Protein AF-0000000075943127 (afdb_homodimer)

InterPro domains:
  IPR001611 Leucine-rich repeat [PF00560] (170-188)
  IPR001611 Leucine-rich repeat [PF00560] (193-212)
  IPR001611 Leucine-rich repeat [PF00560] (289-308)
  IPR013210 Leucine-rich repeat-containing N-terminal, plant-type [PF08263] (78-110)
  IPR032675 Leucine-rich repeat domain superfamily [G3DSA:3.80.10.10] (76-237)
  IPR032675 Leucine-rich repeat domain superfamily [G3DSA:3.80.10.10] (238-321)
  IPR051582 Leucine-rich repeat extensin-like regulator [PTHR32093] (14-320)

Structure (mmCIF, N/CA/C/O backbone):
data_AF-0000000075943127-model_v1
#
loop_
_entity.id
_entity.type
_entity.pdbx_description
1 polymer 'Cell wall hydroxyproline-rich glycoprotein'
#
loop_
_atom_site.group_PDB
_atom_site.id
_atom_site.type_symbol
_atom_site.label_atom_id
_atom_site.label_alt_id
_atom_site.label_comp_id
_atom_site.label_asym_id
_atom_site.label_entity_id
_atom_site.label_seq_id
_atom_site.pdbx_PDB_ins_code
_atom_site.Cartn_x
_atom_site.Cartn_y
_atom_site.Cartn_z
_atom_site.occupancy
_atom_site.B_iso_or_equiv
_atom_site.auth_seq_id
_atom_site.auth_comp_id
_atom_site.auth_asym_id
_atom_site.auth_atom_id
_atom_site.pdbx_PDB_model_num
ATOM 1 N N . MET A 1 1 ? -74 -72.938 -1.103 1 22.41 1 MET A N 1
ATOM 2 C CA . MET A 1 1 ? -74.188 -72.875 0.346 1 22.41 1 MET A CA 1
ATOM 3 C C . MET A 1 1 ? -72.812 -72.688 1.043 1 22.41 1 MET A C 1
ATOM 5 O O . MET A 1 1 ? -72.75 -72.75 2.271 1 22.41 1 MET A O 1
ATOM 9 N N . LYS A 1 2 ? -71.75 -72.625 0.373 1 18.75 2 LYS A N 1
ATOM 10 C CA . LYS A 1 2 ? -70.375 -73 0.701 1 18.75 2 LYS A CA 1
ATOM 11 C C . LYS A 1 2 ? -69.688 -72 1.576 1 18.75 2 LYS A C 1
ATOM 13 O O . LYS A 1 2 ? -69.188 -71 1.071 1 18.75 2 LYS A O 1
ATOM 18 N N . LYS A 1 3 ? -70.188 -71.812 2.875 1 23.59 3 LYS A N 1
ATOM 19 C CA . LYS A 1 3 ? -70.062 -70.75 3.887 1 23.59 3 LYS A CA 1
ATOM 20 C C . LYS A 1 3 ? -68.688 -70.625 4.441 1 23.59 3 LYS A C 1
ATOM 22 O O . LYS A 1 3 ? -68.312 -69.625 5.023 1 23.59 3 LYS A O 1
ATOM 27 N N . SER A 1 4 ? -67.938 -71.812 4.48 1 23 4 SER A N 1
ATOM 28 C CA . SER A 1 4 ? -67.375 -72.062 5.777 1 23 4 SER A CA 1
ATOM 29 C C . SER A 1 4 ? -66.188 -71.125 6.051 1 23 4 SER A C 1
ATOM 31 O O . SER A 1 4 ? -65.75 -70.438 5.141 1 23 4 SER A O 1
ATOM 33 N N . GLY A 1 5 ? -65.25 -71.5 6.969 1 22.94 5 GLY A N 1
ATOM 34 C CA . GLY A 1 5 ? -64.625 -71.312 8.266 1 22.94 5 GLY A CA 1
ATOM 35 C C . GLY A 1 5 ? -63.219 -70.75 8.18 1 22.94 5 GLY A C 1
ATOM 36 O O . GLY A 1 5 ? -62.25 -71.375 8.539 1 22.94 5 GLY A O 1
ATOM 37 N N . ARG A 1 6 ? -62.844 -70.062 7.078 1 26.55 6 ARG A N 1
ATOM 38 C CA . ARG A 1 6 ? -61.406 -69.812 6.895 1 26.55 6 ARG A CA 1
ATOM 39 C C . ARG A 1 6 ? -60.812 -69.125 8.102 1 26.55 6 ARG A C 1
ATOM 41 O O . ARG A 1 6 ? -61.344 -68.062 8.562 1 26.55 6 ARG A O 1
ATOM 48 N N . SER A 1 7 ? -59.938 -69.812 8.836 1 23.83 7 SER A N 1
ATOM 49 C CA . SER A 1 7 ? -59.125 -69.75 10.031 1 23.83 7 SER A CA 1
ATOM 50 C C . SER A 1 7 ? -58.406 -68.375 10.094 1 23.83 7 SER A C 1
ATOM 52 O O . SER A 1 7 ? -58.281 -67.688 9.086 1 23.83 7 SER A O 1
ATOM 54 N N . GLN A 1 8 ? -57.562 -68.125 11.219 1 22.56 8 GLN A N 1
ATOM 55 C CA . GLN A 1 8 ? -57.219 -67.188 12.328 1 22.56 8 GLN A CA 1
ATOM 56 C C . GLN A 1 8 ? -56.062 -66.312 11.961 1 22.56 8 GLN A C 1
ATOM 58 O O . GLN A 1 8 ? -55.969 -65.188 12.406 1 22.56 8 GLN A O 1
ATOM 63 N N . HIS A 1 9 ? -54.938 -66.75 11.25 1 24.78 9 HIS A N 1
ATOM 64 C CA . HIS A 1 9 ? -53.719 -66.438 11.938 1 24.78 9 HIS A CA 1
ATOM 65 C C . HIS A 1 9 ? -53.5 -64.875 11.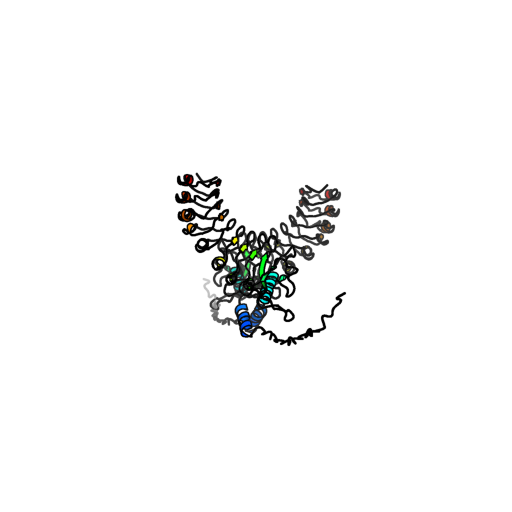953 1 24.78 9 HIS A C 1
ATOM 67 O O . HIS A 1 9 ? -53.781 -64.25 10.961 1 24.78 9 HIS A O 1
ATOM 73 N N . LEU A 1 10 ? -53.344 -64.25 13.188 1 23.19 10 LEU A N 1
ATOM 74 C CA . LEU A 1 10 ? -53.25 -63 13.953 1 23.19 10 LEU A CA 1
ATOM 75 C C . LEU A 1 10 ? -51.906 -62.281 13.656 1 23.19 10 LEU A C 1
ATOM 77 O O . LEU A 1 10 ? -50.906 -62.531 14.328 1 23.19 10 LEU A O 1
ATOM 81 N N . HIS A 1 11 ? -51.312 -62.281 12.453 1 26.55 11 HIS A N 1
ATOM 82 C CA . HIS A 1 11 ? -49.969 -61.781 12.508 1 26.55 11 HIS A CA 1
ATOM 83 C C . HIS A 1 11 ? -49.906 -60.375 13.125 1 26.55 11 HIS A C 1
ATOM 85 O O . HIS A 1 11 ? -50.625 -59.469 12.664 1 26.55 11 HIS A O 1
ATOM 91 N N . LEU A 1 12 ? -49.562 -60.281 14.469 1 22.66 12 LEU A N 1
ATOM 92 C CA . LEU A 1 12 ? -49.406 -59.188 15.414 1 22.66 12 LEU A CA 1
ATOM 93 C C . LEU A 1 12 ? -48.438 -58.156 14.875 1 22.66 12 LEU A C 1
ATOM 95 O O . LEU A 1 12 ? -47.312 -58.469 14.453 1 22.66 12 LEU A O 1
ATOM 99 N N . LEU A 1 13 ? -48.875 -57 14.398 1 23.3 13 LEU A N 1
ATOM 100 C CA . LEU A 1 13 ? -48.312 -55.719 13.969 1 23.3 13 LEU A CA 1
ATOM 101 C C . LEU A 1 13 ? -47.5 -55.094 15.086 1 23.3 13 LEU A C 1
ATOM 103 O O . LEU A 1 13 ? -48.031 -54.531 16.031 1 23.3 13 LEU A O 1
ATOM 107 N N . ILE A 1 14 ? -46.5 -55.875 15.773 1 22.83 14 ILE A N 1
ATOM 108 C CA . ILE A 1 14 ? -45.875 -55.25 16.938 1 22.83 14 ILE A CA 1
ATOM 109 C C . ILE A 1 14 ? -45.25 -53.906 16.547 1 22.83 14 ILE A C 1
ATOM 111 O O . ILE A 1 14 ? -44.469 -53.844 15.602 1 22.83 14 ILE A O 1
ATOM 115 N N . LEU A 1 15 ? -45.844 -52.812 16.891 1 22.92 15 LEU A N 1
ATOM 116 C CA . LEU A 1 15 ? -45.562 -51.375 16.875 1 22.92 15 LEU A CA 1
ATOM 117 C C . LEU A 1 15 ? -44.281 -51.062 17.656 1 22.92 15 LEU A C 1
ATOM 119 O O . LEU A 1 15 ? -44.281 -51.125 18.891 1 22.92 15 LEU A O 1
ATOM 123 N N . PHE A 1 16 ? -43.094 -51.656 17.359 1 22.22 16 PHE A N 1
ATOM 124 C CA . PHE A 1 16 ? -41.938 -51.406 18.219 1 22.22 16 PHE A CA 1
ATOM 125 C C . PHE A 1 16 ? -41.656 -49.906 18.328 1 22.22 16 PHE A C 1
ATOM 127 O O . PHE A 1 16 ? -41.438 -49.25 17.328 1 22.22 16 PHE A O 1
ATOM 134 N N . LEU A 1 17 ? -42.219 -49.188 19.312 1 22.55 17 LEU A N 1
ATOM 135 C CA . LEU A 1 17 ? -42.031 -47.812 19.766 1 22.55 17 LEU A CA 1
ATOM 136 C C . LEU A 1 17 ? -40.562 -47.594 20.203 1 22.55 17 LEU A C 1
ATOM 138 O O . LEU A 1 17 ? -40.156 -48.062 21.266 1 22.55 17 LEU A O 1
ATOM 142 N N . LEU A 1 18 ? -39.531 -47.875 19.391 1 22.67 18 LEU A N 1
ATOM 143 C CA . LEU A 1 18 ? -38.188 -47.719 19.922 1 22.67 18 LEU A CA 1
ATOM 144 C C . LEU A 1 18 ? -38 -46.281 20.453 1 22.67 18 LEU A C 1
ATOM 146 O O . LEU A 1 18 ? -38.281 -45.312 19.75 1 22.67 18 LEU A O 1
ATOM 150 N N . SER A 1 19 ? -38.062 -46.062 21.781 1 23.55 19 SER A N 1
ATOM 151 C CA . SER A 1 19 ? -37.781 -44.906 22.625 1 23.55 19 SER A CA 1
ATOM 152 C C . SER A 1 19 ? -36.375 -44.375 22.359 1 23.55 19 SER A C 1
ATOM 154 O O . SER A 1 19 ? -35.375 -45.094 22.484 1 23.55 19 SER A O 1
ATOM 156 N N . PHE A 1 20 ? -36.156 -43.406 21.422 1 24.61 20 PHE A N 1
ATOM 157 C CA . PHE A 1 20 ? -34.938 -42.656 21.078 1 24.61 20 PHE A CA 1
ATOM 158 C C . PHE A 1 20 ? -34.406 -41.906 22.297 1 24.61 20 PHE A C 1
ATOM 160 O O . PHE A 1 20 ? -35.031 -40.938 22.75 1 24.61 20 PHE A O 1
ATOM 167 N N . ALA A 1 21 ? -33.875 -42.562 23.375 1 24.11 21 ALA A N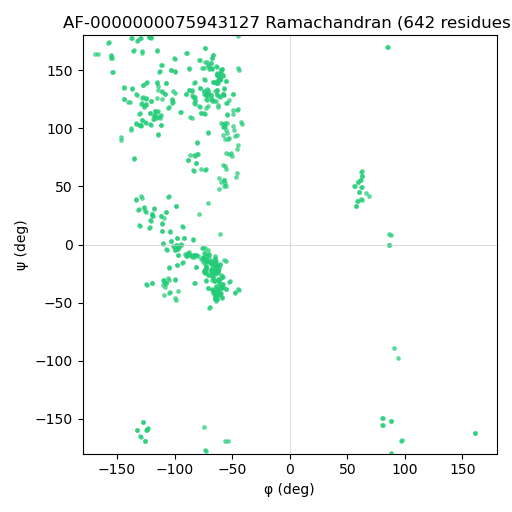 1
ATOM 168 C CA . ALA A 1 21 ? -33.25 -41.906 24.5 1 24.11 21 ALA A CA 1
ATOM 169 C C . ALA A 1 21 ? -32.219 -40.875 24.031 1 24.11 21 ALA A C 1
ATOM 171 O O . ALA A 1 21 ? -31.375 -41.188 23.172 1 24.11 21 ALA A O 1
ATOM 172 N N . GLY A 1 22 ? -32.375 -39.562 24.281 1 23.95 22 GLY A N 1
ATOM 173 C CA . GLY A 1 22 ? -31.703 -38.312 24.125 1 23.95 22 GLY A CA 1
ATOM 174 C C . GLY A 1 22 ? -30.328 -38.281 24.766 1 23.95 22 GLY A C 1
ATOM 175 O O . GLY A 1 22 ? -30.203 -38.188 25.984 1 23.95 22 GLY A O 1
ATOM 176 N N . LEU A 1 23 ? -29.344 -39.188 24.531 1 26.38 23 LEU A N 1
ATOM 177 C CA . LEU A 1 23 ? -28.078 -39.031 25.234 1 26.38 23 LEU A CA 1
ATOM 178 C C . LEU A 1 23 ? -27.469 -37.656 24.922 1 26.38 23 LEU A C 1
ATOM 180 O O . LEU A 1 23 ? -27.219 -37.344 23.766 1 26.38 23 LEU A O 1
ATOM 184 N N . ALA A 1 24 ? -27.594 -36.688 25.828 1 25.19 24 ALA A N 1
ATOM 185 C CA . ALA A 1 24 ? -26.922 -35.375 25.953 1 25.19 24 ALA A CA 1
ATOM 186 C C . ALA A 1 24 ? -25.406 -35.562 26 1 25.19 24 ALA A C 1
ATOM 188 O O . ALA A 1 24 ? -24.859 -36.094 26.969 1 25.19 24 ALA A O 1
ATOM 189 N N . PHE A 1 25 ? -24.734 -36 24.922 1 27.94 25 PHE A N 1
ATOM 190 C CA . PHE A 1 25 ? -23.281 -35.875 24.984 1 27.94 25 PHE A CA 1
ATOM 191 C C . PHE A 1 25 ? -22.844 -34.469 25.328 1 27.94 25 PHE A C 1
ATOM 193 O O . PHE A 1 25 ? -23.234 -33.5 24.656 1 27.94 25 PHE A O 1
ATOM 200 N N . GLY A 1 26 ? -22.656 -34.188 26.609 1 26.22 26 GLY A N 1
ATOM 201 C CA . GLY A 1 26 ? -21.984 -33 27.125 1 26.22 26 GLY A CA 1
ATOM 202 C C . GLY A 1 26 ? -20.703 -32.688 26.375 1 26.22 26 GLY A C 1
ATOM 203 O O . GLY A 1 26 ? -19.781 -33.5 26.312 1 26.22 26 GLY A O 1
ATOM 204 N N . PHE A 1 27 ? -20.781 -31.984 25.297 1 27.97 27 PHE A N 1
ATOM 205 C CA . PHE A 1 27 ? -19.641 -31.391 24.594 1 27.97 27 PHE A CA 1
ATOM 206 C C . PHE A 1 27 ? -18.766 -30.609 25.562 1 27.97 27 PHE A C 1
ATOM 208 O O . PHE A 1 27 ? -19.188 -29.562 26.062 1 27.97 27 PHE A O 1
ATOM 215 N N . SER A 1 28 ? -17.922 -31.312 26.422 1 28.47 28 SER A N 1
ATOM 216 C CA . SER A 1 28 ? -16.875 -30.594 27.172 1 28.47 28 SER A CA 1
ATOM 217 C C . SER A 1 28 ? -16.078 -29.672 26.25 1 28.47 28 SER A C 1
ATOM 219 O O . SER A 1 28 ? -15.57 -30.109 25.219 1 28.47 28 SER A O 1
ATOM 221 N N . SER A 1 29 ? -16.359 -28.438 26.203 1 30.12 29 SER A N 1
ATOM 222 C CA . SER A 1 29 ? -15.609 -27.312 25.656 1 30.12 29 SER A CA 1
ATOM 223 C C . SER A 1 29 ? -14.141 -27.375 26.078 1 30.12 29 SER A C 1
ATOM 225 O O . SER A 1 29 ? -13.805 -27.141 27.234 1 30.12 29 SER A O 1
ATOM 227 N N . HIS A 1 30 ? -13.352 -28.422 25.719 1 32.06 30 HIS A N 1
ATOM 228 C CA . HIS A 1 30 ? -11.938 -28.344 26.062 1 32.06 30 HIS A CA 1
ATOM 229 C C . HIS A 1 30 ? -11.352 -26.984 25.672 1 32.06 30 HIS A C 1
ATOM 231 O O . HIS A 1 30 ? -11.367 -26.625 24.484 1 32.06 30 HIS A O 1
ATOM 237 N N . GLY A 1 31 ? -11.32 -26.031 26.531 1 34.16 31 GLY A N 1
ATOM 238 C CA . GLY A 1 31 ? -10.609 -24.766 26.484 1 34.16 31 GLY A CA 1
ATOM 239 C C . GLY A 1 31 ? -9.172 -24.906 26 1 34.16 31 GLY A C 1
ATOM 240 O O . GLY A 1 31 ? -8.625 -26 25.984 1 34.16 31 GLY A O 1
ATOM 241 N N . LEU A 1 32 ? -8.633 -23.969 25.391 1 37.53 32 LEU A N 1
ATOM 242 C CA . LEU A 1 32 ? -7.234 -23.953 24.969 1 37.53 32 LEU A CA 1
ATOM 243 C C . LEU A 1 32 ? -6.32 -24.422 26.094 1 37.53 32 LEU A C 1
ATOM 245 O O . LEU A 1 32 ? -6.477 -24 27.25 1 37.53 32 LEU A O 1
ATOM 249 N N . THR A 1 33 ? -5.594 -25.562 25.953 1 44.22 33 THR A N 1
ATOM 250 C CA . THR A 1 33 ? -4.641 -25.969 26.984 1 44.22 33 THR A CA 1
ATOM 251 C C . THR A 1 33 ? -3.574 -24.891 27.188 1 44.22 33 THR A C 1
ATOM 253 O O . THR A 1 33 ? -3.357 -24.062 26.312 1 44.22 33 THR A O 1
ATOM 256 N N . ASP A 1 34 ? -2.973 -24.703 28.328 1 41.78 34 ASP A N 1
ATOM 257 C CA . ASP A 1 34 ? -1.892 -23.797 28.719 1 41.78 34 ASP A CA 1
ATOM 258 C C . ASP A 1 34 ? -0.742 -23.859 27.719 1 41.78 34 ASP A C 1
ATOM 260 O O . ASP A 1 34 ? -0.113 -22.844 27.422 1 41.78 34 ASP A O 1
ATOM 264 N N . ALA A 1 35 ? -0.365 -25 27.234 1 45.97 35 ALA A N 1
ATOM 265 C CA . ALA A 1 35 ? 0.727 -25.188 26.281 1 45.97 35 ALA A CA 1
ATOM 266 C C . ALA A 1 35 ? 0.409 -24.531 24.938 1 45.97 35 ALA A C 1
A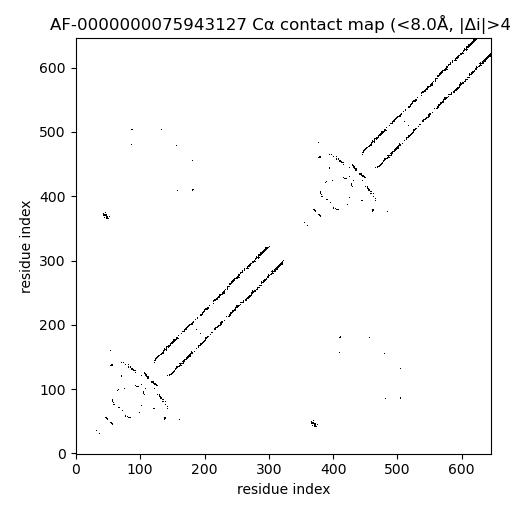TOM 268 O O . ALA A 1 35 ? 1.276 -23.906 24.328 1 45.97 35 ALA A O 1
ATOM 269 N N . GLU A 1 36 ? -0.794 -24.766 24.469 1 41.78 36 GLU A N 1
ATOM 270 C CA . GLU A 1 36 ? -1.208 -24.125 23.234 1 41.78 36 GLU A CA 1
ATOM 271 C C . GLU A 1 36 ? -1.219 -22.609 23.375 1 41.78 36 GLU A C 1
ATOM 273 O O . GLU A 1 36 ? -0.761 -21.891 22.469 1 41.78 36 GLU A O 1
ATOM 278 N N . ALA A 1 37 ? -1.647 -22.156 24.562 1 42.44 37 ALA A N 1
ATOM 279 C CA . ALA A 1 37 ? -1.587 -20.734 24.891 1 42.44 37 ALA A CA 1
ATOM 280 C C . ALA A 1 37 ? -0.141 -20.25 24.984 1 42.44 37 ALA A C 1
ATOM 282 O O . ALA A 1 37 ? 0.178 -19.141 24.547 1 42.44 37 ALA A O 1
ATOM 283 N N . GLY A 1 38 ? 0.75 -21.047 25.578 1 37.5 38 GLY A N 1
ATOM 284 C CA . GLY A 1 38 ? 2.164 -20.719 25.672 1 37.5 38 GLY A CA 1
ATOM 285 C C . GLY A 1 38 ? 2.838 -20.625 24.312 1 37.5 38 GLY A C 1
ATOM 286 O O . GLY A 1 38 ? 3.654 -19.734 24.062 1 37.5 38 GLY A O 1
ATOM 287 N N . PHE A 1 39 ? 2.555 -21.609 23.547 1 37.41 39 PHE A N 1
ATOM 288 C CA . PHE A 1 39 ? 3.129 -21.594 22.203 1 37.41 39 PHE A CA 1
ATOM 289 C C . PHE A 1 39 ? 2.666 -20.375 21.422 1 37.41 39 PHE A C 1
ATOM 291 O O . PHE A 1 39 ? 3.463 -19.719 20.75 1 37.41 39 PHE A O 1
ATOM 298 N N . ILE A 1 40 ? 1.456 -20.016 21.609 1 37.44 40 ILE A N 1
ATOM 299 C CA . ILE A 1 40 ? 0.942 -18.781 21.016 1 37.44 40 ILE A CA 1
ATOM 300 C C . ILE A 1 40 ? 1.675 -17.578 21.609 1 37.44 40 ILE A C 1
ATOM 302 O O . ILE A 1 40 ? 2.064 -16.672 20.891 1 37.44 40 ILE A O 1
ATOM 306 N N . ARG A 1 41 ? 1.997 -17.703 22.938 1 36.91 41 ARG A N 1
ATOM 307 C CA . ARG A 1 41 ? 2.672 -16.641 23.656 1 36.91 41 ARG A CA 1
ATOM 308 C C . ARG A 1 41 ? 4.117 -16.484 23.203 1 36.91 41 ARG A C 1
ATOM 310 O O . ARG A 1 41 ? 4.613 -15.367 23.031 1 36.91 41 ARG A O 1
ATOM 317 N N . GLN A 1 42 ? 4.895 -17.453 23.219 1 36.59 42 GLN A N 1
ATOM 318 C CA . GLN A 1 42 ? 6.305 -17.391 22.859 1 36.59 42 GLN A CA 1
ATOM 319 C C . GLN A 1 42 ? 6.48 -16.906 21.422 1 36.59 42 GLN A C 1
ATOM 321 O O . GLN A 1 42 ? 7.395 -16.125 21.125 1 36.59 42 GLN A O 1
ATOM 326 N N . ARG A 1 43 ? 5.695 -17.359 20.547 1 35.72 43 ARG A N 1
ATOM 327 C CA . ARG A 1 43 ? 5.73 -17.016 19.125 1 35.72 43 ARG A CA 1
ATOM 328 C C . ARG A 1 43 ? 5.25 -15.586 18.906 1 35.72 43 ARG A C 1
ATOM 330 O O . ARG A 1 43 ? 5.492 -15 17.844 1 35.72 43 ARG A O 1
ATOM 337 N N . GLN A 1 44 ? 4.645 -15.023 19.906 1 36.47 44 GLN A N 1
ATOM 338 C CA . GLN A 1 44 ? 4.09 -13.672 20 1 36.47 44 GLN A CA 1
ATOM 339 C C . GLN A 1 44 ? 5.199 -12.633 20.125 1 36.47 44 GLN A C 1
ATOM 341 O O . GLN A 1 44 ? 4.934 -11.43 20.094 1 36.47 44 GLN A O 1
ATOM 346 N N . LEU A 1 45 ? 6.422 -12.977 20.188 1 34.44 45 LEU A N 1
ATOM 347 C CA . LEU A 1 45 ? 7.355 -12.023 20.781 1 34.44 45 LEU A CA 1
ATOM 348 C C . LEU A 1 45 ? 7.949 -11.117 19.703 1 34.44 45 LEU A C 1
ATOM 350 O O . LEU A 1 45 ? 8.648 -10.156 20.016 1 34.44 45 LEU A O 1
ATOM 354 N N . LEU A 1 46 ? 7.793 -11.258 18.469 1 37.34 46 LEU A N 1
ATOM 355 C CA . LEU A 1 46 ? 8.703 -10.398 17.719 1 37.34 46 LEU A CA 1
ATOM 356 C C . LEU A 1 46 ? 8 -9.125 17.266 1 37.34 46 LEU A C 1
ATOM 358 O O . LEU A 1 46 ? 8.648 -8.125 16.969 1 37.34 46 LEU A O 1
ATOM 362 N N . TYR A 1 47 ? 6.836 -9.023 16.688 1 42.25 47 TYR A N 1
ATOM 363 C CA . TYR A 1 47 ? 6.145 -7.754 16.469 1 42.25 47 TYR A CA 1
ATOM 364 C C . TYR A 1 47 ? 5.051 -7.547 17.5 1 42.25 47 TYR A C 1
ATOM 366 O O . TYR A 1 47 ? 4.543 -8.508 18.094 1 42.25 47 TYR A O 1
ATOM 374 N N . TYR A 1 48 ? 5.012 -6.133 18.203 1 41.59 48 TYR A N 1
ATOM 375 C CA . TYR A 1 48 ? 3.945 -5.855 19.156 1 41.59 48 TYR A CA 1
ATOM 376 C C . TYR A 1 48 ? 2.979 -4.812 18.609 1 41.59 48 TYR A C 1
ATOM 378 O O . TYR A 1 48 ? 3.295 -4.105 17.656 1 41.59 48 TYR A O 1
ATOM 386 N N . ARG A 1 49 ? 1.667 -4.98 18.656 1 43.66 49 ARG A N 1
ATOM 387 C CA . ARG A 1 49 ? 0.762 -3.84 18.578 1 43.66 49 ARG A CA 1
ATOM 388 C C . ARG A 1 49 ? 0.759 -3.051 19.891 1 43.66 49 ARG A C 1
ATOM 390 O O . ARG A 1 49 ? 0.717 -3.635 20.969 1 43.66 49 ARG A O 1
ATOM 397 N N . ASP A 1 50 ? 0.962 -1.749 19.578 1 39.72 50 ASP A N 1
ATOM 398 C CA . ASP A 1 50 ? 0.867 -0.891 20.766 1 39.72 50 ASP A CA 1
ATOM 399 C C . ASP A 1 50 ? -0.584 -0.735 21.219 1 39.72 50 ASP A C 1
ATOM 401 O O . ASP A 1 50 ? -1.469 -1.445 20.734 1 39.72 50 ASP A O 1
ATOM 405 N N . GLU A 1 51 ? -0.749 0.081 22.234 1 42 51 GLU A N 1
ATOM 406 C CA . GLU A 1 51 ? -2.035 0.335 22.875 1 42 51 GLU A CA 1
ATOM 407 C C . GLU A 1 51 ? -3.064 0.841 21.875 1 42 51 GLU A C 1
ATOM 409 O O . GLU A 1 51 ? -4.27 0.773 22.125 1 42 51 GLU A O 1
ATOM 414 N N . PHE A 1 52 ? -2.572 1.234 20.656 1 38.47 52 PHE A N 1
ATOM 415 C CA . PHE A 1 52 ? -3.48 1.84 19.688 1 38.47 52 PHE A CA 1
ATOM 416 C C . PHE A 1 52 ? -3.729 0.898 18.516 1 38.47 52 PHE A C 1
ATOM 418 O O . PHE A 1 52 ? -4.434 1.251 17.562 1 38.47 52 PHE A O 1
ATOM 425 N N . GLY A 1 53 ? -3.164 -0.143 18.609 1 44.97 53 GLY A N 1
ATOM 426 C CA . GLY A 1 53 ? -3.359 -1.115 17.547 1 44.97 53 GLY A CA 1
ATOM 427 C C . GLY A 1 53 ? -2.387 -0.942 16.406 1 44.97 53 GLY A C 1
ATOM 428 O O . GLY A 1 53 ? -2.564 -1.539 15.336 1 44.97 53 GLY A O 1
ATOM 429 N N . ASP A 1 54 ? -1.413 -0.096 16.562 1 48.75 54 ASP A N 1
ATOM 430 C CA . ASP A 1 54 ? -0.477 0.233 15.484 1 48.75 54 ASP A CA 1
ATOM 431 C C . ASP A 1 54 ? 0.7 -0.74 15.469 1 48.75 54 ASP A C 1
ATOM 433 O O . ASP A 1 54 ? 1.046 -1.323 16.5 1 48.75 54 ASP A O 1
ATOM 437 N N . ARG A 1 55 ? 1.381 -1.018 14.188 1 53.56 55 ARG A N 1
ATOM 438 C CA . ARG A 1 55 ? 2.365 -2.055 13.898 1 53.56 55 ARG A CA 1
ATOM 439 C C . ARG A 1 55 ? 3.746 -1.66 14.414 1 53.56 55 ARG A C 1
ATOM 441 O O . ARG A 1 55 ? 4.18 -0.52 14.234 1 53.56 55 ARG A O 1
ATOM 448 N N . GLY A 1 56 ? 4.457 -2.416 15.391 1 55.66 56 GLY A N 1
ATOM 449 C CA . GLY A 1 56 ? 5.832 -2.229 15.828 1 55.66 56 GLY A CA 1
ATOM 450 C C . GLY A 1 56 ? 6.746 -3.371 15.43 1 55.66 56 GLY A C 1
ATOM 451 O O . GLY A 1 56 ? 6.289 -4.387 14.906 1 55.66 56 GLY A O 1
ATOM 452 N N . GLU A 1 57 ? 8.094 -3.109 15.172 1 64.94 57 GLU A N 1
ATOM 453 C CA . GLU A 1 57 ? 9.141 -4.094 14.906 1 64.94 57 GLU A CA 1
ATOM 454 C C . GLU A 1 57 ? 10.047 -4.273 16.125 1 64.94 57 GLU A C 1
ATOM 456 O O . GLU A 1 57 ? 10.539 -3.297 16.688 1 64.94 57 GLU A O 1
ATOM 461 N N . SER A 1 58 ? 10.039 -5.559 16.641 1 65 58 SER A N 1
ATOM 462 C CA . SER A 1 58 ? 10.906 -5.773 17.797 1 65 58 SER A CA 1
ATOM 463 C C . SER A 1 58 ? 12.375 -5.785 17.391 1 65 58 SER A C 1
ATOM 465 O O . SER A 1 58 ? 12.758 -6.488 16.453 1 65 58 SER A O 1
ATOM 467 N N . VAL A 1 59 ? 13.117 -4.859 17.906 1 68.44 59 VAL A N 1
ATOM 468 C CA . VAL A 1 59 ? 14.555 -4.777 17.656 1 68.44 59 VAL A CA 1
ATOM 469 C C . VAL A 1 59 ? 15.32 -5.023 18.938 1 68.44 59 VAL A C 1
ATOM 471 O O . VAL A 1 59 ? 15.086 -4.359 19.953 1 68.44 59 VAL A O 1
ATOM 474 N N . THR A 1 60 ? 16.109 -6.188 18.969 1 74.25 60 THR A N 1
ATOM 475 C CA . THR A 1 60 ? 17.031 -6.418 20.078 1 74.25 60 THR A CA 1
ATOM 476 C C . THR A 1 60 ? 18.406 -5.836 19.766 1 74.25 60 THR A C 1
ATOM 478 O O . THR A 1 60 ? 18.953 -6.059 18.672 1 74.25 60 THR A O 1
ATOM 481 N N . VAL A 1 61 ? 18.922 -5.059 20.688 1 80.44 61 VAL A N 1
ATOM 482 C CA . VAL A 1 61 ? 20.203 -4.414 20.484 1 80.44 61 VAL A CA 1
ATOM 483 C C . VAL A 1 61 ? 21.328 -5.391 20.812 1 80.44 61 VAL A C 1
ATOM 485 O O . VAL A 1 61 ? 21.359 -5.965 21.906 1 80.44 61 VAL A O 1
ATOM 488 N N . ASP A 1 62 ? 22.156 -5.637 19.844 1 83.56 62 ASP A N 1
ATOM 489 C CA . ASP A 1 62 ? 23.375 -6.398 20.094 1 83.56 62 ASP A CA 1
ATOM 490 C C . ASP A 1 62 ? 24.203 -5.766 21.219 1 83.56 62 ASP A C 1
ATOM 492 O O . ASP A 1 62 ? 24.594 -4.598 21.125 1 83.56 62 ASP A O 1
ATOM 496 N N . PRO A 1 63 ? 24.484 -6.492 22.266 1 83.88 63 PRO A N 1
ATOM 497 C CA . PRO A 1 63 ? 25.219 -5.938 23.406 1 83.88 63 PRO A CA 1
ATOM 498 C C . PRO A 1 63 ? 26.609 -5.457 23.047 1 83.88 63 PRO A C 1
ATOM 500 O O . PRO A 1 63 ? 27.219 -4.68 23.781 1 83.88 63 PRO A O 1
ATOM 503 N N . SER A 1 64 ? 27.203 -5.918 21.922 1 90.25 64 SER A N 1
ATOM 504 C CA . SER A 1 64 ? 28.531 -5.531 21.5 1 90.25 64 SER A CA 1
ATOM 505 C C . SER A 1 64 ? 28.547 -4.125 20.906 1 90.25 64 SER A C 1
ATOM 507 O O . SER A 1 64 ? 29.609 -3.523 20.734 1 90.25 64 SER A O 1
ATOM 509 N N . LEU A 1 65 ? 27.359 -3.645 20.672 1 92.19 65 LEU A N 1
ATOM 510 C CA . LEU A 1 65 ? 27.281 -2.312 20.094 1 92.19 65 LEU A CA 1
ATOM 511 C C . LEU A 1 65 ? 27.406 -1.236 21.172 1 92.19 65 LEU A C 1
ATOM 513 O O . LEU A 1 65 ? 26.906 -1.399 22.281 1 92.19 65 LEU A O 1
ATOM 517 N N . ASN A 1 66 ? 28.172 -0.142 20.828 1 93.88 66 ASN A N 1
ATOM 518 C CA . ASN A 1 66 ? 28.344 1.014 21.688 1 93.88 66 ASN A CA 1
ATOM 519 C C . ASN A 1 66 ? 27.75 2.277 21.078 1 93.88 66 ASN A C 1
ATOM 521 O O . ASN A 1 66 ? 27.875 2.504 19.875 1 93.88 66 ASN A O 1
ATOM 525 N N . PHE A 1 67 ? 27.109 3.012 22 1 96.19 67 PHE A N 1
ATOM 526 C CA . PHE A 1 67 ? 26.5 4.262 21.578 1 96.19 67 PHE A CA 1
ATOM 527 C C . PHE A 1 67 ? 27.016 5.434 22.391 1 96.19 67 PHE A C 1
ATOM 529 O O . PHE A 1 67 ? 27.141 5.34 23.625 1 96.19 67 PHE A O 1
ATOM 536 N N . PRO A 1 68 ? 27.25 6.523 21.75 1 95.5 68 PRO A N 1
ATOM 537 C CA . PRO A 1 68 ? 27.75 7.699 22.469 1 95.5 68 PRO A CA 1
ATOM 538 C C . PRO A 1 68 ? 26.781 8.195 23.531 1 95.5 68 PRO A C 1
ATOM 540 O O . PRO A 1 68 ? 27.203 8.805 24.531 1 95.5 68 PRO A O 1
ATOM 543 N N . ASN A 1 69 ? 25.516 8.039 23.344 1 96.56 69 ASN A N 1
ATOM 544 C CA . ASN A 1 69 ? 24.484 8.422 24.312 1 96.56 69 ASN A CA 1
ATOM 545 C C . ASN A 1 69 ? 23.203 7.637 24.078 1 96.56 69 ASN A C 1
ATOM 547 O O . ASN A 1 69 ? 23.094 6.867 23.125 1 96.56 69 ASN A O 1
ATOM 551 N N . SER A 1 70 ? 22.172 7.77 24.938 1 96.31 70 SER A N 1
ATOM 552 C CA . SER A 1 70 ? 20.953 6.965 24.891 1 96.31 70 SER A CA 1
ATOM 553 C C . SER A 1 70 ? 20.062 7.387 23.734 1 96.31 70 SER A C 1
ATOM 555 O O . SER A 1 70 ? 19.266 6.59 23.234 1 96.31 70 SER A O 1
ATOM 557 N N . HIS A 1 71 ? 20.234 8.672 23.297 1 97.75 71 HIS A N 1
ATOM 558 C CA . HIS A 1 71 ? 19.438 9.141 22.172 1 97.75 71 HIS A CA 1
ATOM 559 C C . HIS A 1 71 ? 19.812 8.406 20.891 1 97.75 71 HIS A C 1
ATOM 561 O O . HIS A 1 71 ? 18.922 7.992 20.141 1 97.75 71 HIS A O 1
ATOM 567 N N . LEU A 1 72 ? 21.047 8.242 20.766 1 98.25 72 LEU A N 1
ATOM 568 C CA . LEU A 1 72 ? 21.531 7.551 19.562 1 98.25 72 LEU A CA 1
ATOM 569 C C . LEU A 1 72 ? 21.219 6.062 19.641 1 98.25 72 LEU A C 1
ATOM 571 O O . LEU A 1 72 ? 20.953 5.43 18.609 1 98.25 72 LEU A O 1
ATOM 575 N N . ARG A 1 73 ? 21.188 5.512 20.812 1 97.38 73 ARG A N 1
ATOM 576 C CA . ARG A 1 73 ? 20.766 4.129 20.984 1 97.38 73 ARG A CA 1
ATOM 577 C C . ARG A 1 73 ? 19.297 3.961 20.578 1 97.38 73 ARG A C 1
ATOM 579 O O . ARG A 1 73 ? 18.953 3.029 19.844 1 97.38 73 ARG A O 1
ATOM 586 N N . ASP A 1 74 ? 18.438 4.855 21.047 1 97.25 74 ASP A N 1
ATOM 587 C CA . ASP A 1 74 ? 17.016 4.816 20.688 1 97.25 74 ASP A CA 1
ATOM 588 C C . ASP A 1 74 ? 16.828 4.988 19.188 1 97.25 74 ASP A C 1
ATOM 590 O O . ASP A 1 74 ? 15.984 4.32 18.578 1 97.25 74 ASP A O 1
ATOM 594 N N . ALA A 1 75 ? 17.656 5.848 18.641 1 98.38 75 ALA A N 1
ATOM 595 C CA . ALA A 1 75 ? 17.594 6.051 17.188 1 98.38 75 ALA A CA 1
ATOM 596 C C . ALA A 1 75 ? 17.953 4.773 16.438 1 98.38 75 ALA A C 1
ATOM 598 O O . ALA A 1 75 ? 17.328 4.434 15.438 1 98.38 75 ALA A O 1
ATOM 599 N N . TYR A 1 76 ? 18.953 4.098 16.953 1 97.5 76 TYR A N 1
ATOM 600 C CA . TYR A 1 76 ? 19.328 2.818 16.359 1 97.5 76 TYR A CA 1
ATOM 601 C C . TYR A 1 76 ? 18.172 1.841 16.375 1 97.5 76 TYR A C 1
ATOM 603 O O . TYR A 1 76 ? 17.859 1.224 15.359 1 97.5 76 TYR A O 1
ATOM 611 N N . ILE A 1 77 ? 17.484 1.731 17.453 1 96.12 77 ILE A N 1
ATOM 612 C CA . ILE A 1 77 ? 16.375 0.812 17.609 1 96.12 77 ILE A CA 1
ATOM 613 C C . ILE A 1 77 ? 15.266 1.184 16.625 1 96.12 77 ILE A C 1
ATOM 615 O O . ILE A 1 77 ? 14.727 0.32 15.922 1 96.12 77 ILE A O 1
ATOM 619 N N . ALA A 1 78 ? 14.953 2.457 16.484 1 96.94 78 ALA A N 1
ATOM 620 C CA . ALA A 1 78 ? 13.898 2.947 15.602 1 96.94 78 ALA A CA 1
ATOM 621 C C . ALA A 1 78 ? 14.227 2.66 14.141 1 96.94 78 ALA A C 1
ATOM 623 O O . ALA A 1 78 ? 13.383 2.145 13.398 1 96.94 78 ALA A O 1
ATOM 624 N N . LEU A 1 79 ? 15.453 2.969 13.797 1 98.06 79 LEU A N 1
ATOM 625 C CA . LEU A 1 79 ? 15.852 2.834 12.406 1 98.06 79 LEU A CA 1
ATOM 626 C C . LEU A 1 79 ? 15.969 1.366 12.008 1 98.06 79 LEU A C 1
ATOM 628 O O . LEU A 1 79 ? 15.594 0.986 10.898 1 98.06 79 LEU A O 1
ATOM 632 N N . GLN A 1 80 ? 16.453 0.575 12.914 1 95.69 80 GLN A N 1
ATOM 633 C CA . GLN A 1 80 ? 16.516 -0.855 12.625 1 95.69 80 GLN A CA 1
ATOM 634 C C . GLN A 1 80 ? 15.125 -1.461 12.539 1 95.69 80 GLN A C 1
ATOM 636 O O . GLN A 1 80 ? 14.867 -2.33 11.695 1 95.69 80 GLN A O 1
ATOM 641 N N . ALA A 1 81 ? 14.219 -1.014 13.406 1 93.06 81 ALA A N 1
ATOM 642 C CA . ALA A 1 81 ? 12.836 -1.461 13.312 1 93.06 81 ALA A CA 1
ATOM 643 C C . ALA A 1 81 ? 12.227 -1.081 11.969 1 93.06 81 ALA A C 1
ATOM 645 O O . ALA A 1 81 ? 11.5 -1.875 11.359 1 93.06 81 ALA A O 1
ATOM 646 N N . TRP A 1 82 ? 12.523 0.152 11.539 1 95.88 82 TRP A N 1
ATOM 647 C CA . TRP A 1 82 ? 12.008 0.604 10.25 1 95.88 82 TRP A CA 1
ATOM 648 C C . TRP A 1 82 ? 12.586 -0.229 9.109 1 95.88 82 TRP A C 1
ATOM 650 O O . TRP A 1 82 ? 11.867 -0.622 8.188 1 95.88 82 TRP A O 1
ATOM 660 N N . LYS A 1 83 ? 13.852 -0.451 9.18 1 94.62 83 LYS A N 1
ATOM 661 C CA . LYS A 1 83 ? 14.492 -1.277 8.164 1 94.62 83 LYS A CA 1
ATOM 662 C C . LYS A 1 83 ? 13.82 -2.641 8.047 1 94.62 83 LYS A C 1
ATOM 664 O O . LYS A 1 83 ? 13.602 -3.145 6.945 1 94.62 83 LYS A O 1
ATOM 669 N N . LEU A 1 84 ? 13.438 -3.166 9.18 1 89.62 84 LEU A N 1
ATOM 670 C CA . LEU A 1 84 ? 12.75 -4.457 9.203 1 89.62 84 LEU A CA 1
ATOM 671 C C . LEU A 1 84 ? 11.375 -4.355 8.562 1 89.62 84 LEU A C 1
ATOM 673 O O . LEU A 1 84 ? 10.875 -5.328 7.996 1 89.62 84 LEU A O 1
ATOM 677 N N . ALA A 1 85 ? 10.789 -3.197 8.586 1 91.06 85 ALA A N 1
ATOM 678 C CA . ALA A 1 85 ? 9.445 -2.979 8.07 1 91.06 85 ALA A CA 1
ATOM 679 C C . ALA A 1 85 ? 9.469 -2.664 6.578 1 91.06 85 ALA A C 1
ATOM 681 O O . ALA A 1 85 ? 8.422 -2.537 5.945 1 91.06 85 ALA A O 1
ATOM 682 N N . ILE A 1 86 ? 10.633 -2.506 6.023 1 94 86 ILE A N 1
ATOM 683 C CA . ILE A 1 86 ? 10.797 -2.229 4.598 1 94 86 ILE A CA 1
ATOM 684 C C . ILE A 1 86 ? 10.766 -3.537 3.812 1 94 86 ILE A C 1
ATOM 686 O O . ILE A 1 86 ? 11.531 -4.461 4.105 1 94 86 ILE A O 1
ATOM 690 N N . ILE A 1 87 ? 9.922 -3.605 2.818 1 91.5 87 ILE A N 1
ATOM 691 C CA . ILE A 1 87 ? 9.695 -4.809 2.027 1 91.5 87 ILE A CA 1
ATOM 692 C C . ILE A 1 87 ? 10.477 -4.723 0.718 1 91.5 87 ILE A C 1
ATOM 694 O O . ILE A 1 87 ? 10.844 -5.746 0.141 1 91.5 87 ILE A O 1
ATOM 698 N N . SER A 1 88 ? 10.664 -3.518 0.213 1 95 88 SER A N 1
ATOM 699 C CA . SER A 1 88 ? 11.344 -3.246 -1.048 1 95 88 SER A CA 1
ATOM 700 C C . SER A 1 88 ? 12.164 -1.961 -0.968 1 95 88 SER A C 1
ATOM 702 O O . SER A 1 88 ? 11.688 -0.943 -0.463 1 95 88 SER A O 1
ATOM 704 N N . ASP A 1 89 ? 13.406 -2.051 -1.263 1 97.25 89 ASP A N 1
ATOM 705 C CA . ASP A 1 89 ? 14.344 -0.938 -1.33 1 97.25 89 ASP A CA 1
ATOM 706 C C . ASP A 1 89 ? 15.219 -1.032 -2.578 1 97.25 89 ASP A C 1
ATOM 708 O O . ASP A 1 89 ? 16.422 -1.301 -2.484 1 97.25 89 ASP A O 1
ATOM 712 N N . PRO A 1 90 ? 14.586 -0.72 -3.713 1 95.25 90 PRO A N 1
ATOM 713 C CA . PRO A 1 90 ? 15.25 -1.022 -4.984 1 95.25 90 PRO A CA 1
ATOM 714 C C . PRO A 1 90 ? 16.531 -0.213 -5.191 1 95.25 90 PRO A C 1
ATOM 716 O O . PRO A 1 90 ? 17.422 -0.641 -5.926 1 95.25 90 PRO A O 1
ATOM 719 N N . LEU A 1 91 ? 16.656 0.939 -4.57 1 97 91 LEU A N 1
ATOM 720 C CA . LEU A 1 91 ? 17.828 1.779 -4.719 1 97 91 LEU A CA 1
ATOM 721 C C . LEU A 1 91 ? 18.844 1.503 -3.609 1 97 91 LEU A C 1
ATOM 723 O O . LEU A 1 91 ? 19.875 2.168 -3.525 1 97 91 LEU A O 1
ATOM 727 N N . ASN A 1 92 ? 18.516 0.58 -2.709 1 97.06 92 ASN A N 1
ATOM 728 C CA . ASN A 1 92 ? 19.375 0.136 -1.62 1 97.06 92 ASN A CA 1
ATOM 729 C C . ASN A 1 92 ? 19.766 1.294 -0.707 1 97.06 92 ASN A C 1
ATOM 731 O O . ASN A 1 92 ? 20.906 1.386 -0.269 1 97.06 92 ASN A O 1
ATOM 735 N N . LEU A 1 93 ? 18.828 2.174 -0.501 1 98.38 93 LEU A N 1
ATOM 736 C CA . LEU A 1 93 ? 19.094 3.35 0.32 1 98.38 93 LEU A CA 1
ATOM 737 C C . LEU A 1 93 ? 19.375 2.953 1.765 1 98.38 93 LEU A C 1
ATOM 739 O O . LEU A 1 93 ? 20.172 3.607 2.449 1 98.38 93 LEU A O 1
ATOM 743 N N . THR A 1 94 ? 18.781 1.867 2.275 1 98.06 94 THR A N 1
ATOM 744 C CA . THR A 1 94 ? 18.938 1.501 3.678 1 98.06 94 THR A CA 1
ATOM 745 C C . THR A 1 94 ? 19.906 0.335 3.832 1 98.06 94 THR A C 1
ATOM 747 O O . THR A 1 94 ? 20.016 -0.247 4.914 1 98.06 94 THR A O 1
ATOM 750 N N . ALA A 1 95 ? 20.594 0.004 2.812 1 96.81 95 ALA A N 1
ATOM 751 C CA . ALA A 1 95 ? 21.547 -1.106 2.834 1 96.81 95 ALA A CA 1
ATOM 752 C C . ALA A 1 95 ? 22.656 -0.858 3.852 1 96.81 95 ALA A C 1
ATOM 754 O O . ALA A 1 95 ? 23.141 -1.794 4.492 1 96.81 95 ALA A O 1
ATOM 755 N N . ASP A 1 96 ? 23.031 0.388 4.02 1 97.81 96 ASP A N 1
ATOM 756 C CA . ASP A 1 96 ? 24.172 0.719 4.871 1 97.81 96 ASP A CA 1
ATOM 757 C C . ASP A 1 96 ? 23.719 1.002 6.305 1 97.81 96 ASP A C 1
ATOM 759 O O . ASP A 1 96 ? 24.516 1.447 7.133 1 97.81 96 ASP A O 1
ATOM 763 N N . TRP A 1 97 ? 22.438 0.806 6.586 1 97.75 97 TRP A N 1
ATOM 764 C CA . TRP A 1 97 ? 21.969 0.933 7.957 1 97.75 97 TRP A CA 1
ATOM 765 C C . TRP A 1 97 ? 22.422 -0.246 8.805 1 97.75 97 TRP A C 1
ATOM 767 O O . TRP A 1 97 ? 21.609 -1.046 9.266 1 97.75 97 TRP A O 1
ATOM 777 N N . VAL A 1 98 ? 23.703 -0.34 8.969 1 95.19 98 VAL A N 1
ATOM 778 C CA . VAL A 1 98 ? 24.344 -1.416 9.711 1 95.19 98 VAL A CA 1
ATOM 779 C C . VAL A 1 98 ? 25.281 -0.829 10.758 1 95.19 98 VAL A C 1
ATOM 781 O O . VAL A 1 98 ? 26 0.144 10.492 1 95.19 98 VAL A O 1
ATOM 784 N N . GLY A 1 99 ? 25.219 -1.438 11.938 1 94.56 99 GLY A N 1
ATOM 785 C CA . GLY A 1 99 ? 26.094 -0.996 13.008 1 94.56 99 GLY A CA 1
ATOM 786 C C . GLY A 1 99 ? 25.5 0.124 13.844 1 94.56 99 GLY A C 1
ATOM 787 O O . GLY A 1 99 ? 24.391 0.585 13.57 1 94.56 99 GLY A O 1
ATOM 788 N N . SER A 1 100 ? 26.266 0.578 14.844 1 96 100 SER A N 1
ATOM 789 C CA . SER A 1 100 ? 25.734 1.499 15.844 1 96 100 SER A CA 1
ATOM 790 C C . SER A 1 100 ? 25.922 2.949 15.414 1 96 100 SER A C 1
ATOM 792 O O . SER A 1 100 ? 25.359 3.861 16.016 1 96 100 SER A O 1
ATOM 794 N N . ASP A 1 101 ? 26.688 3.223 14.344 1 97.88 101 ASP A N 1
ATOM 795 C CA . ASP A 1 101 ? 26.922 4.59 13.891 1 97.88 101 ASP A CA 1
ATOM 796 C C . ASP A 1 101 ? 25.766 5.074 13.008 1 97.88 101 ASP A C 1
ATOM 798 O O . ASP A 1 101 ? 25.938 5.25 11.805 1 97.88 101 ASP A O 1
ATOM 802 N N . VAL A 1 102 ? 24.672 5.418 13.594 1 98.44 102 VAL A N 1
ATOM 803 C CA . VAL A 1 102 ? 23.453 5.77 12.875 1 98.44 102 VAL A CA 1
ATOM 804 C C . VAL A 1 102 ? 23.656 7.07 12.109 1 98.44 102 VAL A C 1
ATOM 806 O O . VAL A 1 102 ? 22.969 7.34 11.125 1 98.44 102 VAL A O 1
ATOM 809 N N . CYS A 1 103 ? 24.625 7.883 12.531 1 98.69 103 CYS A N 1
ATOM 810 C CA . CYS A 1 103 ? 24.859 9.164 11.883 1 98.69 103 CYS A CA 1
ATOM 811 C C . CYS A 1 103 ? 25.5 8.977 10.516 1 98.69 103 CYS A C 1
ATOM 813 O O . CYS A 1 103 ? 25.547 9.906 9.703 1 98.69 103 CYS A O 1
ATOM 815 N N . SER A 1 104 ? 25.922 7.777 10.211 1 98.38 104 SER A N 1
ATOM 816 C CA . SER A 1 104 ? 26.531 7.48 8.914 1 98.38 104 SER A CA 1
ATOM 817 C C . SER A 1 104 ? 25.531 6.832 7.969 1 98.38 104 SER A C 1
ATOM 819 O O . SER A 1 104 ? 25.828 6.609 6.793 1 98.38 104 SER A O 1
ATOM 821 N N . TYR A 1 105 ? 24.344 6.57 8.5 1 98.75 105 TYR A N 1
ATOM 822 C CA . TYR A 1 105 ? 23.312 5.961 7.664 1 98.75 105 TYR A CA 1
ATOM 823 C C . TYR A 1 105 ? 22.906 6.898 6.535 1 98.75 105 TYR A C 1
ATOM 825 O O . TYR A 1 105 ? 22.734 8.102 6.75 1 98.75 105 TYR A O 1
ATOM 833 N N . THR A 1 106 ? 22.703 6.324 5.312 1 98.69 106 THR A N 1
ATOM 834 C CA . THR A 1 106 ? 22.156 7.098 4.207 1 98.69 106 THR A CA 1
ATOM 835 C C . THR A 1 106 ? 20.797 7.68 4.586 1 98.69 106 THR A C 1
ATOM 837 O O . THR A 1 106 ? 19.938 6.98 5.137 1 98.69 106 THR A O 1
ATOM 840 N N . GLY A 1 107 ? 20.609 8.992 4.387 1 98.81 107 GLY A N 1
ATOM 841 C CA . GLY A 1 107 ? 19.328 9.656 4.605 1 98.81 107 GLY A CA 1
ATOM 842 C C . GLY A 1 107 ? 19.125 10.094 6.043 1 98.81 107 GLY A C 1
ATOM 843 O O . GLY A 1 107 ? 18.078 10.656 6.379 1 98.81 107 GLY A O 1
ATOM 844 N N . VAL A 1 108 ? 20.125 9.828 6.957 1 98.88 108 VAL A N 1
ATOM 845 C CA . VAL A 1 108 ? 20.031 10.195 8.367 1 98.88 108 VAL A CA 1
ATOM 846 C C . VAL A 1 108 ? 20.984 11.359 8.656 1 98.88 108 VAL A C 1
ATOM 848 O O . VAL A 1 108 ? 22.156 11.32 8.273 1 98.88 108 VAL A O 1
ATOM 851 N N . PHE A 1 109 ? 20.484 12.422 9.305 1 98.88 109 PHE A N 1
ATOM 852 C CA . PHE A 1 109 ? 21.266 13.617 9.609 1 98.88 109 PHE A CA 1
ATOM 853 C C . PHE A 1 109 ? 21.312 13.867 11.109 1 98.88 109 PHE A C 1
ATOM 855 O O . PHE A 1 109 ? 20.266 13.969 11.766 1 98.88 109 PHE A O 1
ATOM 862 N N . CYS A 1 110 ? 22.5 13.953 11.672 1 98.75 110 CYS A N 1
ATOM 863 C CA . CYS A 1 110 ? 22.703 14.18 13.102 1 98.75 110 CYS A CA 1
ATOM 864 C C . CYS A 1 110 ? 23.109 15.625 13.367 1 98.75 110 CYS A C 1
ATOM 866 O O . CYS A 1 110 ? 23.656 16.297 12.492 1 98.75 110 CYS A O 1
ATOM 868 N N . ALA A 1 111 ? 22.75 16.094 14.508 1 98.56 111 ALA A N 1
ATOM 869 C CA . ALA A 1 111 ? 23.062 17.453 14.953 1 98.56 111 ALA A CA 1
ATOM 870 C C . ALA A 1 111 ? 23.078 17.531 16.484 1 98.56 111 ALA A C 1
ATOM 872 O O . ALA A 1 111 ? 22.609 16.625 17.156 1 98.56 111 ALA A O 1
ATOM 873 N N . PRO A 1 112 ? 23.672 18.578 17 1 97.69 112 PRO A N 1
ATOM 874 C CA . PRO A 1 112 ? 23.578 18.781 18.438 1 97.69 112 PRO A CA 1
ATOM 875 C C . PRO A 1 112 ? 22.141 19.016 18.906 1 97.69 112 PRO A C 1
ATOM 877 O O . PRO A 1 112 ? 21.359 19.672 18.219 1 97.69 112 PRO A O 1
ATOM 880 N N . LEU A 1 113 ? 21.828 18.391 20.031 1 96.75 113 LEU A N 1
ATOM 881 C CA . LEU A 1 113 ? 20.531 18.625 20.641 1 96.75 113 LEU A CA 1
ATOM 882 C C . LEU A 1 113 ? 20.375 20.094 21.078 1 96.75 113 LEU A C 1
ATOM 884 O O . LEU A 1 113 ? 21.25 20.625 21.766 1 96.75 113 LEU A O 1
ATOM 888 N N . PRO A 1 114 ? 19.328 20.75 20.719 1 93.94 114 PRO A N 1
ATOM 889 C CA . PRO A 1 114 ? 19.188 22.156 21.062 1 93.94 114 PRO A CA 1
ATOM 890 C C . PRO A 1 114 ? 19.234 22.406 22.578 1 93.94 114 PRO A C 1
ATOM 892 O O . PRO A 1 114 ? 19.844 23.375 23.031 1 93.94 114 PRO A O 1
ATOM 895 N N . SER A 1 115 ? 18.688 21.531 23.406 1 94.62 115 SER A N 1
ATOM 896 C CA . SER A 1 115 ? 18.625 21.703 24.844 1 94.62 115 SER A CA 1
ATOM 897 C C . SER A 1 115 ? 19.938 21.312 25.516 1 94.62 115 SER A C 1
ATOM 899 O O . SER A 1 115 ? 20.172 21.656 26.672 1 94.62 115 SER A O 1
ATOM 901 N N . ASP A 1 116 ? 20.828 20.484 24.812 1 95.31 116 ASP A N 1
ATOM 902 C CA . ASP A 1 116 ? 22.156 20.062 25.281 1 95.31 116 ASP A CA 1
ATOM 903 C C . ASP A 1 116 ? 23.125 19.922 24.109 1 95.31 116 ASP A C 1
ATOM 905 O O . ASP A 1 116 ? 23.281 18.828 23.562 1 95.31 116 ASP A O 1
ATOM 909 N N . PRO A 1 117 ? 23.828 20.938 23.828 1 93.44 117 PRO A N 1
ATOM 910 C CA . PRO A 1 117 ? 24.656 20.969 22.625 1 93.44 117 PRO A CA 1
ATOM 911 C C . PRO A 1 117 ? 25.797 19.938 22.656 1 93.44 117 PRO A C 1
ATOM 913 O O . PRO A 1 117 ? 26.438 19.688 21.641 1 93.44 117 PRO A O 1
ATOM 916 N N . HIS A 1 118 ? 26.062 19.328 23.766 1 94.69 118 HIS A N 1
ATOM 917 C CA . HIS A 1 118 ? 27.125 18.328 23.875 1 94.69 118 HIS A CA 1
ATOM 918 C C . HIS A 1 118 ? 26.641 16.953 23.422 1 94.69 118 HIS A C 1
ATOM 920 O O . HIS A 1 118 ? 27.438 16.047 23.219 1 94.69 118 HIS A O 1
ATOM 926 N N . LEU A 1 119 ? 25.297 16.875 23.234 1 96.5 119 LEU A N 1
ATOM 927 C CA . LEU A 1 119 ? 24.734 15.609 22.812 1 96.5 119 LEU A CA 1
ATOM 928 C C . LEU A 1 119 ? 24.422 15.625 21.312 1 96.5 119 LEU A C 1
ATOM 930 O O . LEU A 1 119 ? 23.734 16.531 20.844 1 96.5 119 LEU A O 1
ATOM 934 N N . THR A 1 120 ? 24.984 14.727 20.609 1 98.25 120 THR A N 1
ATOM 935 C CA . THR A 1 120 ? 24.625 14.508 19.219 1 98.25 120 THR A CA 1
ATOM 936 C C . THR A 1 120 ? 23.422 13.578 19.094 1 98.25 120 THR A C 1
ATOM 938 O O . THR A 1 120 ? 23.375 12.547 19.766 1 98.25 120 THR A O 1
ATOM 941 N N . VAL A 1 121 ? 22.438 13.953 18.266 1 98.69 121 VAL A N 1
ATOM 942 C CA . VAL A 1 121 ? 21.219 13.164 18.109 1 98.69 121 VAL A CA 1
ATOM 943 C C . VAL A 1 121 ? 20.859 13.07 16.625 1 98.69 121 VAL A C 1
ATOM 945 O O . VAL A 1 121 ? 21.438 13.766 15.789 1 98.69 121 VAL A O 1
ATOM 948 N N . VAL A 1 122 ? 19.938 12.172 16.281 1 98.81 122 VAL A N 1
ATOM 949 C CA . VAL A 1 122 ? 19.344 12.148 14.938 1 98.81 122 VAL A CA 1
ATOM 950 C C . VAL A 1 122 ? 18.312 13.25 14.805 1 98.81 122 VAL A C 1
ATOM 952 O O . VAL A 1 122 ? 17.25 13.188 15.43 1 98.81 122 VAL A O 1
ATOM 955 N N . ALA A 1 123 ? 18.609 14.211 13.969 1 98.81 123 ALA A N 1
ATOM 956 C CA . ALA A 1 123 ? 17.781 15.406 13.883 1 98.81 123 ALA A CA 1
ATOM 957 C C . ALA A 1 123 ? 16.922 15.383 12.617 1 98.81 123 ALA A C 1
ATOM 959 O O . ALA A 1 123 ? 15.93 16.109 12.516 1 98.81 123 ALA A O 1
ATOM 960 N N . GLY A 1 124 ? 17.328 14.594 11.656 1 98.81 124 GLY A N 1
ATOM 961 C CA . GLY A 1 124 ? 16.562 14.578 10.414 1 98.81 124 GLY A CA 1
ATOM 962 C C . GLY A 1 124 ? 16.688 13.266 9.656 1 98.81 124 GLY A C 1
ATOM 963 O O . GLY A 1 124 ? 17.719 12.594 9.742 1 98.81 124 GLY A O 1
ATOM 964 N N . ILE A 1 125 ? 15.688 12.898 8.977 1 98.94 125 ILE A N 1
ATOM 965 C CA . ILE A 1 125 ? 15.656 11.789 8.031 1 98.94 125 ILE A CA 1
ATOM 966 C C . ILE A 1 125 ? 15.109 12.266 6.688 1 98.94 125 ILE A C 1
ATOM 968 O O . ILE A 1 125 ? 14.078 12.938 6.637 1 98.94 125 ILE A O 1
ATOM 972 N N . ASP A 1 126 ? 15.797 12.047 5.605 1 98.88 126 ASP A N 1
ATOM 973 C CA . ASP A 1 126 ? 15.359 12.359 4.25 1 98.88 126 ASP A CA 1
ATOM 974 C C . ASP A 1 126 ? 15.562 11.172 3.316 1 98.88 126 ASP A C 1
ATOM 976 O O . ASP A 1 126 ? 16.688 10.852 2.943 1 98.88 126 ASP A O 1
ATOM 980 N N . LEU A 1 127 ? 14.5 10.5 3.018 1 98.75 127 LEU A N 1
ATOM 981 C CA . LEU A 1 127 ? 14.5 9.383 2.072 1 98.75 127 LEU A CA 1
ATOM 982 C C . LEU A 1 127 ? 13.609 9.68 0.876 1 98.75 127 LEU A C 1
ATOM 984 O O . LEU A 1 127 ? 13.008 8.773 0.303 1 98.75 127 LEU A O 1
ATOM 988 N N . ASN A 1 128 ? 13.484 10.961 0.493 1 98.75 128 ASN A N 1
ATOM 989 C CA . ASN A 1 128 ? 12.68 11.344 -0.66 1 98.75 128 ASN A CA 1
ATOM 990 C C . ASN A 1 128 ? 13.109 10.602 -1.919 1 98.75 128 ASN A C 1
ATOM 992 O O . ASN A 1 128 ? 14.297 10.344 -2.119 1 98.75 128 ASN A O 1
ATOM 996 N N . HIS A 1 129 ? 12.109 10.219 -2.707 1 98.5 129 HIS A N 1
ATOM 997 C CA . HIS A 1 129 ? 12.336 9.633 -4.023 1 98.5 129 HIS A CA 1
ATOM 998 C C . HIS A 1 129 ? 13.109 8.32 -3.914 1 98.5 129 HIS A C 1
ATOM 1000 O O . HIS A 1 129 ? 14.008 8.062 -4.715 1 98.5 129 HIS A O 1
ATOM 1006 N N . GLY A 1 130 ? 12.758 7.508 -2.836 1 98.56 130 GLY A N 1
ATOM 1007 C CA . GLY A 1 130 ? 13.484 6.27 -2.607 1 98.56 130 GLY A CA 1
ATOM 1008 C C . GLY A 1 130 ? 12.828 5.062 -3.256 1 98.56 130 GLY A C 1
ATOM 1009 O O . GLY A 1 130 ? 13.453 4.004 -3.379 1 98.56 130 GLY A O 1
ATOM 1010 N N . ASP A 1 131 ? 11.586 5.227 -3.639 1 98.12 131 ASP A N 1
ATOM 1011 C CA . ASP A 1 131 ? 10.805 4.129 -4.203 1 98.12 131 ASP A CA 1
ATOM 1012 C C . ASP A 1 131 ? 10.734 2.951 -3.234 1 98.12 131 ASP A C 1
ATOM 1014 O O . ASP A 1 131 ? 10.727 1.793 -3.656 1 98.12 131 ASP A O 1
ATOM 1018 N N . ILE A 1 132 ? 10.727 3.229 -1.95 1 98.5 132 ILE A N 1
ATOM 1019 C CA . ILE A 1 132 ? 10.734 2.221 -0.896 1 98.5 132 ILE A CA 1
ATOM 1020 C C . ILE A 1 132 ? 9.305 1.795 -0.575 1 98.5 132 ILE A C 1
ATOM 1022 O O . ILE A 1 132 ? 8.406 2.635 -0.491 1 98.5 132 ILE A O 1
ATOM 1026 N N . ALA A 1 133 ? 9.117 0.48 -0.501 1 97.38 133 ALA A N 1
ATOM 1027 C CA . ALA A 1 133 ? 7.836 -0.054 -0.055 1 97.38 133 ALA A CA 1
ATOM 1028 C C . ALA A 1 133 ? 7.945 -0.648 1.346 1 97.38 133 ALA A C 1
ATOM 1030 O O . ALA A 1 133 ? 8.938 -1.308 1.672 1 97.38 133 ALA A O 1
ATOM 1031 N N . GLY A 1 134 ? 6.977 -0.405 2.143 1 94.75 134 GLY A N 1
ATOM 1032 C CA . GLY A 1 134 ? 6.926 -0.879 3.516 1 94.75 134 GLY A CA 1
ATOM 1033 C C . GLY A 1 134 ? 5.941 -0.109 4.375 1 94.75 134 GLY A C 1
ATOM 1034 O O . GLY A 1 134 ? 4.965 0.447 3.865 1 94.75 134 GLY A O 1
ATOM 1035 N N . TYR A 1 135 ? 6.098 -0.223 5.688 1 92.44 135 TYR A N 1
ATOM 1036 C CA . TYR A 1 135 ? 5.246 0.498 6.625 1 92.44 135 TYR A CA 1
ATOM 1037 C C . TYR A 1 135 ? 6.078 1.278 7.637 1 92.44 135 TYR A C 1
ATOM 1039 O O . TYR A 1 135 ? 7.297 1.107 7.707 1 92.44 135 TYR A O 1
ATOM 1047 N N . LEU A 1 136 ? 5.438 2.168 8.297 1 95.25 136 LEU A N 1
ATOM 1048 C CA . LEU A 1 136 ? 6.082 2.898 9.383 1 95.25 136 LEU A CA 1
ATOM 1049 C C . LEU A 1 136 ? 5.793 2.242 10.727 1 95.25 136 LEU A C 1
ATOM 1051 O O . LEU A 1 136 ? 4.645 2.225 11.18 1 95.25 136 LEU A O 1
ATOM 1055 N N . PRO A 1 137 ? 6.824 1.721 11.328 1 91.75 137 PRO A N 1
ATOM 1056 C CA . PRO A 1 137 ? 6.598 1.055 12.617 1 91.75 137 PRO A CA 1
ATOM 1057 C C . PRO A 1 137 ? 6.453 2.039 13.773 1 91.75 137 PRO A C 1
ATOM 1059 O O . PRO A 1 137 ? 6.934 3.172 13.688 1 91.75 137 PRO A O 1
ATOM 1062 N N . GLU A 1 138 ? 5.824 1.617 14.875 1 90.06 138 GLU A N 1
ATOM 1063 C CA . GLU A 1 138 ? 5.602 2.459 16.047 1 90.06 138 GLU A CA 1
ATOM 1064 C C . GLU A 1 138 ? 6.922 2.879 16.688 1 90.06 138 GLU A C 1
ATOM 1066 O O . GLU A 1 138 ? 7.008 3.945 17.297 1 90.06 138 GLU A O 1
ATOM 1071 N N . GLU A 1 139 ? 8.008 2.102 16.453 1 92.31 139 GLU A N 1
ATOM 1072 C CA . GLU A 1 139 ? 9.32 2.359 17.031 1 92.31 139 GLU A CA 1
ATOM 1073 C C . GLU A 1 139 ? 9.906 3.676 16.531 1 92.31 139 GLU A C 1
ATOM 1075 O O . GLU A 1 139 ? 10.828 4.227 17.125 1 92.31 139 GLU A O 1
ATOM 1080 N N . LEU A 1 140 ? 9.375 4.152 15.438 1 96.25 140 LEU A N 1
ATOM 1081 C CA . LEU A 1 140 ? 9.844 5.438 14.93 1 96.25 140 LEU A CA 1
ATOM 1082 C C . LEU A 1 140 ? 9.539 6.559 15.922 1 96.25 140 LEU A C 1
ATOM 1084 O O . LEU A 1 140 ? 10.148 7.629 15.859 1 96.25 140 LEU A O 1
ATOM 1088 N N . GLY A 1 141 ? 8.617 6.27 16.859 1 96.06 141 GLY A N 1
ATOM 1089 C CA . GLY A 1 141 ? 8.328 7.211 17.922 1 96.06 141 GLY A CA 1
ATOM 1090 C C . GLY A 1 141 ? 9.5 7.434 18.859 1 96.06 141 GLY A C 1
ATOM 1091 O O . GLY A 1 141 ? 9.508 8.391 19.641 1 96.06 141 GLY A O 1
ATOM 1092 N N . LEU A 1 142 ? 10.508 6.559 18.781 1 96.44 142 LEU A N 1
ATOM 1093 C CA . LEU A 1 142 ? 11.695 6.672 19.625 1 96.44 142 LEU A CA 1
ATOM 1094 C C . LEU A 1 142 ? 12.609 7.789 19.125 1 96.44 142 LEU A C 1
ATOM 1096 O O . LEU A 1 142 ? 13.531 8.203 19.844 1 96.44 142 LEU A O 1
ATOM 1100 N N . LEU A 1 143 ? 12.328 8.305 17.906 1 98.19 143 LEU A N 1
ATOM 1101 C CA . LEU A 1 143 ? 13.125 9.398 17.359 1 98.19 143 LEU A CA 1
ATOM 1102 C C . LEU A 1 143 ? 12.633 10.742 17.875 1 98.19 143 LEU A C 1
ATOM 1104 O O . LEU A 1 143 ? 12.297 11.633 17.094 1 98.19 143 LEU A O 1
ATOM 1108 N N . THR A 1 144 ? 12.75 10.938 19.188 1 98.06 144 THR A N 1
ATOM 1109 C CA . THR A 1 144 ? 12.117 12.062 19.875 1 98.06 144 THR A CA 1
ATOM 1110 C C . THR A 1 144 ? 12.836 13.375 19.531 1 98.06 144 THR A C 1
ATOM 1112 O O . THR A 1 144 ? 12.305 14.461 19.781 1 98.06 144 THR A O 1
ATOM 1115 N N . ASP A 1 145 ? 14.047 13.312 18.953 1 98.12 145 ASP A N 1
ATOM 1116 C CA . ASP A 1 145 ? 14.836 14.5 18.672 1 98.12 145 ASP A CA 1
ATOM 1117 C C . ASP A 1 145 ? 14.672 14.93 17.203 1 98.12 145 ASP A C 1
ATOM 1119 O O . ASP A 1 145 ? 15.328 15.875 16.766 1 98.12 145 ASP A O 1
ATOM 1123 N N . LEU A 1 146 ? 13.781 14.25 16.516 1 98.62 146 LEU A N 1
ATOM 1124 C CA . LEU A 1 146 ? 13.633 14.461 15.086 1 98.62 146 LEU A CA 1
ATOM 1125 C C . LEU A 1 146 ? 12.969 15.797 14.797 1 98.62 146 LEU A C 1
ATOM 1127 O O . LEU A 1 146 ? 11.922 16.109 15.367 1 98.62 146 LEU A O 1
ATOM 1131 N N . ALA A 1 147 ? 13.578 16.562 13.93 1 98.62 147 ALA A N 1
ATOM 1132 C CA . ALA A 1 147 ? 13.016 17.844 13.5 1 98.62 147 ALA A CA 1
ATOM 1133 C C . ALA A 1 147 ? 12.445 17.75 12.086 1 98.62 147 ALA A C 1
ATOM 1135 O O . ALA A 1 147 ? 11.5 18.453 11.742 1 98.62 147 ALA A O 1
ATOM 1136 N N . LEU A 1 148 ? 13.031 16.859 11.305 1 98.5 148 LEU A N 1
ATOM 1137 C CA . LEU A 1 148 ? 12.641 16.703 9.906 1 98.5 148 LEU A CA 1
ATOM 1138 C C . LEU A 1 148 ? 12.469 15.227 9.562 1 98.5 148 LEU A C 1
ATOM 1140 O O . LEU A 1 148 ? 13.344 14.406 9.844 1 98.5 148 LEU A O 1
ATOM 1144 N N . PHE A 1 149 ? 11.352 14.859 8.969 1 98.81 149 PHE A N 1
ATOM 1145 C CA . PHE A 1 149 ? 11.078 13.523 8.453 1 98.81 149 PHE A CA 1
ATOM 1146 C C . PHE A 1 149 ? 10.484 13.602 7.055 1 98.81 149 PHE A C 1
ATOM 1148 O O . PHE A 1 149 ? 9.305 13.93 6.887 1 98.81 149 PHE A O 1
ATOM 1155 N N . HIS A 1 150 ? 11.273 13.297 5.953 1 98.94 150 HIS A N 1
ATOM 1156 C CA . HIS A 1 150 ? 10.875 13.445 4.559 1 98.94 150 HIS A CA 1
ATOM 1157 C C . HIS A 1 150 ? 10.953 12.109 3.82 1 98.94 150 HIS A C 1
ATOM 1159 O O . HIS A 1 150 ? 12.039 11.547 3.658 1 98.94 150 HIS A O 1
ATOM 1165 N N . ILE A 1 151 ? 9.758 11.617 3.418 1 98.81 151 ILE A N 1
ATOM 1166 C CA . ILE A 1 151 ? 9.727 10.375 2.656 1 98.81 151 ILE A CA 1
ATOM 1167 C C . ILE A 1 151 ? 8.805 10.531 1.446 1 98.81 151 ILE A C 1
ATOM 1169 O O . ILE A 1 151 ? 8.078 9.602 1.092 1 98.81 151 ILE A O 1
ATOM 1173 N N . ASN A 1 152 ? 8.859 11.711 0.84 1 98.5 152 ASN A N 1
ATOM 1174 C CA . ASN A 1 152 ? 8.07 11.945 -0.36 1 98.5 152 ASN A CA 1
ATOM 1175 C C . ASN A 1 152 ? 8.469 11.008 -1.491 1 98.5 152 ASN A C 1
ATOM 1177 O O . ASN A 1 152 ? 9.648 10.727 -1.683 1 98.5 152 ASN A O 1
ATOM 1181 N N . SER A 1 153 ? 7.426 10.586 -2.295 1 98.44 153 SER A N 1
ATOM 1182 C CA . SER A 1 153 ? 7.625 9.805 -3.51 1 98.44 153 SER A CA 1
ATOM 1183 C C . SER A 1 153 ? 8.258 8.453 -3.199 1 98.44 153 SER A C 1
ATOM 1185 O O . SER A 1 153 ? 9.359 8.156 -3.666 1 98.44 153 SER A O 1
ATOM 1187 N N . ASN A 1 154 ? 7.594 7.645 -2.379 1 98.69 154 ASN A N 1
ATOM 1188 C CA . ASN A 1 154 ? 7.84 6.242 -2.068 1 98.69 154 ASN A CA 1
ATOM 1189 C C . ASN A 1 154 ? 6.57 5.406 -2.207 1 98.69 154 ASN A C 1
ATOM 1191 O O . ASN A 1 154 ? 5.652 5.777 -2.939 1 98.69 154 ASN A O 1
ATOM 1195 N N . ARG A 1 155 ? 6.539 4.219 -1.689 1 97.75 155 ARG A N 1
ATOM 1196 C CA . ARG A 1 155 ? 5.391 3.326 -1.7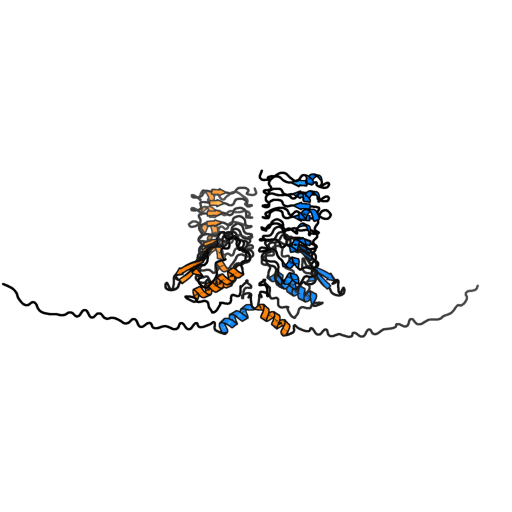6 1 97.75 155 ARG A CA 1
ATOM 1197 C C . ARG A 1 155 ? 4.992 2.836 -0.371 1 97.75 155 ARG A C 1
ATOM 1199 O O . ARG A 1 155 ? 4.629 1.671 -0.198 1 97.75 155 ARG A O 1
ATOM 1206 N N . PHE A 1 156 ? 5.223 3.721 0.644 1 97.56 156 PHE A N 1
ATOM 1207 C CA . PHE A 1 156 ? 4.828 3.354 1.999 1 97.56 156 PHE A CA 1
ATOM 1208 C C . PHE A 1 156 ? 3.312 3.25 2.113 1 97.56 156 PHE A C 1
ATOM 1210 O O . PHE A 1 156 ? 2.584 4.047 1.517 1 97.56 156 PHE A O 1
ATOM 1217 N N . CYS A 1 157 ? 2.9 2.264 2.84 1 94.88 157 CYS A N 1
ATOM 1218 C CA . CYS A 1 157 ? 1.478 2.014 3.047 1 94.88 157 CYS A CA 1
ATOM 1219 C C . CYS A 1 157 ? 1.132 2.027 4.531 1 94.88 157 CYS A C 1
ATOM 1221 O O . CYS A 1 157 ? 2.008 2.227 5.375 1 94.88 157 CYS A O 1
ATOM 1223 N N . GLY A 1 158 ? -0.18 1.84 4.785 1 92.62 158 GLY A N 1
ATOM 1224 C CA . GLY A 1 158 ? -0.637 1.808 6.168 1 92.62 158 GLY A CA 1
ATOM 1225 C C . GLY A 1 158 ? -0.988 3.18 6.711 1 92.62 158 GLY A C 1
ATOM 1226 O O . GLY A 1 158 ? -1.49 4.035 5.98 1 92.62 158 GLY A O 1
ATOM 1227 N N . THR A 1 159 ? -0.825 3.256 8.031 1 92 159 THR A N 1
ATOM 1228 C CA . THR A 1 159 ? -1.165 4.488 8.734 1 92 159 THR A CA 1
ATOM 1229 C C . THR A 1 159 ? 0.081 5.125 9.344 1 92 159 THR A C 1
ATOM 1231 O O . THR A 1 159 ? 1.153 4.52 9.352 1 92 159 THR A O 1
ATOM 1234 N N . ILE A 1 160 ? -0.101 6.332 9.742 1 94.44 160 ILE A N 1
ATOM 1235 C CA . ILE A 1 160 ? 0.963 7.004 10.477 1 94.44 160 ILE A CA 1
ATOM 1236 C C . ILE A 1 160 ? 0.973 6.52 11.93 1 94.44 160 ILE A C 1
ATOM 1238 O O . ILE A 1 160 ? -0.076 6.449 12.57 1 94.44 160 ILE A O 1
ATOM 1242 N N . PRO A 1 161 ? 2.168 6.215 12.438 1 91.31 161 PRO A N 1
ATOM 1243 C CA . PRO A 1 161 ? 2.244 5.664 13.789 1 91.31 161 PRO A CA 1
ATOM 1244 C C . PRO A 1 161 ? 1.684 6.613 14.844 1 91.31 161 PRO A C 1
ATOM 1246 O O . PRO A 1 161 ? 1.895 7.824 14.766 1 91.31 161 PRO A O 1
ATOM 1249 N N . HIS A 1 162 ? 1.007 6.059 15.844 1 90 162 HIS A N 1
ATOM 1250 C CA . HIS A 1 162 ? 0.476 6.859 16.938 1 90 162 HIS A CA 1
ATOM 1251 C C . HIS A 1 162 ? 1.601 7.461 17.781 1 90 162 HIS A C 1
ATOM 1253 O O . HIS A 1 162 ? 1.476 8.578 18.281 1 90 162 HIS A O 1
ATOM 1259 N N . LYS A 1 163 ? 2.699 6.797 17.812 1 91.12 163 LYS A N 1
ATOM 1260 C CA . LYS A 1 163 ? 3.812 7.219 18.672 1 91.12 163 LYS A CA 1
ATOM 1261 C C . LYS A 1 163 ? 4.543 8.414 18.062 1 91.12 163 LYS A C 1
ATOM 1263 O O . LYS A 1 163 ? 5.418 9 18.703 1 91.12 163 LYS A O 1
ATOM 1268 N N . PHE A 1 164 ? 4.129 8.812 16.922 1 95.44 164 PHE A N 1
ATOM 1269 C CA . PHE A 1 164 ? 4.641 10.07 16.391 1 95.44 164 PHE A CA 1
ATOM 1270 C C . PHE A 1 164 ? 4.297 11.234 17.312 1 95.44 164 PHE A C 1
ATOM 1272 O O . PHE A 1 164 ? 4.902 12.305 17.234 1 95.44 164 PHE A O 1
ATOM 1279 N N . ASP A 1 165 ? 3.324 10.992 18.203 1 94.44 165 ASP A N 1
ATOM 1280 C CA . ASP A 1 165 ? 2.959 12.039 19.141 1 94.44 165 ASP A CA 1
ATOM 1281 C C . ASP A 1 165 ? 4.117 12.352 20.094 1 94.44 165 ASP A C 1
ATOM 1283 O O . ASP A 1 165 ? 4.109 13.375 20.766 1 94.44 165 ASP A O 1
ATOM 1287 N N . CYS A 1 166 ? 5.156 11.5 20.125 1 95.5 166 CYS A N 1
ATOM 1288 C CA . CYS A 1 166 ? 6.336 11.695 20.953 1 95.5 166 CYS A CA 1
ATOM 1289 C C . CYS A 1 166 ? 7.34 12.617 20.266 1 95.5 166 CYS A C 1
ATOM 1291 O O . CYS A 1 166 ? 8.305 13.062 20.906 1 95.5 166 CYS A O 1
ATOM 1293 N N . LEU A 1 167 ? 7.094 12.914 19.031 1 98 167 LEU A N 1
ATOM 1294 C CA . LEU A 1 167 ? 8.055 13.695 18.281 1 98 167 LEU A CA 1
ATOM 1295 C C . LEU A 1 167 ? 7.801 15.195 18.453 1 98 167 LEU A C 1
ATOM 1297 O O . LEU A 1 167 ? 7.492 15.891 17.484 1 98 167 LEU A O 1
ATOM 1301 N N . HIS A 1 168 ? 8.117 15.711 19.609 1 97.44 168 HIS A N 1
ATOM 1302 C CA . HIS A 1 168 ? 7.734 17.062 20 1 97.44 168 HIS A CA 1
ATOM 1303 C C . HIS A 1 168 ? 8.555 18.109 19.25 1 97.44 168 HIS A C 1
ATOM 1305 O O . HIS A 1 168 ? 8.133 19.266 19.125 1 97.44 168 HIS A O 1
ATOM 1311 N N . LEU A 1 169 ? 9.703 17.703 18.688 1 98.06 169 LEU A N 1
ATOM 1312 C CA . LEU A 1 169 ? 10.57 18.656 18 1 98.06 169 LEU A CA 1
ATOM 1313 C C . LEU A 1 169 ? 10.328 18.625 16.5 1 98.06 169 LEU A C 1
ATOM 1315 O O . LEU A 1 169 ? 10.906 19.422 15.75 1 98.06 169 LEU A O 1
ATOM 1319 N N . LEU A 1 170 ? 9.445 17.703 16.016 1 98.62 170 LEU A N 1
ATOM 1320 C CA . LEU A 1 170 ? 9.219 17.547 14.586 1 98.62 170 LEU A CA 1
ATOM 1321 C C . LEU A 1 170 ? 8.656 18.828 13.984 1 98.62 170 LEU A C 1
ATOM 1323 O O . LEU A 1 170 ? 7.578 19.281 14.375 1 98.62 170 LEU A O 1
ATOM 1327 N N . PHE A 1 171 ? 9.438 19.328 13.086 1 98.62 171 PHE A N 1
ATOM 1328 C CA . PHE A 1 171 ? 9.117 20.625 12.484 1 98.62 171 PHE A CA 1
ATOM 1329 C C . PHE A 1 171 ? 8.562 20.438 11.078 1 98.62 171 PHE A C 1
ATOM 1331 O O . PHE A 1 171 ? 7.637 21.156 10.68 1 98.62 171 PHE A O 1
ATOM 1338 N N . GLU A 1 172 ? 9.133 19.531 10.305 1 98.69 172 GLU A N 1
ATOM 1339 C CA . GLU A 1 172 ? 8.688 19.234 8.945 1 98.69 172 GLU A CA 1
ATOM 1340 C C . GLU A 1 172 ? 8.383 17.75 8.781 1 98.69 172 GLU A C 1
ATOM 1342 O O . GLU A 1 172 ? 9.234 16.906 9.062 1 98.69 172 GLU A O 1
ATOM 1347 N N . LEU A 1 173 ? 7.191 17.453 8.32 1 98.69 173 LEU A N 1
ATOM 1348 C CA . LEU A 1 173 ? 6.746 16.094 8.008 1 98.69 173 LEU A CA 1
ATOM 1349 C C . LEU A 1 173 ? 6.23 16.016 6.574 1 98.69 173 LEU A C 1
ATOM 1351 O O . LEU A 1 173 ? 5.156 16.531 6.266 1 98.69 173 LEU A O 1
ATOM 1355 N N . ASP A 1 174 ? 6.996 15.43 5.66 1 98.75 174 ASP A N 1
ATOM 1356 C CA . ASP A 1 174 ? 6.605 15.25 4.266 1 98.75 174 ASP A CA 1
ATOM 1357 C C . ASP A 1 174 ? 6.375 13.781 3.939 1 98.75 174 ASP A C 1
ATOM 1359 O O . ASP A 1 174 ? 7.332 13.023 3.77 1 98.75 174 ASP A O 1
ATOM 1363 N N . LEU A 1 175 ? 5.121 13.398 3.871 1 98.75 175 LEU A N 1
ATOM 1364 C CA . LEU A 1 175 ? 4.707 12.031 3.568 1 98.75 175 LEU A CA 1
ATOM 1365 C C . LEU A 1 175 ? 4.047 11.953 2.195 1 98.75 175 LEU A C 1
ATOM 1367 O O . LEU A 1 175 ? 3.338 10.992 1.896 1 98.75 175 LEU A O 1
ATOM 1371 N N . SER A 1 176 ? 4.266 12.961 1.341 1 98.75 176 SER A N 1
ATOM 1372 C CA . SER A 1 176 ? 3.52 13.086 0.092 1 98.75 176 SER A CA 1
ATOM 1373 C C . SER A 1 176 ? 3.928 12 -0.9 1 98.75 176 SER A C 1
ATOM 1375 O O . SER A 1 176 ? 5.047 11.484 -0.843 1 98.75 176 SER A O 1
ATOM 1377 N N . ASN A 1 177 ? 3.002 11.641 -1.742 1 98.62 177 ASN A N 1
ATOM 1378 C CA . ASN A 1 177 ? 3.223 10.727 -2.857 1 98.62 177 ASN A CA 1
ATOM 1379 C C . ASN A 1 177 ? 3.666 9.352 -2.371 1 98.62 177 ASN A C 1
ATOM 1381 O O . ASN A 1 177 ? 4.727 8.859 -2.76 1 98.62 177 ASN A O 1
ATOM 1385 N N . ASN A 1 178 ? 2.812 8.781 -1.472 1 98.62 178 ASN A N 1
ATOM 1386 C CA . ASN A 1 178 ? 2.889 7.406 -0.984 1 98.62 178 ASN A CA 1
ATOM 1387 C C . ASN A 1 178 ? 1.557 6.68 -1.148 1 98.62 178 ASN A C 1
ATOM 1389 O O . ASN A 1 178 ? 0.835 6.91 -2.121 1 98.62 178 ASN A O 1
ATOM 1393 N N . ARG A 1 179 ? 1.314 5.699 -0.282 1 97.25 179 ARG A N 1
ATOM 1394 C CA . ARG A 1 179 ? 0.081 4.926 -0.379 1 97.25 179 ARG A CA 1
ATOM 1395 C C . ARG A 1 179 ? -0.601 4.809 0.979 1 97.25 179 ARG A C 1
ATOM 1397 O O . ARG A 1 179 ? -1.218 3.785 1.285 1 97.25 179 ARG A O 1
ATOM 1404 N N . PHE A 1 180 ? -0.4 5.797 1.779 1 97 180 PHE A N 1
ATOM 1405 C CA . PHE A 1 180 ? -1.057 5.785 3.082 1 97 180 PHE A CA 1
ATOM 1406 C C . PHE A 1 180 ? -2.572 5.809 2.924 1 97 180 PHE A C 1
ATOM 1408 O O . PHE A 1 180 ? -3.096 6.441 2.006 1 97 180 PHE A O 1
ATOM 1415 N N . ALA A 1 181 ? -3.191 5.086 3.75 1 95.19 181 ALA A N 1
ATOM 1416 C CA . ALA A 1 181 ? -4.648 4.973 3.686 1 95.19 181 ALA A CA 1
ATOM 1417 C C . ALA A 1 181 ? -5.273 5.145 5.066 1 95.19 181 ALA A C 1
ATOM 1419 O O . ALA A 1 181 ? -4.562 5.297 6.062 1 95.19 181 ALA A O 1
ATOM 1420 N N . GLY A 1 182 ? -6.641 5.156 5.074 1 93.44 182 GLY A N 1
ATOM 1421 C CA . GLY A 1 182 ? -7.359 5.352 6.324 1 93.44 182 GLY A CA 1
ATOM 1422 C C . GLY A 1 182 ? -7.805 6.789 6.535 1 93.44 182 GLY A C 1
ATOM 1423 O O . GLY A 1 182 ? -7.781 7.594 5.605 1 93.44 182 GLY A O 1
ATOM 1424 N N . LYS A 1 183 ? -8.234 7.02 7.762 1 94.56 183 LYS A N 1
ATOM 1425 C CA . LYS A 1 183 ? -8.727 8.352 8.102 1 94.56 183 LYS A CA 1
ATOM 1426 C C . LYS A 1 183 ? -7.57 9.344 8.234 1 94.56 183 LYS A C 1
ATOM 1428 O O . LYS A 1 183 ? -6.402 8.945 8.195 1 94.56 183 LYS A O 1
ATOM 1433 N N . PHE A 1 184 ? -7.887 10.625 8.32 1 96.69 184 PHE A N 1
ATOM 1434 C CA . PHE A 1 184 ? -6.895 11.664 8.57 1 96.69 184 PHE A CA 1
ATOM 1435 C C . PHE A 1 184 ? -6.016 11.297 9.758 1 96.69 184 PHE A C 1
ATOM 1437 O O . PHE A 1 184 ? -6.516 10.836 10.789 1 96.69 184 PHE A O 1
ATOM 1444 N N . PRO A 1 185 ? -4.699 11.359 9.609 1 96.12 185 PRO A N 1
ATOM 1445 C CA . PRO A 1 185 ? -3.809 11.016 10.727 1 96.12 185 PRO A CA 1
ATOM 1446 C C . PRO A 1 185 ? -3.834 12.055 11.844 1 96.12 185 PRO A C 1
ATOM 1448 O O . PRO A 1 185 ? -3.029 12.992 11.836 1 96.12 185 PRO A O 1
ATOM 1451 N N . ASP A 1 186 ? -4.582 11.875 12.859 1 95.31 186 ASP A N 1
ATOM 1452 C CA . ASP A 1 186 ? -4.844 12.844 13.914 1 95.31 186 ASP A CA 1
ATOM 1453 C C . ASP A 1 186 ? -3.592 13.102 14.75 1 95.31 186 ASP A C 1
ATOM 1455 O O . ASP A 1 186 ? -3.482 14.133 15.414 1 95.31 186 ASP A O 1
ATOM 1459 N N . VAL A 1 187 ? -2.68 12.164 14.695 1 94.38 187 VAL A N 1
ATOM 1460 C CA . VAL A 1 187 ? -1.475 12.266 15.508 1 94.38 187 VAL A CA 1
ATOM 1461 C C . VAL A 1 187 ? -0.721 13.547 15.156 1 94.38 187 VAL A C 1
ATOM 1463 O O . VAL A 1 187 ? -0.081 14.156 16.016 1 94.38 187 VAL A O 1
ATOM 1466 N N . VAL A 1 188 ? -0.854 14.055 13.953 1 96.88 188 VAL A N 1
ATOM 1467 C CA . VAL A 1 188 ? -0.089 15.211 13.5 1 96.88 188 VAL A CA 1
ATOM 1468 C C . VAL A 1 188 ? -0.617 16.469 14.172 1 96.88 188 VAL A C 1
ATOM 1470 O O . VAL A 1 188 ? 0.078 17.5 14.234 1 96.88 188 VAL A O 1
ATOM 1473 N N . LEU A 1 189 ? -1.854 16.438 14.656 1 97 189 LEU A N 1
ATOM 1474 C CA . LEU A 1 189 ? -2.484 17.578 15.297 1 97 189 LEU A CA 1
ATOM 1475 C C . LEU A 1 189 ? -1.889 17.828 16.672 1 97 189 LEU A C 1
ATOM 1477 O O . LEU A 1 189 ? -2.025 18.922 17.234 1 97 189 LEU A O 1
ATOM 1481 N N . HIS A 1 190 ? -1.129 16.828 17.203 1 94.75 190 HIS A N 1
ATOM 1482 C CA . HIS A 1 190 ? -0.593 16.906 18.562 1 94.75 190 HIS A CA 1
ATOM 1483 C C . HIS A 1 190 ? 0.891 17.25 18.547 1 94.75 190 HIS A C 1
ATOM 1485 O O . HIS A 1 190 ? 1.527 17.328 19.609 1 94.75 190 HIS A O 1
ATOM 1491 N N . LEU A 1 191 ? 1.395 17.469 17.453 1 97.75 191 LEU A N 1
ATOM 1492 C CA . LEU A 1 191 ? 2.807 17.812 17.344 1 97.75 191 LEU A CA 1
ATOM 1493 C C . LEU A 1 191 ? 3.006 19.328 17.516 1 97.75 191 LEU A C 1
ATOM 1495 O O . LEU A 1 191 ? 2.676 20.109 16.609 1 97.75 191 LEU A O 1
ATOM 1499 N N . PRO A 1 192 ? 3.584 19.75 18.625 1 97.19 192 PRO A N 1
ATOM 1500 C CA . PRO A 1 192 ? 3.578 21.172 18.969 1 97.19 192 PRO A CA 1
ATOM 1501 C C . PRO A 1 192 ? 4.477 22.016 18.062 1 97.19 192 PRO A C 1
ATOM 1503 O O . PRO A 1 192 ? 4.207 23.188 17.844 1 97.19 192 PRO A O 1
ATOM 1506 N N . SER A 1 193 ? 5.512 21.422 17.484 1 97.75 193 SER A N 1
ATOM 1507 C CA . SER A 1 193 ? 6.492 22.219 16.734 1 97.75 193 SER A CA 1
ATOM 1508 C C . SER A 1 193 ? 6.254 22.109 15.234 1 97.75 193 SER A C 1
ATOM 1510 O O . SER A 1 193 ? 6.945 22.766 14.445 1 97.75 193 SER A O 1
ATOM 1512 N N . LEU A 1 194 ? 5.25 21.328 14.82 1 98.38 194 LEU A N 1
ATOM 1513 C CA . LEU A 1 194 ? 5.043 21.047 13.406 1 98.38 194 LEU A CA 1
ATOM 1514 C C . LEU A 1 194 ? 4.605 22.297 12.664 1 98.38 194 LEU A C 1
ATOM 1516 O O . LEU A 1 194 ? 3.623 22.938 13.047 1 98.38 194 LEU A O 1
ATOM 1520 N N . LYS A 1 195 ? 5.352 22.656 11.586 1 98.19 195 LYS A N 1
ATOM 1521 C CA . LYS A 1 195 ? 5.051 23.844 10.789 1 98.19 195 LYS A CA 1
ATOM 1522 C C . LYS A 1 195 ? 4.758 23.453 9.336 1 98.19 195 LYS A C 1
ATOM 1524 O O . LYS A 1 195 ? 3.986 24.141 8.656 1 98.19 195 LYS A O 1
ATOM 1529 N N . TYR A 1 196 ? 5.406 22.453 8.906 1 97.88 196 TYR A N 1
ATOM 1530 C CA . TYR A 1 196 ? 5.234 21.969 7.543 1 97.88 196 TYR A CA 1
ATOM 1531 C C . TYR A 1 196 ? 4.672 20.562 7.535 1 97.88 196 TYR A C 1
ATOM 1533 O O . TYR A 1 196 ? 5.316 19.625 8.023 1 97.88 196 TYR A O 1
ATOM 1541 N N . LEU A 1 197 ? 3.484 20.406 7.027 1 98.12 197 LEU A N 1
ATOM 1542 C CA . LEU A 1 197 ? 2.809 19.125 6.871 1 98.12 197 LEU A CA 1
ATOM 1543 C C . LEU A 1 197 ? 2.385 18.906 5.422 1 98.12 197 LEU A C 1
ATOM 1545 O O . LEU A 1 197 ? 1.653 19.719 4.855 1 98.12 197 LEU A O 1
ATOM 1549 N N . ASP A 1 198 ? 2.854 17.844 4.762 1 98.5 198 ASP A N 1
ATOM 1550 C CA . ASP A 1 198 ? 2.469 17.5 3.396 1 98.5 198 ASP A CA 1
ATOM 1551 C C . ASP A 1 198 ? 2.01 16.047 3.305 1 98.5 198 ASP A C 1
ATOM 1553 O O . ASP A 1 198 ? 2.824 15.133 3.406 1 98.5 198 ASP A O 1
ATOM 1557 N N . ILE A 1 199 ? 0.702 15.789 3.141 1 98.5 199 ILE A N 1
ATOM 1558 C CA . ILE A 1 199 ? 0.18 14.43 3.039 1 98.5 199 ILE A CA 1
ATOM 1559 C C . ILE A 1 199 ? -0.543 14.25 1.705 1 98.5 199 ILE A C 1
ATOM 1561 O O . ILE A 1 199 ? -1.393 13.367 1.564 1 98.5 199 ILE A O 1
ATOM 1565 N N . ARG A 1 200 ? -0.198 15.172 0.735 1 98.62 200 ARG A N 1
ATOM 1566 C CA . ARG A 1 200 ? -0.867 15.094 -0.56 1 98.62 200 ARG A CA 1
ATOM 1567 C C . ARG A 1 200 ? -0.47 13.828 -1.309 1 98.62 200 ARG A C 1
ATOM 1569 O O . ARG A 1 200 ? 0.56 13.219 -1.011 1 98.62 200 ARG A O 1
ATOM 1576 N N . PHE A 1 201 ? -1.287 13.406 -2.314 1 98.38 201 PHE A N 1
ATOM 1577 C CA . PHE A 1 201 ? -1.035 12.266 -3.188 1 98.38 201 PHE A CA 1
ATOM 1578 C C . PHE A 1 201 ? -0.903 10.984 -2.377 1 98.38 201 PHE A C 1
ATOM 1580 O O . PHE A 1 201 ? 0.098 10.273 -2.49 1 98.38 201 PHE A O 1
ATOM 1587 N N . ASN A 1 202 ? -1.913 10.68 -1.521 1 98.44 202 ASN A N 1
ATOM 1588 C CA . ASN A 1 202 ? -2.133 9.438 -0.79 1 98.44 202 ASN A CA 1
ATOM 1589 C C . ASN A 1 202 ? -3.574 8.961 -0.919 1 98.44 202 ASN A C 1
ATOM 1591 O O . ASN A 1 202 ? -4.234 9.227 -1.926 1 98.44 202 ASN A O 1
ATOM 1595 N N . GLU A 1 203 ? -3.99 8.109 0.02 1 97.38 203 GLU A N 1
ATOM 1596 C CA . GLU A 1 203 ? -5.336 7.555 -0.051 1 97.38 203 GLU A CA 1
ATOM 1597 C C . GLU A 1 203 ? -6.105 7.809 1.242 1 97.38 203 GLU A C 1
ATOM 1599 O O . GLU A 1 203 ? -6.969 7.016 1.623 1 97.38 203 GLU A O 1
ATOM 1604 N N . PHE A 1 204 ? -5.766 8.891 1.911 1 97.44 204 PHE A N 1
ATOM 1605 C CA . PHE A 1 204 ? -6.504 9.219 3.125 1 97.44 204 PHE A CA 1
ATOM 1606 C C . PHE A 1 204 ? -7.965 9.508 2.807 1 97.44 204 PHE A C 1
ATOM 1608 O O . PHE A 1 204 ? -8.281 10.062 1.752 1 97.44 204 PHE A O 1
ATOM 1615 N N . GLU A 1 205 ? -8.828 9.172 3.717 1 97.12 205 GLU A N 1
ATOM 1616 C CA . GLU A 1 205 ? -10.258 9.266 3.455 1 97.12 205 GLU A CA 1
ATOM 1617 C C . GLU A 1 205 ? -11 9.836 4.656 1 97.12 205 GLU A C 1
ATOM 1619 O O . GLU A 1 205 ? -10.391 10.148 5.68 1 97.12 205 GLU A O 1
ATOM 1624 N N . GLY A 1 206 ? -12.305 9.992 4.488 1 95.56 206 GLY A N 1
ATOM 1625 C CA . GLY A 1 206 ? -13.125 10.523 5.562 1 95.56 206 GLY A CA 1
ATOM 1626 C C . GLY A 1 206 ? -13.062 12.039 5.664 1 95.56 206 GLY A C 1
ATOM 1627 O O . GLY A 1 206 ? -12.898 12.727 4.656 1 95.56 206 GLY A O 1
ATOM 1628 N N . GLY A 1 207 ? -13.352 12.547 6.883 1 95.31 207 GLY A N 1
ATOM 1629 C CA . GLY A 1 207 ? -13.352 13.977 7.105 1 95.31 207 GLY A CA 1
ATOM 1630 C C . GLY A 1 207 ? -12 14.516 7.531 1 95.31 207 GLY A C 1
ATOM 1631 O O . GLY A 1 207 ? -11.086 13.742 7.844 1 95.31 207 GLY A O 1
ATOM 1632 N N . VAL A 1 208 ? -11.875 15.789 7.438 1 95.5 208 VAL A N 1
ATOM 1633 C CA . VAL A 1 208 ? -10.719 16.5 7.965 1 95.5 208 VAL A CA 1
ATOM 1634 C C . VAL A 1 208 ? -11.078 17.172 9.289 1 95.5 208 VAL A C 1
ATOM 1636 O O . VAL A 1 208 ? -12.055 17.906 9.375 1 95.5 208 VAL A O 1
ATOM 1639 N N . PRO A 1 209 ? -10.344 16.891 10.312 1 96.19 209 PRO A N 1
ATOM 1640 C CA . PRO A 1 209 ? -10.672 17.453 11.625 1 96.19 209 PRO A CA 1
ATOM 1641 C C . PRO A 1 209 ? -10.57 18.984 11.641 1 96.19 209 PRO A C 1
ATOM 1643 O O . PRO A 1 209 ? -9.656 19.547 11.047 1 96.19 209 PRO A O 1
ATOM 1646 N N . LYS A 1 210 ? -11.461 19.594 12.445 1 96.25 210 LYS A N 1
ATOM 1647 C CA . LYS A 1 210 ? -11.484 21.047 12.586 1 96.25 210 LYS A CA 1
ATOM 1648 C C . LYS A 1 210 ? -10.164 21.562 13.172 1 96.25 210 LYS A C 1
ATOM 1650 O O . LYS A 1 210 ? -9.719 22.656 12.844 1 96.25 210 LYS A O 1
ATOM 1655 N N . ALA A 1 211 ? -9.586 20.703 13.961 1 97.12 211 ALA A N 1
ATOM 1656 C CA . ALA A 1 211 ? -8.367 21.078 14.664 1 97.12 211 ALA A CA 1
ATOM 1657 C C . ALA A 1 211 ? -7.23 21.375 13.688 1 97.12 211 ALA A C 1
ATOM 1659 O O . ALA A 1 211 ? -6.273 22.078 14.031 1 97.12 211 ALA A O 1
ATOM 1660 N N . LEU A 1 212 ? -7.336 20.812 12.461 1 97.25 212 LEU A N 1
ATOM 1661 C CA . LEU A 1 212 ? -6.32 21.078 11.453 1 97.25 212 LEU A CA 1
ATOM 1662 C C . LEU A 1 212 ? -6.219 22.578 11.164 1 97.25 212 LEU A C 1
ATOM 1664 O O . LEU A 1 212 ? -5.121 23.109 10.977 1 97.25 212 LEU A O 1
ATOM 1668 N N . PHE A 1 213 ? -7.297 23.297 11.219 1 97.06 213 PHE A N 1
ATOM 1669 C CA . PHE A 1 213 ? -7.359 24.703 10.797 1 97.06 213 PHE A CA 1
ATOM 1670 C C . PHE A 1 213 ? -6.957 25.625 11.938 1 97.06 213 PHE A C 1
ATOM 1672 O O . PHE A 1 213 ? -6.777 26.828 11.727 1 97.06 213 PHE A O 1
ATOM 1679 N N . ASP A 1 214 ? -6.809 25.062 13.109 1 96.75 214 ASP A N 1
ATOM 1680 C CA . ASP A 1 214 ? -6.316 25.828 14.25 1 96.75 214 ASP A CA 1
ATOM 1681 C C . ASP A 1 214 ? -4.816 25.625 14.445 1 96.75 214 ASP A C 1
ATOM 1683 O O . ASP A 1 214 ? -4.191 26.297 15.258 1 96.75 214 ASP A O 1
ATOM 1687 N N . LYS A 1 215 ? -4.277 24.672 13.703 1 96.94 215 LYS A N 1
ATOM 1688 C CA . LYS A 1 215 ? -2.857 24.359 13.844 1 96.94 215 LYS A CA 1
ATOM 1689 C C . LYS A 1 215 ? -2 25.453 13.195 1 96.94 215 LYS A C 1
ATOM 1691 O O . LYS A 1 215 ? -2.346 25.969 12.133 1 96.94 215 LYS A O 1
ATOM 1696 N N . ASP A 1 216 ? -0.845 25.766 13.859 1 96.88 216 ASP A N 1
ATOM 1697 C CA . ASP A 1 216 ? 0.067 26.797 13.383 1 96.88 216 ASP A CA 1
ATOM 1698 C C . ASP A 1 216 ? 0.977 26.266 12.281 1 96.88 216 ASP A C 1
ATOM 1700 O O . ASP A 1 216 ? 2.184 26.125 12.477 1 96.88 216 ASP A O 1
ATOM 1704 N N . LEU A 1 217 ? 0.398 26 11.062 1 97.75 217 LEU A N 1
ATOM 1705 C CA . LEU A 1 217 ? 1.121 25.516 9.898 1 97.75 217 LEU A CA 1
ATOM 1706 C C . LEU A 1 217 ? 1.412 26.656 8.922 1 97.75 217 LEU A C 1
ATOM 1708 O O . LEU A 1 217 ? 0.771 27.703 8.977 1 97.75 217 LEU A O 1
ATOM 1712 N N . ASP A 1 218 ? 2.385 26.391 8.078 1 96.94 218 ASP A N 1
ATOM 1713 C CA . ASP A 1 218 ? 2.709 27.359 7.035 1 96.94 218 ASP A CA 1
ATOM 1714 C C . ASP A 1 218 ? 1.779 27.203 5.836 1 96.94 218 ASP A C 1
ATOM 1716 O O . ASP A 1 218 ? 1.466 28.188 5.156 1 96.94 218 ASP A O 1
ATOM 1720 N N . ALA A 1 219 ? 1.377 26.031 5.566 1 97.06 219 ALA A N 1
ATOM 1721 C CA . ALA A 1 219 ? 0.496 25.672 4.457 1 97.06 219 ALA A CA 1
ATOM 1722 C C . ALA A 1 219 ? -0.267 24.375 4.758 1 97.06 219 ALA A C 1
ATOM 1724 O O . ALA A 1 219 ? 0.117 23.609 5.645 1 97.06 219 ALA A O 1
ATOM 1725 N N . ILE A 1 220 ? -1.326 24.172 4.062 1 95.25 220 ILE A N 1
ATOM 1726 C CA . ILE A 1 220 ? -2.076 22.922 4.133 1 95.25 220 ILE A CA 1
ATOM 1727 C C . ILE A 1 220 ? -2.064 22.234 2.766 1 95.25 220 ILE A C 1
ATOM 1729 O O . ILE A 1 220 ? -2.627 22.75 1.8 1 95.25 220 ILE A O 1
ATOM 1733 N N . PHE A 1 221 ? -1.387 21.125 2.662 1 97.56 221 PHE A N 1
ATOM 1734 C CA . PHE A 1 221 ? -1.296 20.312 1.458 1 97.56 221 PHE A CA 1
ATOM 1735 C C . PHE A 1 221 ? -1.956 18.953 1.676 1 97.56 221 PHE A C 1
ATOM 1737 O O . PHE A 1 221 ? -1.326 18.031 2.188 1 97.56 221 PHE A O 1
ATOM 1744 N N . ILE A 1 222 ? -3.238 18.828 1.28 1 97.62 222 ILE A N 1
ATOM 1745 C CA . ILE A 1 222 ? -3.912 17.547 1.497 1 97.62 222 ILE A CA 1
ATOM 1746 C C . ILE A 1 222 ? -4.594 17.109 0.207 1 97.62 222 ILE A C 1
ATOM 1748 O O . ILE A 1 222 ? -5.492 16.266 0.234 1 97.62 222 ILE A O 1
ATOM 1752 N N . ASN A 1 223 ? -4.203 17.719 -0.938 1 98.25 223 ASN A N 1
ATOM 1753 C CA . ASN A 1 223 ? -4.816 17.422 -2.229 1 98.25 223 ASN A CA 1
ATOM 1754 C C . ASN A 1 223 ? -4.504 15.992 -2.678 1 98.25 223 ASN A C 1
ATOM 1756 O O . ASN A 1 223 ? -3.566 15.367 -2.174 1 98.25 223 ASN A O 1
ATOM 1760 N N . HIS A 1 224 ? -5.297 15.5 -3.652 1 98.38 224 HIS A N 1
ATOM 1761 C CA . HIS A 1 224 ? -5.121 14.188 -4.262 1 98.38 224 HIS A CA 1
ATOM 1762 C C . HIS A 1 224 ? -5.148 13.086 -3.211 1 98.38 224 HIS A C 1
ATOM 1764 O O . HIS A 1 224 ? -4.219 12.281 -3.129 1 98.38 224 HIS A O 1
ATOM 1770 N N . ASN A 1 225 ? -6.184 13.117 -2.375 1 98.38 225 ASN A N 1
ATOM 1771 C CA . ASN A 1 225 ? -6.598 12.055 -1.46 1 98.38 225 ASN A CA 1
ATOM 1772 C C . ASN A 1 225 ? -8.055 11.656 -1.69 1 98.38 225 ASN A C 1
ATOM 1774 O O . ASN A 1 225 ? -8.562 11.773 -2.805 1 98.38 225 ASN A O 1
ATOM 1778 N N . ARG A 1 226 ? -8.633 11.039 -0.672 1 97.5 226 ARG A N 1
ATOM 1779 C CA . ARG A 1 226 ? -10.023 10.602 -0.794 1 97.5 226 ARG A CA 1
ATOM 1780 C C . ARG A 1 226 ? -10.898 11.266 0.264 1 97.5 226 ARG A C 1
ATOM 1782 O O . ARG A 1 226 ? -11.898 10.688 0.692 1 97.5 226 ARG A O 1
ATOM 1789 N N . PHE A 1 227 ? -10.531 12.406 0.729 1 97.31 227 PHE A N 1
ATOM 1790 C CA . PHE A 1 227 ? -11.305 13.102 1.749 1 97.31 227 PHE A CA 1
ATOM 1791 C C . PHE A 1 227 ? -12.688 13.461 1.221 1 97.31 227 PHE A C 1
ATOM 1793 O O . PHE A 1 227 ? -12.828 13.906 0.078 1 97.31 227 PHE A O 1
ATOM 1800 N N . ALA A 1 228 ? -13.648 13.188 1.999 1 95 228 ALA A N 1
ATOM 1801 C CA . ALA A 1 228 ? -15.039 13.461 1.655 1 95 228 ALA A CA 1
ATOM 1802 C C . ALA A 1 228 ? -15.797 14.023 2.852 1 95 228 ALA A C 1
ATOM 1804 O O . ALA A 1 228 ? -16.188 13.281 3.752 1 95 228 ALA A O 1
ATOM 1805 N N . PHE A 1 229 ? -15.961 15.258 2.867 1 91.31 229 PHE A N 1
ATOM 1806 C CA . PHE A 1 229 ? -16.641 15.914 3.98 1 91.31 229 PHE A CA 1
ATOM 1807 C C . PHE A 1 229 ? -16.953 17.359 3.635 1 91.31 229 PHE A C 1
ATOM 1809 O O . PHE A 1 229 ? -16.453 17.906 2.645 1 91.31 229 PHE A O 1
ATOM 1816 N N . ASP A 1 230 ? -17.875 17.969 4.453 1 92.44 230 ASP A N 1
ATOM 1817 C CA . ASP A 1 230 ? -18.094 19.406 4.359 1 92.44 230 ASP A CA 1
ATOM 1818 C C . ASP A 1 230 ? -16.938 20.172 4.988 1 92.44 230 ASP A C 1
ATOM 1820 O O . ASP A 1 230 ? -16.484 19.844 6.078 1 92.44 230 ASP A O 1
ATOM 1824 N N . ILE A 1 231 ? -16.484 21.141 4.254 1 92.62 231 ILE A N 1
ATOM 1825 C CA . ILE A 1 231 ? -15.398 21.938 4.805 1 92.62 231 ILE A CA 1
ATOM 1826 C C . ILE A 1 231 ? -15.828 22.547 6.137 1 92.62 231 ILE A C 1
ATOM 1828 O O . ILE A 1 231 ? -16.875 23.188 6.219 1 92.62 231 ILE A O 1
ATOM 1832 N N . PRO A 1 232 ? -15.008 22.359 7.098 1 92.19 232 PRO A N 1
ATOM 1833 C CA . PRO A 1 232 ? -15.383 22.859 8.422 1 92.19 232 PRO A CA 1
ATOM 1834 C C . PRO A 1 232 ? -15.5 24.391 8.445 1 92.19 232 PRO A C 1
ATOM 1836 O O . PRO A 1 232 ? -14.727 25.078 7.781 1 92.19 232 PRO A O 1
ATOM 1839 N N . ASP A 1 233 ? -16.344 24.922 9.383 1 93.88 233 ASP A N 1
ATOM 1840 C CA . ASP A 1 233 ? -16.672 26.344 9.43 1 93.88 233 ASP A CA 1
ATOM 1841 C C . ASP A 1 233 ? -15.5 27.156 9.938 1 93.88 233 ASP A C 1
ATOM 1843 O O . ASP A 1 233 ? -15.422 28.359 9.695 1 93.88 233 ASP A O 1
ATOM 1847 N N . ASN A 1 234 ? -14.617 26.484 10.586 1 96.38 234 ASN A N 1
ATOM 1848 C CA . ASN A 1 234 ? -13.523 27.25 11.18 1 96.38 234 ASN A CA 1
ATOM 1849 C C . ASN A 1 234 ? -12.32 27.312 10.242 1 96.38 234 ASN A C 1
ATOM 1851 O O . ASN A 1 234 ? -11.195 27.578 10.68 1 96.38 234 ASN A O 1
ATOM 1855 N N . LEU A 1 235 ? -12.477 26.984 8.945 1 95.31 235 LEU A N 1
ATOM 1856 C CA . LEU A 1 235 ? -11.414 27.094 7.945 1 95.31 235 LEU A CA 1
ATOM 1857 C C . LEU A 1 235 ? -10.672 28.422 8.078 1 95.31 235 LEU A C 1
ATOM 1859 O O . LEU A 1 235 ? -9.445 28.453 8 1 95.31 235 LEU A O 1
ATOM 1863 N N . GLY A 1 236 ? -11.344 29.5 8.375 1 96.38 236 GLY A N 1
ATOM 1864 C CA . GLY A 1 236 ? -10.797 30.844 8.414 1 96.38 236 GLY A CA 1
ATOM 1865 C C . GLY A 1 236 ? -9.914 31.109 9.625 1 96.38 236 GLY A C 1
ATOM 1866 O O . GLY A 1 236 ? -9.273 32.156 9.719 1 96.38 236 GLY A O 1
ATOM 1867 N N . ASN A 1 237 ? -9.875 30.109 10.609 1 96.31 237 ASN A N 1
ATOM 1868 C CA . ASN A 1 237 ? -8.977 30.203 11.758 1 96.31 237 ASN A CA 1
ATOM 1869 C C . ASN A 1 237 ? -7.527 29.922 11.359 1 96.31 237 ASN A C 1
ATOM 1871 O O . ASN A 1 237 ? -6.602 30.219 12.117 1 96.31 237 ASN A O 1
ATOM 1875 N N . SER A 1 238 ? -7.355 29.344 10.188 1 96.5 238 SER A N 1
ATOM 1876 C CA . SER A 1 238 ? -6.035 28.844 9.812 1 96.5 238 SER A CA 1
ATOM 1877 C C . SER A 1 238 ? -5.074 30 9.516 1 96.5 238 SER A C 1
ATOM 1879 O O . SER A 1 238 ? -5.43 30.953 8.812 1 96.5 238 SER A O 1
ATOM 1881 N N . PRO A 1 239 ? -3.895 29.922 10.055 1 96.25 239 PRO A N 1
ATOM 1882 C CA . PRO A 1 239 ? -2.91 30.984 9.789 1 96.25 239 PRO A CA 1
ATOM 1883 C C . PRO A 1 239 ? -2.148 30.766 8.484 1 96.25 239 PRO A C 1
ATOM 1885 O O . PRO A 1 239 ? -1.233 31.516 8.164 1 96.25 239 PRO A O 1
ATOM 1888 N N . VAL A 1 240 ? -2.471 29.75 7.699 1 96.94 240 VAL A N 1
ATOM 1889 C CA . VAL A 1 240 ? -1.654 29.312 6.574 1 96.94 240 VAL A CA 1
ATOM 1890 C C . VAL A 1 240 ? -1.744 30.328 5.438 1 96.94 240 VAL A C 1
ATOM 1892 O O . VAL A 1 240 ? -2.717 31.078 5.34 1 96.94 240 VAL A O 1
ATOM 1895 N N . SER A 1 241 ? -0.71 30.297 4.582 1 97.12 241 SER A N 1
ATOM 1896 C CA . SER A 1 241 ? -0.695 31.188 3.42 1 97.12 241 SER A CA 1
ATOM 1897 C C . SER A 1 241 ? -1.182 30.453 2.168 1 97.12 241 SER A C 1
ATOM 1899 O O . SER A 1 241 ? -1.507 31.094 1.163 1 97.12 241 SER A O 1
ATOM 1901 N N . VAL A 1 242 ? -1.173 29.156 2.225 1 97.44 242 VAL A N 1
ATOM 1902 C CA . VAL A 1 242 ? -1.558 28.359 1.069 1 97.44 242 VAL A CA 1
ATOM 1903 C C . VAL A 1 242 ? -2.455 27.203 1.517 1 97.44 242 VAL A C 1
ATOM 1905 O O . VAL A 1 242 ? -2.166 26.531 2.51 1 97.44 242 VAL A O 1
ATOM 1908 N N . ILE A 1 243 ? -3.547 27.016 0.763 1 97.06 243 ILE A N 1
ATOM 1909 C CA . ILE A 1 243 ? -4.445 25.891 0.963 1 97.06 243 ILE A CA 1
ATOM 1910 C C . ILE A 1 243 ? -4.629 25.141 -0.354 1 97.06 243 ILE A C 1
ATOM 1912 O O . ILE A 1 243 ? -5.109 25.703 -1.338 1 97.06 243 ILE A O 1
ATOM 1916 N N . VAL A 1 244 ? -4.242 23.891 -0.383 1 97.56 244 VAL A N 1
ATOM 1917 C CA . VAL A 1 244 ? -4.445 23.062 -1.569 1 97.56 244 VAL A CA 1
ATOM 1918 C C . VAL A 1 244 ? -5.305 21.844 -1.216 1 97.56 244 VAL A C 1
ATOM 1920 O O . VAL A 1 244 ? -4.809 20.875 -0.648 1 97.56 244 VAL A O 1
ATOM 1923 N N . PHE A 1 245 ? -6.586 21.891 -1.593 1 97.12 245 PHE A N 1
ATOM 1924 C CA . PHE A 1 245 ? -7.574 20.844 -1.318 1 97.12 245 PHE A CA 1
ATOM 1925 C C . PHE A 1 245 ? -7.973 20.125 -2.6 1 97.12 245 PHE A C 1
ATOM 1927 O O . PHE A 1 245 ? -8.914 19.328 -2.605 1 97.12 245 PHE A O 1
ATOM 1934 N N . ALA A 1 246 ? -7.223 20.375 -3.65 1 97.31 246 ALA A N 1
ATOM 1935 C CA . ALA A 1 246 ? -7.602 19.906 -4.98 1 97.31 246 ALA A CA 1
ATOM 1936 C C . ALA A 1 246 ? -7.703 18.391 -5.027 1 97.31 246 ALA A C 1
ATOM 1938 O O . ALA A 1 246 ? -6.957 17.688 -4.34 1 97.31 246 ALA A O 1
ATOM 1939 N N . ASN A 1 247 ? -8.641 17.859 -5.871 1 97.69 247 ASN A N 1
ATOM 1940 C CA . ASN A 1 247 ? -8.75 16.453 -6.211 1 97.69 247 ASN A CA 1
ATOM 1941 C C . ASN A 1 247 ? -9.055 15.602 -4.984 1 97.69 247 ASN A C 1
ATOM 1943 O O . ASN A 1 247 ? -8.344 14.641 -4.695 1 97.69 247 ASN A O 1
ATOM 1947 N N . ASN A 1 248 ? -10.055 16.031 -4.242 1 97.88 248 ASN A N 1
ATOM 1948 C CA . ASN A 1 248 ? -10.734 15.289 -3.184 1 97.88 248 ASN A CA 1
ATOM 1949 C C . ASN A 1 248 ? -12.234 15.188 -3.443 1 97.88 248 ASN A C 1
ATOM 1951 O O . ASN A 1 248 ? -12.672 15.164 -4.594 1 97.88 248 ASN A O 1
ATOM 1955 N N . ARG A 1 249 ? -13.039 14.961 -2.436 1 96.19 249 ARG A N 1
ATOM 1956 C CA . ARG A 1 249 ? -14.492 14.906 -2.578 1 96.19 249 ARG A CA 1
ATOM 1957 C C . ARG A 1 249 ? -15.18 15.805 -1.558 1 96.19 249 ARG A C 1
ATOM 1959 O O . ARG A 1 249 ? -16.156 15.398 -0.918 1 96.19 249 ARG A O 1
ATOM 1966 N N . PHE A 1 250 ? -14.625 16.906 -1.402 1 93.38 250 PHE A N 1
ATOM 1967 C CA . PHE A 1 250 ? -15.242 17.875 -0.504 1 93.38 250 PHE A CA 1
ATOM 1968 C C . PHE A 1 250 ? -16.609 18.297 -1.026 1 93.38 250 PHE A C 1
ATOM 1970 O O . PHE A 1 250 ? -16.812 18.422 -2.236 1 93.38 250 PHE A O 1
ATOM 1977 N N . ARG A 1 251 ? -17.484 18.547 -0.126 1 91.62 251 ARG A N 1
ATOM 1978 C CA . ARG A 1 251 ? -18.844 18.906 -0.473 1 91.62 251 ARG A CA 1
ATOM 1979 C C . ARG A 1 251 ? -19.281 20.172 0.264 1 91.62 251 ARG A C 1
ATOM 1981 O O . ARG A 1 251 ? -18.484 20.766 1 1 91.62 251 ARG A O 1
ATOM 1988 N N . GLY A 1 252 ? -20.5 20.562 -0.073 1 87.88 252 GLY A N 1
ATOM 1989 C CA . GLY A 1 252 ? -21.062 21.734 0.584 1 87.88 252 GLY A CA 1
ATOM 1990 C C . GLY A 1 252 ? -20.578 23.047 -0.011 1 87.88 252 GLY A C 1
ATOM 1991 O O . GLY A 1 252 ? -20.344 23.141 -1.22 1 87.88 252 GLY A O 1
ATOM 1992 N N . CYS A 1 253 ? -20.531 24.094 0.979 1 87.56 253 CYS A N 1
ATOM 1993 C CA . CYS A 1 253 ? -20.125 25.438 0.58 1 87.56 253 CYS A CA 1
ATOM 1994 C C . CYS A 1 253 ? -18.781 25.812 1.17 1 87.56 253 CYS A C 1
ATOM 1996 O O . CYS A 1 253 ? -18.359 25.25 2.184 1 87.56 253 CYS A O 1
ATOM 1998 N N . VAL A 1 254 ? -18.156 26.734 0.442 1 91.44 254 VAL A N 1
ATOM 1999 C CA . VAL A 1 254 ? -16.984 27.344 1.07 1 91.44 254 VAL A CA 1
ATOM 2000 C C . VAL A 1 254 ? -17.438 28.203 2.26 1 91.44 254 VAL A C 1
ATOM 2002 O O . VAL A 1 254 ? -18.328 29.031 2.131 1 91.44 254 VAL A O 1
ATOM 2005 N N . PRO A 1 255 ? -16.828 27.984 3.385 1 93.25 255 PRO A N 1
ATOM 2006 C CA . PRO A 1 255 ? -17.266 28.719 4.562 1 93.25 255 PRO A CA 1
ATOM 2007 C C . PRO A 1 255 ? -16.969 30.219 4.465 1 93.25 255 PRO A C 1
ATOM 2009 O O . PRO A 1 255 ? -15.93 30.609 3.938 1 93.25 255 PRO A O 1
ATOM 2012 N N . ALA A 1 256 ? -17.828 31.016 5.137 1 94.19 256 ALA A N 1
ATOM 2013 C CA . ALA A 1 256 ? -17.672 32.469 5.16 1 94.19 256 ALA A CA 1
ATOM 2014 C C . ALA A 1 256 ? -16.422 32.875 5.945 1 94.19 256 ALA A C 1
ATOM 2016 O O . ALA A 1 256 ? -15.836 33.938 5.691 1 94.19 256 ALA A O 1
ATOM 2017 N N . SER A 1 257 ? -16.016 31.969 6.805 1 96.19 257 SER A N 1
ATOM 2018 C CA . SER A 1 257 ? -14.867 32.25 7.656 1 96.19 257 SER A CA 1
ATOM 2019 C C . SER A 1 257 ? -13.594 32.406 6.836 1 96.19 257 SER A C 1
ATOM 2021 O O . SER A 1 257 ? -12.594 32.938 7.328 1 96.19 257 SER A O 1
ATOM 2023 N N . LEU A 1 258 ? -13.625 31.922 5.574 1 95.38 258 LEU A N 1
ATOM 2024 C CA . LEU A 1 258 ? -12.484 32.094 4.691 1 95.38 258 LEU A CA 1
ATOM 2025 C C . LEU A 1 258 ? -12.07 33.562 4.629 1 95.38 258 LEU A C 1
ATOM 2027 O O . LEU A 1 258 ? -10.875 33.875 4.527 1 95.38 258 LEU A O 1
ATOM 2031 N N . GLY A 1 259 ? -12.984 34.469 4.75 1 95.06 259 GLY A N 1
ATOM 2032 C CA . GLY A 1 259 ? -12.727 35.906 4.715 1 95.06 259 GLY A CA 1
ATOM 2033 C C . GLY A 1 259 ? -11.828 36.375 5.836 1 95.06 259 GLY A C 1
ATOM 2034 O O . GLY A 1 259 ? -11.195 37.438 5.734 1 95.06 259 GLY A O 1
ATOM 2035 N N . ASN A 1 260 ? -11.773 35.594 6.91 1 96.31 260 ASN A N 1
ATOM 2036 C CA . ASN A 1 260 ? -10.953 35.938 8.062 1 96.31 260 ASN A CA 1
ATOM 2037 C C . ASN A 1 260 ? -9.469 35.812 7.762 1 96.31 260 ASN A C 1
ATOM 2039 O O . ASN A 1 260 ? -8.625 36.312 8.523 1 96.31 260 ASN A O 1
ATOM 2043 N N . MET A 1 261 ? -9.172 35.25 6.602 1 96.25 261 MET A N 1
ATOM 2044 C CA . MET A 1 261 ? -7.773 35.031 6.262 1 96.25 261 MET A CA 1
ATOM 2045 C C . MET A 1 261 ? -7.238 36.125 5.348 1 96.25 261 MET A C 1
ATOM 2047 O O . MET A 1 261 ? -6.309 35.906 4.574 1 96.25 261 MET A O 1
ATOM 2051 N N . SER A 1 262 ? -7.707 37.344 5.477 1 93.5 262 SER A N 1
ATOM 2052 C CA . SER A 1 262 ? -7.457 38.469 4.594 1 93.5 262 SER A CA 1
ATOM 2053 C C . SER A 1 262 ? -5.996 38.906 4.645 1 93.5 262 SER A C 1
ATOM 2055 O O . SER A 1 262 ? -5.449 39.375 3.648 1 93.5 262 SER A O 1
ATOM 2057 N N . LYS A 1 263 ? -5.312 38.594 5.691 1 92.06 263 LYS A N 1
ATOM 2058 C CA . LYS A 1 263 ? -3.949 39.094 5.844 1 92.06 263 LYS A CA 1
ATOM 2059 C C . LYS A 1 263 ? -2.924 38 5.629 1 92.06 263 LYS A C 1
ATOM 2061 O O . LYS A 1 263 ? -1.719 38.25 5.613 1 92.06 263 LYS A O 1
ATOM 2066 N N . THR A 1 264 ? -3.43 36.75 5.445 1 93.81 264 THR A N 1
ATOM 2067 C CA . THR A 1 264 ? -2.465 35.656 5.457 1 93.81 264 THR A CA 1
ATOM 2068 C C . THR A 1 264 ? -2.557 34.812 4.172 1 93.81 264 THR A C 1
ATOM 2070 O O . THR A 1 264 ? -1.535 34.438 3.605 1 93.81 264 THR A O 1
ATOM 2073 N N . LEU A 1 265 ? -3.752 34.625 3.574 1 96.5 265 LEU A N 1
ATOM 2074 C CA . LEU A 1 265 ? -3.967 33.656 2.512 1 96.5 265 LEU A CA 1
ATOM 2075 C C . LEU A 1 265 ? -3.549 34.219 1.159 1 96.5 265 LEU A C 1
ATOM 2077 O O . LEU A 1 265 ? -4.055 35.281 0.736 1 96.5 265 LEU A O 1
ATOM 2081 N N . ASN A 1 266 ? -2.676 33.531 0.531 1 96.31 266 ASN A N 1
ATOM 2082 C CA . ASN A 1 266 ? -2.16 33.938 -0.767 1 96.31 266 ASN A CA 1
ATOM 2083 C C . ASN A 1 266 ? -2.689 33.062 -1.895 1 96.31 266 ASN A C 1
ATOM 2085 O O . ASN A 1 266 ? -2.824 33.531 -3.031 1 96.31 266 ASN A O 1
ATOM 2089 N N . GLU A 1 267 ? -2.879 31.828 -1.535 1 96.81 267 GLU A N 1
ATOM 2090 C CA . GLU A 1 267 ? -3.309 30.875 -2.547 1 96.81 267 GLU A CA 1
ATOM 2091 C C . GLU A 1 267 ? -4.285 29.859 -1.963 1 96.81 267 GLU A C 1
ATOM 2093 O O . GLU A 1 267 ? -4.059 29.328 -0.871 1 96.81 267 GLU A O 1
ATOM 2098 N N . ILE A 1 268 ? -5.387 29.609 -2.76 1 96.19 268 ILE A N 1
ATOM 2099 C CA . ILE A 1 268 ? -6.312 28.547 -2.387 1 96.19 268 ILE A CA 1
ATOM 2100 C C . ILE A 1 268 ? -6.762 27.797 -3.637 1 96.19 268 ILE A C 1
ATOM 2102 O O . ILE A 1 268 ? -7.219 28.406 -4.605 1 96.19 268 ILE A O 1
ATOM 2106 N N . ILE A 1 269 ? -6.527 26.484 -3.664 1 96.19 269 ILE A N 1
ATOM 2107 C CA . ILE A 1 269 ? -6.875 25.625 -4.793 1 96.19 269 ILE A CA 1
ATOM 2108 C C . ILE A 1 269 ? -7.887 24.562 -4.348 1 96.19 269 ILE A C 1
ATOM 2110 O O . ILE A 1 269 ? -7.543 23.641 -3.619 1 96.19 269 ILE A O 1
ATOM 2114 N N . LEU A 1 270 ? -9.148 24.719 -4.797 1 94.88 270 LEU A N 1
ATOM 2115 C CA . LEU A 1 270 ? -10.242 23.812 -4.469 1 94.88 270 LEU A CA 1
ATOM 2116 C C . LEU A 1 270 ? -10.695 23.047 -5.703 1 94.88 270 LEU A C 1
ATOM 2118 O O . LEU A 1 270 ? -11.812 22.531 -5.742 1 94.88 270 LEU A O 1
ATOM 2122 N N . LEU A 1 271 ? -9.82 22.938 -6.609 1 94.19 271 LEU A N 1
ATOM 2123 C CA . LEU A 1 271 ? -10.07 22.328 -7.91 1 94.19 271 LEU A CA 1
ATOM 2124 C C . LEU A 1 271 ? -10.57 20.891 -7.758 1 94.19 271 LEU A C 1
ATOM 2126 O O . LEU A 1 271 ? -10.031 20.125 -6.961 1 94.19 271 LEU A O 1
ATOM 2130 N N . ASN A 1 272 ? -11.609 20.5 -8.461 1 94.75 272 ASN A N 1
ATOM 2131 C CA . ASN A 1 272 ? -12.078 19.125 -8.641 1 94.75 272 ASN A CA 1
ATOM 2132 C C . ASN A 1 272 ? -12.5 18.5 -7.316 1 94.75 272 ASN A C 1
ATOM 2134 O O . ASN A 1 272 ? -11.914 17.5 -6.883 1 94.75 272 ASN A O 1
ATOM 2138 N N . ASN A 1 273 ? -13.508 19.109 -6.766 1 95.06 273 ASN A N 1
ATOM 2139 C CA . ASN A 1 273 ? -14.227 18.594 -5.605 1 95.06 273 ASN A CA 1
ATOM 2140 C C . ASN A 1 273 ? -15.727 18.5 -5.871 1 95.06 273 ASN A C 1
ATOM 2142 O O . ASN A 1 273 ? -16.156 18.406 -7.023 1 95.06 273 ASN A O 1
ATOM 2146 N N . GLY A 1 274 ? -16.547 18.266 -4.902 1 92.38 274 GLY A N 1
ATOM 2147 C CA . GLY A 1 274 ? -18 18.219 -5.039 1 92.38 274 GLY A CA 1
ATOM 2148 C C . GLY A 1 274 ? -18.703 19.422 -4.426 1 92.38 274 GLY A C 1
ATOM 2149 O O . GLY A 1 274 ? -19.797 19.297 -3.893 1 92.38 274 GLY A O 1
ATOM 2150 N N . LEU A 1 275 ? -18.047 20.484 -4.395 1 90.88 275 LEU A N 1
ATOM 2151 C CA . LEU A 1 275 ? -18.641 21.688 -3.826 1 90.88 275 LEU A CA 1
ATOM 2152 C C . LEU A 1 275 ? -19.891 22.109 -4.605 1 90.88 275 LEU A C 1
ATOM 2154 O O . LEU A 1 275 ? -19.906 22.031 -5.836 1 90.88 275 LEU A O 1
ATOM 2158 N N . ARG A 1 276 ? -20.875 22.266 -3.766 1 82.12 276 ARG A N 1
ATOM 2159 C CA . ARG A 1 276 ? -22.156 22.625 -4.371 1 82.12 276 ARG A CA 1
ATOM 2160 C C . ARG A 1 276 ? -22.578 24.016 -3.943 1 82.12 276 ARG A C 1
ATOM 2162 O O . ARG A 1 276 ? -22.359 24.422 -2.801 1 82.12 276 ARG A O 1
ATOM 2169 N N . SER A 1 277 ? -23.031 24.797 -4.766 1 66.44 277 SER A N 1
ATOM 2170 C CA . SER A 1 277 ? -23.812 26.016 -4.598 1 66.44 277 SER A CA 1
ATOM 2171 C C . SER A 1 277 ? -22.922 27.234 -4.488 1 66.44 277 SER A C 1
ATOM 2173 O O . SER A 1 277 ? -22.266 27.625 -5.461 1 66.44 277 SER A O 1
ATOM 2175 N N . CYS A 1 278 ? -22.469 27.562 -3.016 1 72.25 278 CYS A N 1
ATOM 2176 C CA . CYS A 1 278 ? -22.344 29 -2.748 1 72.25 278 CYS A CA 1
ATOM 2177 C C . CYS A 1 278 ? -20.891 29.359 -2.438 1 72.25 278 CYS A C 1
ATOM 2179 O O . CYS A 1 278 ? -20.172 28.594 -1.799 1 72.25 278 CYS A O 1
ATOM 2181 N N . LEU A 1 279 ? -20.359 30.266 -3.117 1 86.38 279 LEU A N 1
ATOM 2182 C CA . LEU A 1 279 ? -19.219 31.047 -2.654 1 86.38 279 LEU A CA 1
ATOM 2183 C C . LEU A 1 279 ? -19.703 32.219 -1.807 1 86.38 279 LEU A C 1
ATOM 2185 O O . LEU A 1 279 ? -20.547 33 -2.236 1 86.38 279 LEU A O 1
ATOM 2189 N N . PRO A 1 280 ? -19.125 32.312 -0.657 1 89.25 280 PRO A N 1
ATOM 2190 C CA . PRO A 1 280 ? -19.578 33.406 0.206 1 89.25 280 PRO A CA 1
ATOM 2191 C C . PRO A 1 280 ? -19.031 34.75 -0.231 1 89.25 280 PRO A C 1
ATOM 2193 O O . PRO A 1 280 ? -17.906 34.844 -0.743 1 89.25 280 PRO A O 1
ATOM 2196 N N . PRO A 1 281 ? -19.828 35.844 0.087 1 91.19 281 PRO A N 1
ATOM 2197 C CA . PRO A 1 281 ? -19.344 37.188 -0.289 1 91.19 281 PRO A CA 1
ATOM 2198 C C . PRO A 1 281 ? -18.062 37.562 0.451 1 91.19 281 PRO A C 1
ATOM 2200 O O . PRO A 1 281 ? -17.312 38.406 -0.025 1 91.19 281 PRO A O 1
ATOM 2203 N N . GLU A 1 282 ? -17.766 36.906 1.481 1 94.19 282 GLU A N 1
ATOM 2204 C CA . GLU A 1 282 ? -16.609 37.219 2.316 1 94.19 282 GLU A CA 1
ATOM 2205 C C . GLU A 1 282 ? -15.305 36.938 1.582 1 94.19 282 GLU A C 1
ATOM 2207 O O . GLU A 1 282 ? -14.234 37.375 1.999 1 94.19 282 GLU A O 1
ATOM 2212 N N . ILE A 1 283 ? -15.375 36.188 0.448 1 91.5 283 ILE A N 1
ATOM 2213 C CA . ILE A 1 283 ? -14.156 35.906 -0.303 1 91.5 283 ILE A CA 1
ATOM 2214 C C . ILE A 1 283 ? -13.547 37.188 -0.819 1 91.5 283 ILE A C 1
ATOM 2216 O O . ILE A 1 283 ? -12.336 37.281 -1.057 1 91.5 283 ILE A O 1
ATOM 2220 N N . GLY A 1 284 ? -14.336 38.25 -0.925 1 92.44 284 GLY A N 1
ATOM 2221 C CA . GLY A 1 284 ? -13.875 39.531 -1.387 1 92.44 284 GLY A CA 1
ATOM 2222 C C . GLY A 1 284 ? -12.906 40.188 -0.428 1 92.44 284 GLY A C 1
ATOM 2223 O O . GLY A 1 284 ? -12.203 41.156 -0.799 1 92.44 284 GLY A O 1
ATOM 2224 N N . LEU A 1 285 ? -12.883 39.719 0.783 1 94.19 285 LEU A N 1
ATOM 2225 C CA . LEU A 1 285 ? -12.023 40.312 1.811 1 94.19 285 LEU A CA 1
ATOM 2226 C C . LEU A 1 285 ? -10.586 39.812 1.636 1 94.19 285 LEU A C 1
ATOM 2228 O O . LEU A 1 285 ? -9.664 40.375 2.244 1 94.19 285 LEU A O 1
ATOM 2232 N N . LEU A 1 286 ? -10.375 38.812 0.759 1 94.62 286 LEU A N 1
ATOM 2233 C CA . LEU A 1 286 ? -9.055 38.25 0.577 1 94.62 286 LEU A CA 1
ATOM 2234 C C . LEU A 1 286 ? -8.195 39.094 -0.338 1 94.62 286 LEU A C 1
ATOM 2236 O O . LEU A 1 286 ? -7.902 38.719 -1.471 1 94.62 286 LEU A O 1
ATOM 2240 N N . LYS A 1 287 ? -7.688 40.156 0.216 1 91.12 287 LYS A N 1
ATOM 2241 C CA . LYS A 1 287 ? -7.008 41.188 -0.565 1 91.12 287 LYS A CA 1
ATOM 2242 C C . LYS A 1 287 ? -5.625 40.719 -1.008 1 91.12 287 LYS A C 1
ATOM 2244 O O . LYS A 1 287 ? -5.082 41.219 -2.002 1 91.12 287 LYS A O 1
ATOM 2249 N N . GLU A 1 288 ? -5.039 39.719 -0.27 1 93.06 288 GLU A N 1
ATOM 2250 C CA . GLU A 1 288 ? -3.688 39.25 -0.584 1 93.06 288 GLU A CA 1
ATOM 2251 C C . GLU A 1 288 ? -3.715 38 -1.47 1 93.06 288 GLU A C 1
ATOM 2253 O O . GLU A 1 288 ? -2.664 37.5 -1.869 1 93.06 288 GLU A O 1
ATOM 2258 N N . LEU A 1 289 ? -4.879 37.531 -1.775 1 94.31 289 LEU A N 1
ATOM 2259 C CA . LEU A 1 289 ? -5.023 36.281 -2.527 1 94.31 289 LEU A CA 1
ATOM 2260 C C . LEU A 1 289 ? -4.59 36.469 -3.977 1 94.31 289 LEU A C 1
ATOM 2262 O O . LEU A 1 289 ? -5.07 37.375 -4.66 1 94.31 289 LEU A O 1
ATOM 2266 N N . THR A 1 290 ? -3.748 35.562 -4.449 1 94.31 290 THR A N 1
ATOM 2267 C CA . THR A 1 290 ? -3.244 35.688 -5.816 1 94.31 290 THR A CA 1
ATOM 2268 C C . THR A 1 290 ? -3.83 34.594 -6.695 1 94.31 290 THR A C 1
ATOM 2270 O O . THR A 1 290 ? -3.986 34.75 -7.906 1 94.31 290 THR A O 1
ATOM 2273 N N . VAL A 1 291 ? -4.121 33.438 -6.082 1 94.31 291 VAL A N 1
ATOM 2274 C CA . VAL A 1 291 ? -4.684 32.312 -6.82 1 94.31 291 VAL A CA 1
ATOM 2275 C C . VAL A 1 291 ? -5.938 31.812 -6.113 1 94.31 291 VAL A C 1
ATOM 2277 O O . VAL A 1 291 ? -5.895 31.469 -4.93 1 94.31 291 VAL A O 1
ATOM 2280 N N . PHE A 1 292 ? -6.984 31.828 -6.824 1 93.25 292 PHE A N 1
ATOM 2281 C CA . PHE A 1 292 ? -8.258 31.281 -6.379 1 93.25 292 PHE A CA 1
ATOM 2282 C C . PHE A 1 292 ? -8.836 30.328 -7.426 1 93.25 292 PHE A C 1
ATOM 2284 O O . PHE A 1 292 ? -9.32 30.781 -8.469 1 93.25 292 PHE A O 1
ATOM 2291 N N . ASP A 1 293 ? -8.711 29 -7.16 1 92.38 293 ASP A N 1
ATOM 2292 C CA . ASP A 1 293 ? -9.148 28.016 -8.148 1 92.38 293 ASP A CA 1
ATOM 2293 C C . ASP A 1 293 ? -10.281 27.156 -7.594 1 92.38 293 ASP A C 1
ATOM 2295 O O . ASP A 1 293 ? -10.07 26.344 -6.688 1 92.38 293 ASP A O 1
ATOM 2299 N N . VAL A 1 294 ? -11.484 27.297 -8.094 1 91.69 294 VAL A N 1
ATOM 2300 C CA . VAL A 1 294 ? -12.641 26.516 -7.695 1 91.69 294 VAL A CA 1
ATOM 2301 C C . VAL A 1 294 ? -13.195 25.75 -8.898 1 91.69 294 VAL A C 1
ATOM 2303 O O . VAL A 1 294 ? -14.375 25.391 -8.93 1 91.69 294 VAL A O 1
ATOM 2306 N N . SER A 1 295 ? -12.305 25.516 -9.875 1 89.69 295 SER A N 1
ATOM 2307 C CA . SER A 1 295 ? -12.75 24.875 -11.109 1 89.69 295 SER A CA 1
ATOM 2308 C C . SER A 1 295 ? -13.141 23.422 -10.859 1 89.69 295 SER A C 1
ATOM 2310 O O . SER A 1 295 ? -12.695 22.812 -9.883 1 89.69 295 SER A O 1
ATOM 2312 N N . PHE A 1 296 ? -14.008 22.812 -11.703 1 90.62 296 PHE A N 1
ATOM 2313 C CA . PHE A 1 296 ? -14.469 21.422 -11.695 1 90.62 296 PHE A CA 1
ATOM 2314 C C . PHE A 1 296 ? -15.18 21.094 -10.391 1 90.62 296 PHE A C 1
ATOM 2316 O O . PHE A 1 296 ? -14.852 20.094 -9.734 1 90.62 296 PHE A O 1
ATOM 2323 N N . ASN A 1 297 ? -16.031 22.016 -10.008 1 91.62 297 ASN A N 1
ATOM 2324 C CA . ASN A 1 297 ? -17.016 21.844 -8.938 1 91.62 297 ASN A CA 1
ATOM 2325 C C . ASN A 1 297 ? -18.438 22.031 -9.445 1 91.62 297 ASN A C 1
ATOM 2327 O O . ASN A 1 297 ? -18.672 22.078 -10.656 1 91.62 297 ASN A O 1
ATOM 2331 N N . GLU A 1 298 ? -19.438 21.891 -8.641 1 86.19 298 GLU A N 1
ATOM 2332 C CA . GLU A 1 298 ? -20.828 22.078 -9.016 1 86.19 298 GLU A CA 1
ATOM 2333 C C . GLU A 1 298 ? -21.391 23.391 -8.469 1 86.19 298 GLU A C 1
ATOM 2335 O O . GLU A 1 298 ? -22.469 23.406 -7.879 1 86.19 298 GLU A O 1
ATOM 2340 N N . LEU A 1 299 ? -20.578 24.312 -8.562 1 82.25 299 LEU A N 1
ATOM 2341 C CA . LEU A 1 299 ? -20.969 25.609 -8.023 1 82.25 299 LEU A CA 1
ATOM 2342 C C . LEU A 1 299 ? -22.031 26.266 -8.906 1 82.25 299 LEU A C 1
ATOM 2344 O O . LEU A 1 299 ? -21.891 26.297 -10.125 1 82.25 299 LEU A O 1
ATOM 2348 N N . LEU A 1 300 ? -23.109 26.578 -8.219 1 73.56 300 LEU A N 1
ATOM 2349 C CA . LEU A 1 300 ? -24.219 27.188 -8.93 1 73.56 300 LEU A CA 1
ATOM 2350 C C . LEU A 1 300 ? -24.234 28.703 -8.742 1 73.56 300 LEU A C 1
ATOM 2352 O O . LEU A 1 300 ? -23.719 29.203 -7.742 1 73.56 300 LEU A O 1
ATOM 2356 N N . GLY A 1 301 ? -24.75 29.469 -9.789 1 71.06 301 GLY A N 1
ATOM 2357 C CA . GLY A 1 301 ? -24.969 30.906 -9.68 1 71.06 301 GLY A CA 1
ATOM 2358 C C . GLY A 1 301 ? -23.719 31.719 -9.984 1 71.06 301 GLY A C 1
ATOM 2359 O O . GLY A 1 301 ? -22.641 31.156 -10.172 1 71.06 301 GLY A O 1
ATOM 2360 N N . PRO A 1 302 ? -23.875 32.938 -10.094 1 73.56 302 PRO A N 1
ATOM 2361 C CA . PRO A 1 302 ? -22.75 33.844 -10.375 1 73.56 302 PRO A CA 1
ATOM 2362 C C . PRO A 1 302 ? -21.812 34 -9.188 1 73.56 302 PRO A C 1
ATOM 2364 O O . PRO A 1 302 ? -22.188 33.688 -8.055 1 73.56 302 PRO A O 1
ATOM 2367 N N . LEU A 1 303 ? -20.562 34.312 -9.477 1 81.44 303 LEU A N 1
ATOM 2368 C CA . LEU A 1 303 ? -19.641 34.719 -8.422 1 81.44 303 LEU A CA 1
ATOM 2369 C C . LEU A 1 303 ? -20.156 35.938 -7.66 1 81.44 303 LEU A C 1
ATOM 2371 O O . LEU A 1 303 ? -20.797 36.812 -8.242 1 81.44 303 LEU A O 1
ATOM 2375 N N . PRO A 1 304 ? -19.859 35.938 -6.363 1 85.12 304 PRO A N 1
ATOM 2376 C CA . PRO A 1 304 ? -20.219 37.156 -5.633 1 85.12 304 PRO A CA 1
ATOM 2377 C C . PRO A 1 304 ? -19.547 38.406 -6.191 1 85.12 304 PRO A C 1
ATOM 2379 O O . PRO A 1 304 ? -18.391 38.344 -6.629 1 85.12 304 PRO A O 1
ATOM 2382 N N . ASP A 1 305 ? -20.219 39.531 -6.035 1 86.5 305 ASP A N 1
ATOM 2383 C CA . ASP A 1 305 ? -19.703 40.812 -6.543 1 86.5 305 ASP A CA 1
ATOM 2384 C C . ASP A 1 305 ? -18.422 41.219 -5.82 1 86.5 305 ASP A C 1
ATOM 2386 O O . ASP A 1 305 ? -17.578 41.906 -6.391 1 86.5 305 ASP A O 1
ATOM 2390 N N . SER A 1 306 ? -18.281 40.719 -4.715 1 89 306 SER A N 1
ATOM 2391 C CA . SER A 1 306 ? -17.156 41.094 -3.865 1 89 306 SER A CA 1
ATOM 2392 C C . SER A 1 306 ? -15.836 40.562 -4.434 1 89 306 SER A C 1
ATOM 2394 O O . SER A 1 306 ? -14.766 41 -4 1 89 306 SER A O 1
ATOM 2396 N N . ILE A 1 307 ? -15.844 39.688 -5.402 1 86.44 307 ILE A N 1
ATOM 2397 C CA . ILE A 1 307 ? -14.625 39.156 -6.012 1 86.44 307 ILE A CA 1
ATOM 2398 C C . ILE A 1 307 ? -13.812 40.312 -6.609 1 86.44 307 ILE A C 1
ATOM 2400 O O . ILE A 1 307 ? -12.586 40.25 -6.648 1 86.44 307 ILE A O 1
ATOM 2404 N N . GLY A 1 308 ? -14.492 41.312 -6.988 1 83.94 308 GLY A N 1
ATOM 2405 C CA . GLY A 1 308 ? -13.852 42.5 -7.551 1 83.94 308 GLY A CA 1
ATOM 2406 C C . GLY A 1 308 ? -12.961 43.219 -6.566 1 83.94 308 GLY A C 1
ATOM 2407 O O . GLY A 1 308 ? -12.117 44.031 -6.961 1 83.94 308 GLY A O 1
ATOM 2408 N N . TRP A 1 309 ? -13.172 42.969 -5.285 1 85.25 309 TRP A N 1
ATOM 2409 C CA . TRP A 1 309 ? -12.391 43.625 -4.254 1 85.25 309 TRP A CA 1
ATOM 2410 C C . TRP A 1 309 ? -11.047 42.938 -4.055 1 85.25 309 TRP A C 1
ATOM 2412 O O . TRP A 1 309 ? -10.164 43.469 -3.371 1 85.25 309 TRP A O 1
ATOM 2422 N N . MET A 1 310 ? -10.891 41.75 -4.723 1 88.44 310 MET A N 1
ATOM 2423 C CA . MET A 1 310 ? -9.656 41 -4.578 1 88.44 310 MET A CA 1
ATOM 2424 C C . MET A 1 310 ? -8.562 41.562 -5.48 1 88.44 310 MET A C 1
ATOM 2426 O O . MET A 1 310 ? -8.273 41 -6.543 1 88.44 310 MET A O 1
ATOM 2430 N N . ARG A 1 311 ? -7.836 42.5 -5.008 1 83.94 311 ARG A N 1
ATOM 2431 C CA . ARG A 1 311 ? -6.961 43.344 -5.812 1 83.94 311 ARG A CA 1
ATOM 2432 C C . ARG A 1 311 ? -5.723 42.562 -6.27 1 83.94 311 ARG A C 1
ATOM 2434 O O . ARG A 1 311 ? -5.121 42.906 -7.289 1 83.94 311 ARG A O 1
ATOM 2441 N N . SER A 1 312 ? -5.383 41.562 -5.566 1 85.56 312 SER A N 1
ATOM 2442 C CA . SER A 1 312 ? -4.141 40.844 -5.883 1 85.56 312 SER A CA 1
ATOM 2443 C C . SER A 1 312 ? -4.406 39.594 -6.715 1 85.56 312 SER A C 1
ATOM 2445 O O . SER A 1 312 ? -3.473 38.875 -7.07 1 85.56 312 SER A O 1
ATOM 2447 N N . LEU A 1 313 ? -5.594 39.344 -7.012 1 84.25 313 LEU A N 1
ATOM 2448 C CA . LEU A 1 313 ? -5.977 38.094 -7.695 1 84.25 313 LEU A CA 1
ATOM 2449 C C . LEU A 1 313 ? -5.375 38.062 -9.094 1 84.25 313 LEU A C 1
ATOM 2451 O O . LEU A 1 313 ? -5.59 38.969 -9.898 1 84.25 313 LEU A O 1
ATOM 2455 N N . GLU A 1 314 ? -4.648 37.031 -9.32 1 79.62 314 GLU A N 1
ATOM 2456 C CA . GLU A 1 314 ? -4 36.844 -10.617 1 79.62 314 GLU A CA 1
ATOM 2457 C C . GLU A 1 314 ? -4.648 35.719 -11.414 1 79.62 314 GLU A C 1
ATOM 2459 O O . GLU A 1 314 ? -4.699 35.781 -12.648 1 79.62 314 GLU A O 1
ATOM 2464 N N . GLN A 1 315 ? -5.047 34.719 -10.703 1 77.38 315 GLN A N 1
ATOM 2465 C CA . GLN A 1 315 ? -5.652 33.562 -11.359 1 77.38 315 GLN A CA 1
ATOM 2466 C C . GLN A 1 315 ? -6.973 33.188 -10.695 1 77.38 315 GLN A C 1
ATOM 2468 O O . GLN A 1 315 ? -7.012 32.875 -9.5 1 77.38 315 GLN A O 1
ATOM 2473 N N . LEU A 1 316 ? -7.965 33.375 -11.461 1 77.69 316 LEU A N 1
ATOM 2474 C CA . LEU A 1 316 ? -9.297 32.906 -11.086 1 77.69 316 LEU A CA 1
ATOM 2475 C C . LEU A 1 316 ? -9.781 31.812 -12.039 1 77.69 316 LEU A C 1
ATOM 2477 O O . LEU A 1 316 ? -9.914 32.031 -13.242 1 77.69 316 LEU A O 1
ATOM 2481 N N . ASP A 1 317 ? -9.867 30.547 -11.594 1 77.5 317 ASP A N 1
ATOM 2482 C CA . ASP A 1 317 ? -10.352 29.453 -12.43 1 77.5 317 ASP A CA 1
ATOM 2483 C C . ASP A 1 317 ? -11.688 28.922 -11.922 1 77.5 317 ASP A C 1
ATOM 2485 O O . ASP A 1 317 ? -11.781 28.422 -10.805 1 77.5 317 ASP A O 1
ATOM 2489 N N . GLU A 1 318 ? -12.789 29.141 -12.648 1 72.69 318 GLU A N 1
ATOM 2490 C CA . GLU A 1 318 ? -14.141 28.703 -12.305 1 72.69 318 GLU A CA 1
ATOM 2491 C C . GLU A 1 318 ? -14.727 27.812 -13.398 1 72.69 318 GLU A C 1
ATOM 2493 O O . GLU A 1 318 ? -15.945 27.656 -13.5 1 72.69 318 GLU A O 1
ATOM 2498 N N . SER A 1 319 ? -13.914 27.312 -14.305 1 65.38 319 SER A N 1
ATOM 2499 C CA . SER A 1 319 ? -14.406 26.578 -15.469 1 65.38 319 SER A CA 1
ATOM 2500 C C . SER A 1 319 ? -15.18 25.328 -15.047 1 65.38 319 SER A C 1
ATOM 2502 O O . SER A 1 319 ? -14.875 24.719 -14.016 1 65.38 319 SER A O 1
ATOM 2504 N N . ARG A 1 320 ? -16.359 24.969 -15.836 1 60.16 320 ARG A N 1
ATOM 2505 C CA . ARG A 1 320 ? -17.219 23.781 -15.766 1 60.16 320 ARG A CA 1
ATOM 2506 C C . ARG A 1 320 ? -17.984 23.75 -14.445 1 60.16 320 ARG A C 1
ATOM 2508 O O . ARG A 1 320 ? -18.016 22.719 -13.773 1 60.16 320 ARG A O 1
ATOM 2515 N N . ARG A 1 321 ? -18.516 24.984 -14.094 1 54.88 321 ARG A N 1
ATOM 2516 C CA . ARG A 1 321 ? -19.531 25.062 -13.047 1 54.88 321 ARG A CA 1
ATOM 2517 C C . ARG A 1 321 ? -20.875 24.562 -13.547 1 54.88 321 ARG A C 1
ATOM 2519 O O . ARG A 1 321 ? -21.141 24.578 -14.75 1 54.88 321 ARG A O 1
ATOM 2526 N N . CYS A 1 322 ? -21.406 23.547 -13.125 1 43.88 322 CYS A N 1
ATOM 2527 C CA . CYS A 1 322 ? -22.75 23.234 -13.594 1 43.88 322 CYS A CA 1
ATOM 2528 C C . CYS A 1 322 ? -23.625 24.484 -13.656 1 43.88 322 CYS A C 1
ATOM 2530 O O . CYS A 1 322 ? -23.625 25.297 -12.727 1 43.88 322 CYS A O 1
ATOM 2532 N N . ALA A 1 323 ? -23.859 25.047 -14.945 1 38.06 323 ALA A N 1
ATOM 2533 C CA . ALA A 1 323 ? -24.953 26 -15.094 1 38.06 323 ALA A CA 1
ATOM 2534 C C . ALA A 1 323 ? -26.234 25.453 -14.445 1 38.06 323 ALA A C 1
ATOM 2536 O O . ALA A 1 323 ? -26.516 24.266 -14.539 1 38.06 323 ALA A O 1
ATOM 2537 N N . MET B 1 1 ? 83.375 54.531 21.25 1 15.67 1 MET B N 1
ATOM 2538 C CA . MET B 1 1 ? 83.75 53.875 22.5 1 15.67 1 MET B CA 1
ATOM 2539 C C . MET B 1 1 ? 82.688 52.938 22.969 1 15.67 1 MET B C 1
ATOM 2541 O O . MET B 1 1 ? 82.938 51.812 23.406 1 15.67 1 MET B O 1
ATOM 2545 N N . LYS B 1 2 ? 81.562 53.438 23.562 1 18.86 2 LYS B N 1
ATOM 2546 C CA . LYS B 1 2 ? 81.125 53.031 24.875 1 18.86 2 LYS B CA 1
ATOM 2547 C C . LYS B 1 2 ? 80.25 51.781 24.781 1 18.86 2 LYS B C 1
ATOM 2549 O O . LYS B 1 2 ? 79.125 51.812 24.281 1 18.86 2 LYS B O 1
ATOM 2554 N N . LYS B 1 3 ? 80.812 50.531 24.578 1 23.28 3 LYS B N 1
ATOM 2555 C CA . LYS B 1 3 ? 80.562 49.125 24.328 1 23.28 3 LYS B CA 1
ATOM 2556 C C . LYS B 1 3 ? 79.75 48.531 25.469 1 23.28 3 LYS B C 1
ATOM 2558 O O . LYS B 1 3 ? 79.625 47.312 25.562 1 23.28 3 LYS B O 1
ATOM 2563 N N . SER B 1 4 ? 79.312 49.562 26.297 1 21.17 4 SER B N 1
ATOM 2564 C CA . SER B 1 4 ? 79.188 49.031 27.656 1 21.17 4 SER B CA 1
ATOM 2565 C C . SER B 1 4 ? 78.312 47.781 27.703 1 21.17 4 SER B C 1
ATOM 2567 O O . SER B 1 4 ? 77.562 47.5 26.766 1 21.17 4 SER B O 1
ATOM 2569 N N . GLY B 1 5 ? 77.938 47.312 28.828 1 20.75 5 GLY B N 1
ATOM 2570 C CA . GLY B 1 5 ? 77.938 46.312 29.891 1 20.75 5 GLY B CA 1
ATOM 2571 C C . GLY B 1 5 ? 76.688 45.469 29.984 1 20.75 5 GLY B C 1
ATOM 2572 O O . GLY B 1 5 ? 76.625 44.531 30.781 1 20.75 5 GLY B O 1
ATOM 2573 N N . ARG B 1 6 ? 75.5 46.125 29.625 1 26.16 6 ARG B N 1
ATOM 2574 C CA . ARG B 1 6 ? 74.5 45.781 30.641 1 26.16 6 ARG B CA 1
ATOM 2575 C C . ARG B 1 6 ? 74.188 44.281 30.609 1 26.16 6 ARG B C 1
ATOM 2577 O O . ARG B 1 6 ? 74.062 43.688 29.547 1 26.16 6 ARG B O 1
ATOM 2584 N N . SER B 1 7 ? 74.188 43.625 31.719 1 22.59 7 SER B N 1
ATOM 2585 C CA . SER B 1 7 ? 74.188 42.375 32.469 1 22.59 7 SER B CA 1
ATOM 2586 C C . SER B 1 7 ? 73 41.5 32.062 1 22.59 7 SER B C 1
ATOM 2588 O O . SER B 1 7 ? 72.062 41.938 31.422 1 22.59 7 SER B O 1
ATOM 2590 N N . GLN B 1 8 ? 72.688 40.312 32.875 1 21.58 8 GLN B N 1
ATOM 2591 C CA . GLN B 1 8 ? 72.625 38.875 32.969 1 21.58 8 GLN B CA 1
ATOM 2592 C C . GLN B 1 8 ? 71.188 38.375 33 1 21.58 8 GLN B C 1
ATOM 2594 O O . GLN B 1 8 ? 70.875 37.312 32.438 1 21.58 8 GLN B O 1
ATOM 2599 N N . HIS B 1 9 ? 70.125 39 33.812 1 22.19 9 HIS B N 1
ATOM 2600 C CA . HIS B 1 9 ? 69.438 38.031 34.688 1 22.19 9 HIS B CA 1
ATOM 2601 C C . HIS B 1 9 ? 68.562 37.094 33.875 1 22.19 9 HIS B C 1
ATOM 2603 O O .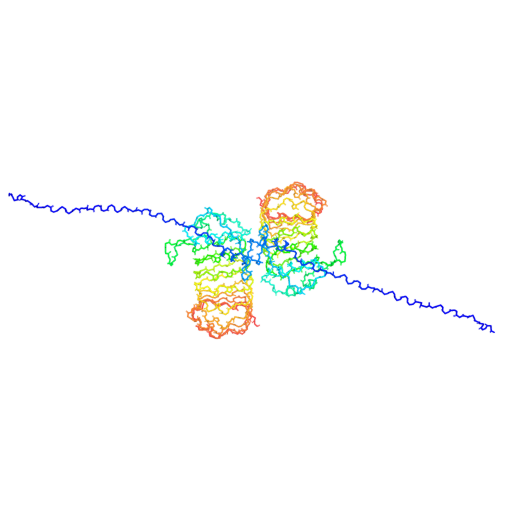 HIS B 1 9 ? 67.875 37.562 32.938 1 22.19 9 HIS B O 1
ATOM 2609 N N . LEU B 1 10 ? 68.625 35.688 33.969 1 23.31 10 LEU B N 1
ATOM 2610 C CA . LEU B 1 10 ? 68.312 34.344 33.5 1 23.31 10 LEU B CA 1
ATOM 2611 C C . LEU B 1 10 ? 66.875 33.969 33.906 1 23.31 10 LEU B C 1
ATOM 2613 O O . LEU B 1 10 ? 66.688 33.281 34.906 1 23.31 10 LEU B O 1
ATOM 2617 N N . HIS B 1 11 ? 65.875 34.875 34.125 1 24.08 11 HIS B N 1
ATOM 2618 C CA . HIS B 1 11 ? 64.75 34.281 34.844 1 24.08 11 HIS B CA 1
ATOM 2619 C C . HIS B 1 11 ? 64.25 33.031 34.188 1 24.08 11 HIS B C 1
ATOM 2621 O O . HIS B 1 11 ? 64.188 32.969 32.938 1 24.08 11 HIS B O 1
ATOM 2627 N N . LEU B 1 12 ? 64.188 31.844 34.938 1 22.84 12 LEU B N 1
ATOM 2628 C CA . LEU B 1 12 ? 63.906 30.422 34.938 1 22.84 12 LEU B CA 1
ATOM 2629 C C . LEU B 1 12 ? 62.469 30.172 34.5 1 22.84 12 LEU B C 1
ATOM 2631 O O . LEU B 1 12 ? 61.531 30.75 35.062 1 22.84 12 LEU B O 1
ATOM 2635 N N . LEU B 1 13 ? 62.156 29.688 33.25 1 22.75 13 LEU B N 1
ATOM 2636 C CA . LEU B 1 13 ? 61 29.219 32.5 1 22.75 13 LEU B CA 1
ATOM 2637 C C . LEU B 1 13 ? 60.312 28.062 33.188 1 22.75 13 LEU B C 1
ATOM 2639 O O . LEU B 1 13 ? 60.844 26.938 33.219 1 22.75 13 LEU B O 1
ATOM 2643 N N . ILE B 1 14 ? 59.875 28.203 34.531 1 22.69 14 ILE B N 1
ATOM 2644 C CA . ILE B 1 14 ? 59.375 27.062 35.281 1 22.69 14 ILE B CA 1
ATOM 2645 C C . ILE B 1 14 ? 58.25 26.406 34.5 1 22.69 14 ILE B C 1
ATOM 2647 O O . ILE B 1 14 ? 57.281 27.062 34.094 1 22.69 14 ILE B O 1
ATOM 2651 N N . LEU B 1 15 ? 58.438 25.172 33.969 1 22.36 15 LEU B N 1
ATOM 2652 C CA . LEU B 1 15 ? 57.75 24.109 33.25 1 22.36 15 LEU B CA 1
ATOM 2653 C C . LEU B 1 15 ? 56.562 23.562 34.094 1 22.36 15 LEU B C 1
ATOM 2655 O O . LEU B 1 15 ? 56.781 22.875 35.094 1 22.36 15 LEU B O 1
ATOM 2659 N N . PHE B 1 16 ? 55.562 24.375 34.531 1 22.66 16 PHE B N 1
ATOM 2660 C CA . PHE B 1 16 ? 54.562 23.812 35.438 1 22.66 16 PHE B CA 1
ATOM 2661 C C . PHE B 1 16 ? 53.875 22.609 34.781 1 22.66 16 PHE B C 1
ATOM 2663 O O . PHE B 1 16 ? 53.281 22.75 33.719 1 22.66 16 PHE B O 1
ATOM 2670 N N . LEU B 1 17 ? 54.312 21.328 35 1 21.95 17 LEU B N 1
ATOM 2671 C CA . LEU B 1 17 ? 53.875 19.984 34.656 1 21.95 17 LEU B CA 1
ATOM 2672 C C . LEU B 1 17 ? 52.5 19.688 35.25 1 21.95 17 LEU B C 1
ATOM 2674 O O . LEU B 1 17 ? 52.375 19.422 36.469 1 21.95 17 LEU B O 1
ATOM 2678 N N . LEU B 1 18 ? 51.438 20.516 35.156 1 22.75 18 LEU B N 1
ATOM 2679 C CA . LEU B 1 18 ? 50.25 20.141 35.906 1 22.75 18 LEU B CA 1
ATOM 2680 C C . LEU B 1 18 ? 49.75 18.766 35.5 1 22.75 18 LEU B C 1
ATOM 2682 O O . LEU B 1 18 ? 49.594 18.5 34.281 1 22.75 18 LEU B O 1
ATOM 2686 N N . SER B 1 19 ? 49.969 17.688 36.281 1 23.27 19 SER B N 1
ATOM 2687 C CA . SER B 1 19 ? 49.562 16.281 36.281 1 23.27 19 SER B CA 1
ATOM 2688 C C . SER B 1 19 ? 48.062 16.141 36.188 1 23.27 19 SER B C 1
ATOM 2690 O O . SER B 1 19 ? 47.312 16.578 37.094 1 23.27 19 SER B O 1
ATOM 2692 N N . PHE B 1 20 ? 47.375 16.297 35.031 1 24.52 20 PHE B N 1
ATOM 2693 C CA . PHE B 1 20 ? 45.969 16.062 34.781 1 24.52 20 PHE B CA 1
ATOM 2694 C C . PHE B 1 20 ? 45.562 14.633 35.156 1 24.52 20 PHE B C 1
ATOM 2696 O O . PHE B 1 20 ? 46 13.688 34.469 1 24.52 20 PHE B O 1
ATOM 2703 N N . ALA B 1 21 ? 45.344 14.273 36.438 1 23.95 21 ALA B N 1
ATOM 2704 C CA . ALA B 1 21 ? 44.844 12.984 36.938 1 23.95 21 ALA B CA 1
ATOM 2705 C C . ALA B 1 21 ? 43.594 12.562 36.188 1 23.95 21 ALA B C 1
ATOM 2707 O O . ALA B 1 21 ? 42.656 13.352 36.031 1 23.95 21 ALA B O 1
ATOM 2708 N N . GLY B 1 22 ? 43.594 11.492 35.375 1 23.61 22 GLY B N 1
ATOM 2709 C CA . GLY B 1 22 ? 42.688 10.688 34.562 1 23.61 22 GLY B CA 1
ATOM 2710 C C . GLY B 1 22 ? 41.531 10.133 35.312 1 23.61 22 GLY B C 1
ATOM 2711 O O . GLY B 1 22 ? 41.656 9.172 36.094 1 23.61 22 GLY B O 1
ATOM 2712 N N . LEU B 1 23 ? 40.688 10.859 36.125 1 26.88 23 LEU B N 1
ATOM 2713 C CA . LEU B 1 23 ? 39.625 10.102 36.781 1 26.88 23 LEU B CA 1
ATOM 2714 C C . LEU B 1 23 ? 38.75 9.375 35.781 1 26.88 23 LEU B C 1
ATOM 2716 O O . LEU B 1 23 ? 38.188 10 34.875 1 26.88 23 LEU B O 1
ATOM 2720 N N . ALA B 1 24 ? 38.938 8.07 35.594 1 25.02 24 ALA B N 1
ATOM 2721 C CA . ALA B 1 24 ? 38.125 7.051 34.906 1 25.02 24 ALA B CA 1
ATOM 2722 C C . ALA B 1 24 ? 36.719 6.996 35.438 1 25.02 24 ALA B C 1
ATOM 2724 O O . ALA B 1 24 ? 36.5 6.547 36.562 1 25.02 24 ALA B O 1
ATOM 2725 N N . PHE B 1 25 ? 35.875 8.008 35.312 1 27.69 25 PHE B N 1
ATOM 2726 C CA . PHE B 1 25 ? 34.469 7.715 35.688 1 27.69 25 PHE B CA 1
ATOM 2727 C C . PHE B 1 25 ? 33.969 6.5 34.906 1 27.69 25 PHE B C 1
ATOM 2729 O O . PHE B 1 25 ? 34 6.465 33.688 1 27.69 25 PHE B O 1
ATOM 2736 N N . GLY B 1 26 ? 34.031 5.332 35.5 1 25.59 26 GLY B N 1
ATOM 2737 C CA . GLY B 1 26 ? 33.375 4.094 35.094 1 25.59 26 GLY B CA 1
ATOM 2738 C C . GLY B 1 26 ? 31.922 4.277 34.719 1 25.59 26 GLY B C 1
ATOM 2739 O O . GLY B 1 26 ? 31.125 4.723 35.562 1 25.59 26 GLY B O 1
ATOM 2740 N N . PHE B 1 27 ? 31.625 4.691 33.562 1 27.31 27 PHE B N 1
ATOM 2741 C CA . PHE B 1 27 ? 30.281 4.691 33.031 1 27.31 27 PHE B CA 1
ATOM 2742 C C . PHE B 1 27 ? 29.625 3.322 33.188 1 27.31 27 PHE B C 1
ATOM 2744 O O . PHE B 1 27 ? 30.031 2.352 32.531 1 27.31 27 PHE B O 1
ATOM 2751 N N . SER B 1 28 ? 29.109 2.971 34.438 1 28.31 28 SER B N 1
ATOM 2752 C CA . SER B 1 28 ? 28.25 1.799 34.594 1 28.31 28 SER B CA 1
ATOM 2753 C C . SER B 1 28 ? 27.125 1.787 33.562 1 28.31 28 SER B C 1
ATOM 2755 O O . SER B 1 28 ? 26.406 2.773 33.438 1 28.31 28 SER B O 1
ATOM 2757 N N . SER B 1 29 ? 27.203 1.056 32.562 1 29.64 29 SER B N 1
ATOM 2758 C CA . SER B 1 29 ? 26.219 0.63 31.562 1 29.64 29 SER B CA 1
ATOM 2759 C C . SER B 1 29 ? 24.922 0.163 32.219 1 29.64 29 SER B C 1
ATOM 2761 O O . SER B 1 29 ? 24.891 -0.912 32.844 1 29.64 29 SER B O 1
ATOM 2763 N N . HIS B 1 30 ? 24.203 0.991 33.031 1 31.88 30 HIS B N 1
ATOM 2764 C CA . HIS B 1 30 ? 22.938 0.473 33.531 1 31.88 30 HIS B CA 1
ATOM 2765 C C . HIS B 1 30 ? 22.125 -0.177 32.438 1 31.88 30 HIS B C 1
ATOM 2767 O O . HIS B 1 30 ? 21.766 0.479 31.453 1 31.88 30 HIS B O 1
ATOM 2773 N N . GLY B 1 31 ? 22.188 -1.454 32.219 1 33.84 31 GLY B N 1
ATOM 2774 C CA . GLY B 1 31 ? 21.344 -2.336 31.422 1 33.84 31 GLY B CA 1
ATOM 2775 C C . GLY B 1 31 ? 19.859 -2.088 31.625 1 33.84 31 GLY B C 1
ATOM 2776 O O . GLY B 1 31 ? 19.469 -1.418 32.594 1 33.84 31 GLY B O 1
ATOM 2777 N N . LEU B 1 32 ? 19.062 -2.336 30.719 1 37.41 32 LEU B N 1
ATOM 2778 C CA . LEU B 1 32 ? 17.609 -2.232 30.828 1 37.41 32 LEU B CA 1
ATOM 2779 C C . LEU B 1 32 ? 17.109 -2.861 32.125 1 37.41 32 LEU B C 1
ATOM 2781 O O . LEU B 1 32 ? 17.547 -3.957 32.5 1 37.41 32 LEU B O 1
ATOM 2785 N N . THR B 1 33 ? 16.5 -2.09 33.062 1 44.47 33 THR B N 1
ATOM 2786 C CA . THR B 1 33 ? 15.93 -2.715 34.25 1 44.47 33 THR B CA 1
ATOM 2787 C C . THR B 1 33 ? 14.852 -3.725 33.875 1 44.47 33 THR B C 1
ATOM 2789 O O . THR B 1 33 ? 14.297 -3.666 32.781 1 44.47 33 THR B O 1
ATOM 2792 N N . ASP B 1 34 ? 14.586 -4.773 34.594 1 42.5 34 ASP B N 1
ATOM 2793 C CA . ASP B 1 34 ? 13.57 -5.809 34.469 1 42.5 34 ASP B CA 1
ATOM 2794 C C . ASP B 1 34 ? 12.188 -5.195 34.219 1 42.5 34 ASP B C 1
ATOM 2796 O O . ASP B 1 34 ? 11.391 -5.746 33.469 1 42.5 34 ASP B O 1
ATOM 2800 N N . ALA B 1 35 ? 11.836 -4.145 34.875 1 46.66 35 ALA B N 1
ATOM 2801 C CA . ALA B 1 35 ? 10.539 -3.488 34.719 1 46.66 35 ALA B CA 1
ATOM 2802 C C . ALA B 1 35 ? 10.367 -2.898 33.344 1 46.66 35 ALA B C 1
ATOM 2804 O O . ALA B 1 35 ? 9.297 -3.012 32.75 1 46.66 35 ALA B O 1
ATOM 2805 N N . GLU B 1 36 ? 11.414 -2.229 32.875 1 42.72 36 GLU B N 1
ATOM 2806 C CA . GLU B 1 36 ? 11.359 -1.67 31.531 1 42.72 36 GLU B CA 1
ATOM 2807 C C . GLU B 1 36 ? 11.25 -2.771 30.484 1 42.72 36 GLU B C 1
ATOM 2809 O O . GLU B 1 36 ? 10.469 -2.658 29.547 1 42.72 36 GLU B O 1
ATOM 2814 N N . ALA B 1 37 ? 11.961 -3.896 30.766 1 43.19 37 ALA B N 1
ATOM 2815 C CA . ALA B 1 37 ? 11.844 -5.082 29.906 1 43.19 37 ALA B CA 1
ATOM 2816 C C . ALA B 1 37 ? 10.445 -5.688 30 1 43.19 37 ALA B C 1
ATOM 2818 O O . ALA B 1 37 ? 9.891 -6.141 29 1 43.19 37 ALA B O 1
ATOM 2819 N N . GLY B 1 38 ? 9.836 -5.715 31.219 1 37.62 38 GLY B N 1
ATOM 2820 C CA . GLY B 1 38 ? 8.484 -6.215 31.406 1 37.62 38 GLY B CA 1
ATOM 2821 C C . GLY B 1 38 ? 7.438 -5.379 30.688 1 37.62 38 GLY B C 1
ATOM 2822 O O . GLY B 1 38 ? 6.492 -5.918 30.109 1 37.62 38 GLY B O 1
ATOM 2823 N N . PHE B 1 39 ? 7.539 -4.156 30.875 1 39.47 39 PHE B N 1
ATOM 2824 C CA . PHE B 1 39 ? 6.602 -3.264 30.188 1 39.47 39 PHE B CA 1
ATOM 2825 C C . PHE B 1 39 ? 6.691 -3.438 28.688 1 39.47 39 PHE B C 1
ATOM 2827 O O . PHE B 1 39 ? 5.664 -3.48 28 1 39.47 39 PHE B O 1
ATOM 2834 N N . ILE B 1 40 ? 7.898 -3.656 28.203 1 37.75 40 ILE B N 1
ATOM 2835 C CA . ILE B 1 40 ? 8.086 -3.963 26.797 1 37.75 40 ILE B CA 1
ATOM 2836 C C . ILE B 1 40 ? 7.43 -5.301 26.453 1 37.75 40 ILE B C 1
ATOM 2838 O O . ILE B 1 40 ? 6.754 -5.43 25.438 1 37.75 40 ILE B O 1
ATOM 2842 N N . ARG B 1 41 ? 7.555 -6.254 27.406 1 37.09 41 ARG B N 1
ATOM 2843 C CA . ARG B 1 41 ? 7.004 -7.594 27.219 1 37.09 41 ARG B CA 1
ATOM 2844 C C . ARG B 1 41 ? 5.48 -7.566 27.25 1 37.09 41 ARG B C 1
ATOM 2846 O O . ARG B 1 41 ? 4.832 -8.25 26.453 1 37.09 41 ARG B O 1
ATOM 2853 N N . GLN B 1 42 ? 4.875 -7.07 28.188 1 36.41 42 GLN B N 1
ATOM 2854 C CA . GLN B 1 42 ? 3.422 -7.066 28.312 1 36.41 42 GLN B CA 1
ATOM 2855 C C . GLN B 1 42 ? 2.77 -6.324 27.156 1 36.41 42 GLN B C 1
ATOM 2857 O O . GLN B 1 42 ? 1.733 -6.754 26.641 1 36.41 42 GLN B O 1
ATOM 2862 N N . ARG B 1 43 ? 3.277 -5.23 26.781 1 35.75 43 ARG B N 1
ATOM 2863 C CA . ARG B 1 43 ? 2.77 -4.406 25.688 1 35.75 43 ARG B CA 1
ATOM 2864 C C . ARG B 1 43 ? 3 -5.078 24.344 1 35.75 43 ARG B C 1
ATOM 2866 O O . ARG B 1 43 ? 2.371 -4.715 23.344 1 35.75 43 ARG B O 1
ATOM 2873 N N . GLN B 1 44 ? 3.85 -6.062 24.344 1 36.25 44 GLN B N 1
ATOM 2874 C CA . GLN B 1 44 ? 4.23 -6.93 23.234 1 36.25 44 GLN B CA 1
ATOM 2875 C C . GLN B 1 44 ? 3.094 -7.883 22.859 1 36.25 44 GLN B C 1
ATOM 2877 O O . GLN B 1 44 ? 3.166 -8.586 21.859 1 36.25 44 GLN B O 1
ATOM 2882 N N . LEU B 1 45 ? 2.041 -7.898 23.547 1 34.28 45 LEU B N 1
ATOM 2883 C CA . LEU B 1 45 ? 1.213 -9.094 23.469 1 34.28 45 LEU B CA 1
ATOM 2884 C C . LEU B 1 45 ? 0.192 -8.969 22.344 1 34.28 45 LEU B C 1
ATOM 2886 O O . LEU B 1 45 ? -0.484 -9.945 22 1 34.28 45 LEU B O 1
ATOM 2890 N N . LEU B 1 46 ? -0.044 -7.938 21.672 1 37.09 46 LEU B N 1
ATOM 2891 C CA . LEU B 1 46 ? -1.245 -8.078 20.859 1 37.09 46 LEU B CA 1
ATOM 2892 C C . LEU B 1 46 ? -0.886 -8.422 19.422 1 37.09 46 LEU B C 1
ATOM 2894 O O . LEU B 1 46 ? -1.721 -8.938 18.672 1 37.09 46 LEU B O 1
ATOM 2898 N N . TYR B 1 47 ? 0.027 -7.879 18.656 1 42.09 47 TYR B N 1
ATOM 2899 C CA . TYR B 1 47 ? 0.448 -8.406 17.375 1 42.09 47 TYR B CA 1
ATOM 2900 C C . TYR B 1 47 ? 1.749 -9.188 17.5 1 42.09 47 TYR B C 1
ATOM 2902 O O . TYR B 1 47 ? 2.541 -8.945 18.406 1 42.09 47 TYR B O 1
ATOM 2910 N N . TYR B 1 48 ? 1.769 -10.617 16.844 1 40.41 48 TYR B N 1
ATOM 2911 C CA . TYR B 1 48 ? 3.01 -11.383 16.891 1 40.41 48 TYR B CA 1
ATOM 2912 C C . TYR B 1 48 ? 3.615 -11.516 15.492 1 40.41 48 TYR B C 1
ATOM 2914 O O . TYR B 1 48 ? 2.934 -11.305 14.492 1 40.41 48 TYR B O 1
ATOM 2922 N N . ARG B 1 49 ? 4.887 -11.258 15.258 1 43.38 49 ARG B N 1
ATOM 2923 C CA . ARG B 1 49 ? 5.555 -11.812 14.086 1 43.38 49 ARG B CA 1
ATOM 2924 C C . ARG B 1 49 ? 5.793 -13.312 14.25 1 43.38 49 ARG B C 1
ATOM 2926 O O . ARG B 1 49 ? 6.215 -13.766 15.312 1 43.38 49 ARG B O 1
ATOM 2933 N N . ASP B 1 50 ? 5.309 -13.93 13.141 1 39.5 50 ASP B N 1
ATOM 2934 C CA . ASP B 1 50 ? 5.621 -15.359 13.156 1 39.5 50 ASP B CA 1
ATOM 2935 C C . ASP B 1 50 ? 7.102 -15.602 12.875 1 39.5 50 ASP B C 1
ATOM 2937 O O . ASP B 1 50 ? 7.898 -14.664 12.867 1 39.5 50 ASP B O 1
ATOM 2941 N N . GLU B 1 51 ? 7.441 -16.859 12.82 1 41.81 51 GLU B N 1
ATOM 2942 C CA . GLU B 1 51 ? 8.812 -17.344 12.633 1 41.81 51 GLU B CA 1
ATOM 2943 C C . GLU B 1 51 ? 9.422 -16.75 11.359 1 41.81 51 GLU B C 1
ATOM 2945 O O . GLU B 1 51 ? 10.648 -16.734 11.203 1 41.81 51 GLU B O 1
ATOM 2950 N N . PHE B 1 52 ? 8.539 -16.141 10.484 1 38.97 52 PHE B N 1
ATOM 2951 C CA . PHE B 1 52 ? 9.031 -15.68 9.195 1 38.97 52 PHE B CA 1
ATOM 2952 C C . PHE B 1 52 ? 9.055 -14.156 9.125 1 38.97 52 PHE B C 1
ATOM 2954 O O . PHE B 1 52 ? 9.406 -13.586 8.094 1 38.97 52 PHE B O 1
ATOM 2961 N N . GLY B 1 53 ? 8.695 -13.633 10.141 1 44.94 53 GLY B N 1
ATOM 2962 C CA . GLY B 1 53 ? 8.711 -12.18 10.18 1 44.94 53 GLY B CA 1
ATOM 2963 C C . GLY B 1 53 ? 7.441 -11.555 9.641 1 44.94 53 GLY B C 1
ATOM 2964 O O . GLY B 1 53 ? 7.391 -10.344 9.406 1 44.94 53 GLY B O 1
ATOM 2965 N N . ASP B 1 54 ? 6.441 -12.328 9.375 1 48.72 54 ASP B N 1
ATOM 2966 C CA . ASP B 1 54 ? 5.211 -11.859 8.75 1 48.72 54 ASP B CA 1
ATOM 2967 C C . ASP B 1 54 ? 4.219 -11.359 9.797 1 48.72 54 ASP B C 1
ATOM 2969 O O . ASP B 1 54 ? 4.266 -11.781 10.953 1 48.72 54 ASP B O 1
ATOM 2973 N N . ARG B 1 55 ? 3.227 -10.312 9.414 1 53.28 55 ARG B N 1
ATOM 2974 C CA . ARG B 1 55 ? 2.346 -9.539 10.281 1 53.28 55 ARG B CA 1
ATOM 2975 C C . ARG B 1 55 ? 1.138 -10.367 10.719 1 53.28 55 ARG B C 1
ATOM 2977 O O . ARG B 1 55 ? 0.526 -11.055 9.898 1 53.28 55 ARG B O 1
ATOM 2984 N N . GLY B 1 56 ? 0.853 -10.68 12.094 1 55.31 56 GLY B N 1
ATOM 2985 C CA . GLY B 1 56 ? -0.334 -11.328 12.625 1 55.31 56 GLY B CA 1
ATOM 2986 C C . GLY B 1 56 ? -1.167 -10.422 13.508 1 55.31 56 GLY B C 1
ATOM 2987 O O . GLY B 1 56 ? -0.764 -9.297 13.805 1 55.31 56 GLY B O 1
ATOM 2988 N N . GLU B 1 57 ? -2.551 -10.594 13.555 1 63.56 57 GLU B N 1
ATOM 2989 C CA . GLU B 1 57 ? -3.49 -9.914 14.445 1 63.56 57 GLU B CA 1
ATOM 2990 C C . GLU B 1 57 ? -3.977 -10.844 15.555 1 63.56 57 GLU B C 1
ATOM 2992 O O . GLU B 1 57 ? -4.414 -11.961 15.281 1 63.56 57 GLU B O 1
ATOM 2997 N N . SER B 1 58 ? -3.623 -10.422 16.828 1 64.75 58 SER B N 1
ATOM 2998 C CA . SER B 1 58 ? -4.09 -11.273 17.922 1 64.75 58 SER B CA 1
ATOM 2999 C C . SER B 1 58 ? -5.598 -11.148 18.109 1 64.75 58 SER B C 1
ATOM 3001 O O . SER B 1 58 ? -6.133 -10.039 18.172 1 64.75 58 SER B O 1
ATOM 3003 N N . VAL B 1 59 ? -6.305 -12.227 17.953 1 67.31 59 VAL B N 1
ATOM 3004 C CA . VAL B 1 59 ? -7.75 -12.273 18.141 1 67.31 59 VAL B CA 1
ATOM 3005 C C . VAL B 1 59 ? -8.078 -13.188 19.328 1 67.31 59 VAL B C 1
ATOM 3007 O O . VAL B 1 59 ? -7.656 -14.344 19.359 1 67.31 59 VAL B O 1
ATOM 3010 N N . THR B 1 60 ? -8.648 -12.555 20.453 1 74.19 60 THR B N 1
ATOM 3011 C CA . THR B 1 60 ? -9.18 -13.352 21.547 1 74.19 60 THR B CA 1
ATOM 3012 C C . THR B 1 60 ? -10.656 -13.672 21.312 1 74.19 60 THR B C 1
ATOM 3014 O O . THR B 1 60 ? -11.445 -12.781 20.984 1 74.19 60 THR B O 1
ATOM 3017 N N . VAL B 1 61 ? -10.984 -14.953 21.438 1 79.62 61 VAL B N 1
ATOM 3018 C CA . VAL B 1 61 ? -12.359 -15.383 21.203 1 79.62 61 VAL B CA 1
ATOM 3019 C C . VAL B 1 61 ? -13.195 -15.148 22.469 1 79.62 61 VAL B C 1
ATOM 3021 O O . VAL B 1 61 ? -12.828 -15.602 23.547 1 79.62 61 VAL B O 1
ATOM 3024 N N . ASP B 1 62 ? -14.227 -14.375 22.297 1 83.19 62 ASP B N 1
ATOM 3025 C CA . ASP B 1 62 ? -15.211 -14.227 23.359 1 83.19 62 ASP B CA 1
ATOM 3026 C C . ASP B 1 62 ? -15.758 -15.586 23.797 1 83.19 62 ASP B C 1
ATOM 3028 O O . ASP B 1 62 ? -16.312 -16.328 22.984 1 83.19 62 ASP B O 1
ATOM 3032 N N . PRO B 1 63 ? -15.625 -15.93 25.047 1 83.81 63 PRO B N 1
ATOM 3033 C CA . PRO B 1 63 ? -16.062 -17.25 25.516 1 83.81 63 PRO B CA 1
ATOM 3034 C C . PRO B 1 63 ? -17.562 -17.469 25.344 1 83.81 63 PRO B C 1
ATOM 3036 O O . PRO B 1 63 ? -18.031 -18.609 25.375 1 83.81 63 PRO B O 1
ATOM 3039 N N . SER B 1 64 ? -18.375 -16.406 25.203 1 90 64 SER B N 1
ATOM 3040 C CA . SER B 1 64 ? -19.812 -16.531 25.047 1 90 64 SER B CA 1
ATOM 3041 C C . SER B 1 64 ? -20.188 -17 23.641 1 90 64 SER B C 1
ATOM 3043 O O . SER B 1 64 ? -21.312 -17.406 23.391 1 90 64 SER B O 1
ATOM 3045 N N . LEU B 1 65 ? -19.203 -16.984 22.797 1 92.06 65 LEU B N 1
ATOM 3046 C CA . LEU B 1 65 ? -19.469 -17.391 21.422 1 92.06 65 LEU B CA 1
ATOM 3047 C C . LEU B 1 65 ? -19.422 -18.906 21.281 1 92.06 65 LEU B C 1
ATOM 3049 O O . LEU B 1 65 ? -18.594 -19.578 21.922 1 92.06 65 LEU B O 1
ATOM 3053 N N . ASN B 1 66 ? -20.391 -19.453 20.484 1 93.88 66 ASN B N 1
ATOM 3054 C CA . ASN B 1 66 ? -20.469 -20.891 20.188 1 93.88 66 ASN B CA 1
ATOM 3055 C C . ASN B 1 66 ? -20.25 -21.156 18.703 1 93.88 66 ASN B C 1
ATOM 3057 O O . ASN B 1 66 ? -20.75 -20.422 17.859 1 93.88 66 ASN B O 1
ATOM 3061 N N . PHE B 1 67 ? -19.5 -22.25 18.516 1 96.12 67 PHE B N 1
ATOM 3062 C CA . PHE B 1 67 ? -19.188 -22.656 17.156 1 96.12 67 PHE B CA 1
ATOM 3063 C C . PHE B 1 67 ? -19.609 -24.109 16.922 1 96.12 67 PHE B C 1
ATOM 3065 O O . PHE B 1 67 ? -19.359 -24.984 17.75 1 96.12 67 PHE B O 1
ATOM 3072 N N . PRO B 1 68 ? -20.156 -24.359 15.773 1 95.44 68 PRO B N 1
ATOM 3073 C CA . PRO B 1 68 ? -20.594 -25.719 15.461 1 95.44 68 PRO B CA 1
ATOM 3074 C C . PRO B 1 68 ? -19.438 -26.719 15.445 1 95.44 68 PRO B C 1
ATOM 3076 O O . PRO B 1 68 ? -19.641 -27.906 15.695 1 95.44 68 PRO B O 1
ATOM 3079 N N . ASN B 1 69 ? -18.266 -26.297 15.102 1 96.5 69 ASN B N 1
ATOM 3080 C CA . ASN B 1 69 ? -17.062 -27.125 15.078 1 96.5 69 ASN B CA 1
ATOM 3081 C C . ASN B 1 69 ? -15.797 -26.281 15.164 1 96.5 69 ASN B C 1
ATOM 3083 O O . ASN B 1 69 ? -15.859 -25.062 15.148 1 96.5 69 ASN B O 1
ATOM 3087 N N . SER B 1 70 ? -14.594 -26.891 15.281 1 96.25 70 SER B N 1
ATOM 3088 C CA . SER B 1 70 ? -13.344 -26.172 15.508 1 96.25 70 SER B CA 1
ATOM 3089 C C . SER B 1 70 ? -12.875 -25.469 14.242 1 96.25 70 SER B C 1
ATOM 3091 O O . SER B 1 70 ? -12.156 -24.469 14.312 1 96.25 70 SER B O 1
ATOM 3093 N N . HIS B 1 71 ? -13.328 -25.984 13.062 1 97.75 71 HIS B N 1
ATOM 3094 C CA . HIS B 1 71 ? -12.969 -25.344 11.805 1 97.75 71 HIS B CA 1
ATOM 3095 C C . HIS B 1 71 ? -13.594 -23.953 11.695 1 97.75 71 HIS B C 1
ATOM 3097 O O . HIS B 1 71 ? -12.922 -22.984 11.305 1 97.75 71 HIS B O 1
ATOM 3103 N N . LEU B 1 72 ? -14.789 -23.906 12.102 1 98.25 72 LEU B N 1
ATOM 3104 C CA . LEU B 1 72 ? -15.492 -22.625 12.039 1 98.25 72 LEU B CA 1
ATOM 3105 C C . LEU B 1 72 ? -14.969 -21.672 13.109 1 98.25 72 LEU B C 1
ATOM 3107 O O . LEU B 1 72 ? -14.93 -20.453 12.898 1 98.25 72 LEU B O 1
ATOM 3111 N N . ARG B 1 73 ? -14.539 -22.203 14.227 1 97.31 73 ARG B N 1
ATOM 3112 C CA . ARG B 1 73 ? -13.891 -21.359 15.234 1 97.31 73 ARG B CA 1
ATOM 3113 C C . ARG B 1 73 ? -12.602 -20.75 14.703 1 97.31 73 ARG B C 1
ATOM 3115 O O . ARG B 1 73 ? -12.359 -19.562 14.875 1 97.31 73 ARG B O 1
ATOM 3122 N N . ASP B 1 74 ? -11.766 -21.578 14.062 1 97.25 74 ASP B N 1
ATOM 3123 C CA . ASP B 1 74 ? -10.523 -21.094 13.477 1 97.25 74 ASP B CA 1
ATOM 3124 C C . ASP B 1 74 ? -10.789 -20.047 12.398 1 97.25 74 ASP B C 1
ATOM 3126 O O . ASP B 1 74 ? -10.078 -19.062 12.297 1 97.25 74 ASP B O 1
ATOM 3130 N N . ALA B 1 75 ? -11.852 -20.312 11.648 1 98.38 75 ALA B N 1
ATOM 3131 C CA . ALA B 1 75 ? -12.234 -19.344 10.617 1 98.38 75 ALA B CA 1
ATOM 3132 C C . ALA B 1 75 ? -12.617 -18.016 11.234 1 98.38 75 ALA B C 1
ATOM 3134 O O . ALA B 1 75 ? -12.266 -16.953 10.711 1 98.38 75 ALA B O 1
ATOM 3135 N N . TYR B 1 76 ? -13.328 -18.094 12.344 1 97.5 76 TYR B N 1
ATOM 3136 C CA . TYR B 1 76 ? -13.688 -16.875 13.062 1 97.5 76 TYR B CA 1
ATOM 3137 C C . TYR B 1 76 ? -12.445 -16.094 13.469 1 97.5 76 TYR B C 1
ATOM 3139 O O . TYR B 1 76 ? -12.359 -14.883 13.234 1 97.5 76 TYR B O 1
ATOM 3147 N N . ILE B 1 77 ? -11.477 -16.734 13.992 1 96.12 77 ILE B N 1
ATOM 3148 C CA . ILE B 1 77 ? -10.242 -16.094 14.453 1 96.12 77 ILE B CA 1
ATOM 3149 C C . ILE B 1 77 ? -9.523 -15.453 13.273 1 96.12 77 ILE B C 1
ATOM 3151 O O . ILE B 1 77 ? -9.102 -14.297 13.352 1 96.12 77 ILE B O 1
ATOM 3155 N N . ALA B 1 78 ? -9.445 -16.125 12.141 1 96.94 78 ALA B N 1
ATOM 3156 C CA . ALA B 1 78 ? -8.758 -15.648 10.945 1 96.94 78 ALA B CA 1
ATOM 3157 C C . ALA B 1 78 ? -9.445 -14.406 10.383 1 96.94 78 ALA B C 1
ATOM 3159 O O . ALA B 1 78 ? -8.789 -13.406 10.086 1 96.94 78 ALA B O 1
ATOM 3160 N N . LEU B 1 79 ? -10.75 -14.523 10.289 1 98.06 79 LEU B N 1
ATOM 3161 C CA . LEU B 1 79 ? -11.516 -13.438 9.672 1 98.06 79 LEU B CA 1
ATOM 3162 C C . LEU B 1 79 ? -11.539 -12.211 10.578 1 98.06 79 LEU B C 1
ATOM 3164 O O . LEU B 1 79 ? -11.445 -11.078 10.086 1 98.06 79 LEU B O 1
ATOM 3168 N N . GLN B 1 80 ? -11.633 -12.438 11.852 1 95.75 80 GLN B N 1
ATOM 3169 C CA . GLN B 1 80 ? -11.578 -11.305 12.773 1 95.75 80 GLN B CA 1
ATOM 3170 C C . GLN B 1 80 ? -10.203 -10.656 12.773 1 95.75 80 GLN B C 1
ATOM 3172 O O . GLN B 1 80 ? -10.086 -9.43 12.859 1 95.75 80 GLN B O 1
ATOM 3177 N N . ALA B 1 81 ? -9.156 -11.484 12.695 1 92.88 81 ALA B N 1
ATOM 3178 C CA . ALA B 1 81 ? -7.805 -10.938 12.578 1 92.88 81 ALA B CA 1
ATOM 3179 C C . ALA B 1 81 ? -7.66 -10.094 11.312 1 92.88 81 ALA B C 1
ATOM 3181 O O . ALA B 1 81 ? -7.043 -9.023 11.344 1 92.88 81 ALA B O 1
ATOM 3182 N N . TRP B 1 82 ? -8.242 -10.609 10.219 1 95.88 82 TRP B N 1
ATOM 3183 C CA . TRP B 1 82 ? -8.18 -9.875 8.961 1 95.88 82 TRP B CA 1
ATOM 3184 C C . TRP B 1 82 ? -8.953 -8.555 9.07 1 95.88 82 TRP B C 1
ATOM 3186 O O . TRP B 1 82 ? -8.477 -7.516 8.609 1 95.88 82 TRP B O 1
ATOM 3196 N N . LYS B 1 83 ? -10.094 -8.633 9.641 1 94.69 83 LYS B N 1
ATOM 3197 C CA . LYS B 1 83 ? -10.891 -7.422 9.836 1 94.69 83 LYS B CA 1
ATOM 3198 C C . LYS B 1 83 ? -10.094 -6.363 10.602 1 94.69 83 LYS B C 1
ATOM 3200 O O . LYS B 1 83 ? -10.141 -5.18 10.258 1 94.69 83 LYS B O 1
ATOM 3205 N N . LEU B 1 84 ? -9.328 -6.816 11.57 1 89.69 84 LEU B N 1
ATOM 3206 C CA . LEU B 1 84 ? -8.508 -5.902 12.352 1 89.69 84 LEU B CA 1
ATOM 3207 C C . LEU B 1 84 ? -7.395 -5.301 11.5 1 89.69 84 LEU B C 1
ATOM 3209 O O . LEU B 1 84 ? -6.945 -4.18 11.75 1 89.69 84 LEU B O 1
ATOM 3213 N N . ALA B 1 85 ? -7 -5.988 10.469 1 91.06 85 ALA B N 1
ATOM 3214 C CA . ALA B 1 85 ? -5.898 -5.562 9.617 1 91.06 85 ALA B CA 1
ATOM 3215 C C . ALA B 1 85 ? -6.395 -4.648 8.5 1 91.06 85 ALA B C 1
ATOM 3217 O O . ALA B 1 85 ? -5.594 -4.109 7.73 1 91.06 85 ALA B O 1
ATOM 3218 N N . ILE B 1 86 ? -7.684 -4.5 8.375 1 94 86 ILE B N 1
ATOM 3219 C CA . ILE B 1 86 ? -8.281 -3.633 7.367 1 94 86 ILE B CA 1
ATOM 3220 C C . ILE B 1 86 ? -8.305 -2.191 7.875 1 94 86 ILE B C 1
ATOM 3222 O O . ILE B 1 86 ? -8.828 -1.915 8.953 1 94 86 ILE B O 1
ATOM 3226 N N . ILE B 1 87 ? -7.766 -1.282 7.094 1 91.5 87 ILE B N 1
ATOM 3227 C CA . ILE B 1 87 ? -7.617 0.12 7.469 1 91.5 87 ILE B CA 1
ATOM 3228 C C . ILE B 1 87 ? -8.734 0.944 6.836 1 91.5 87 ILE B C 1
ATOM 3230 O O . ILE B 1 87 ? -9.117 1.994 7.355 1 91.5 87 ILE B O 1
ATOM 3234 N N . SER B 1 88 ? -9.227 0.506 5.676 1 95 88 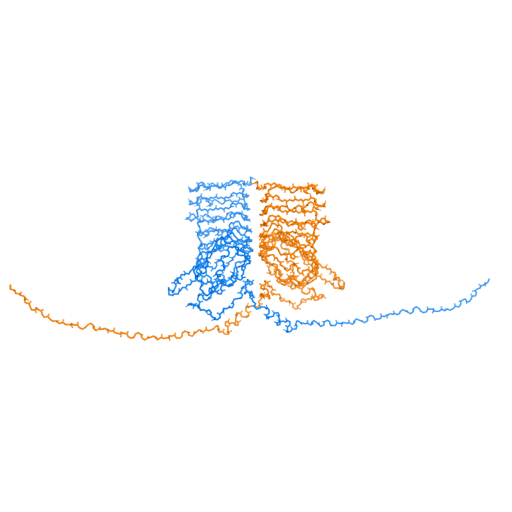SER B N 1
ATOM 3235 C CA . SER B 1 88 ? -10.266 1.184 4.91 1 95 88 SER B CA 1
ATOM 3236 C C . SER B 1 88 ? -11.195 0.181 4.23 1 95 88 SER B C 1
ATOM 3238 O O . SER B 1 88 ? -10.734 -0.794 3.635 1 95 88 SER B O 1
ATOM 3240 N N . ASP B 1 89 ? -12.445 0.296 4.473 1 97.25 89 ASP B N 1
ATOM 3241 C CA . ASP B 1 89 ? -13.508 -0.505 3.869 1 97.25 89 ASP B CA 1
ATOM 3242 C C . ASP B 1 89 ? -14.68 0.373 3.443 1 97.25 89 ASP B C 1
ATOM 3244 O O . ASP B 1 89 ? -15.758 0.311 4.039 1 97.25 89 ASP B O 1
ATOM 3248 N N . PRO B 1 90 ? -14.453 1.117 2.355 1 95.31 90 PRO B N 1
ATOM 3249 C CA . PRO B 1 90 ? -15.406 2.174 2.012 1 95.31 90 PRO B CA 1
ATOM 3250 C C . PRO B 1 90 ? -16.781 1.628 1.642 1 95.31 90 PRO B C 1
ATOM 3252 O O . PRO B 1 90 ? -17.781 2.332 1.779 1 95.31 90 PRO B O 1
ATOM 3255 N N . LEU B 1 91 ? -16.859 0.397 1.185 1 97 91 LEU B N 1
ATOM 3256 C CA . LEU B 1 91 ? -18.141 -0.196 0.798 1 97 91 LEU B CA 1
ATOM 3257 C C . LEU B 1 91 ? -18.75 -0.987 1.953 1 97 91 LEU B C 1
ATOM 3259 O O . LEU B 1 91 ? -19.781 -1.631 1.794 1 97 91 LEU B O 1
ATOM 3263 N N . ASN B 1 92 ? -18.062 -1.02 3.088 1 97 92 ASN B N 1
ATOM 3264 C CA . ASN B 1 92 ? -18.516 -1.663 4.316 1 97 92 ASN B CA 1
ATOM 3265 C C . ASN B 1 92 ? -18.781 -3.152 4.105 1 97 92 ASN B C 1
ATOM 3267 O O . ASN B 1 92 ? -19.75 -3.697 4.621 1 97 92 ASN B O 1
ATOM 3271 N N . LEU B 1 93 ? -17.938 -3.742 3.311 1 98.38 93 LEU B N 1
ATOM 3272 C CA . LEU B 1 93 ? -18.109 -5.156 2.994 1 98.38 93 LEU B CA 1
ATOM 3273 C C . LEU B 1 93 ? -17.906 -6.02 4.238 1 98.38 93 LEU B C 1
ATOM 3275 O O . LEU B 1 93 ? -18.547 -7.062 4.379 1 98.38 93 LEU B O 1
ATOM 3279 N N . THR B 1 94 ? -17.062 -5.621 5.191 1 98.06 94 THR B N 1
ATOM 3280 C CA . THR B 1 94 ? -16.75 -6.457 6.348 1 98.06 94 THR B CA 1
ATOM 3281 C C . THR B 1 94 ? -17.469 -5.945 7.594 1 98.06 94 THR B C 1
ATOM 3283 O O . THR B 1 94 ? -17.188 -6.391 8.703 1 98.06 94 THR B O 1
ATOM 3286 N N . ALA B 1 95 ? -18.359 -5.051 7.43 1 96.88 95 ALA B N 1
ATOM 3287 C CA . ALA B 1 95 ? -19.109 -4.473 8.547 1 96.88 95 ALA B CA 1
ATOM 3288 C C . ALA B 1 95 ? -19.906 -5.539 9.289 1 96.88 95 ALA B C 1
ATOM 3290 O O . ALA B 1 95 ? -20.062 -5.477 10.508 1 96.88 95 ALA B O 1
ATOM 3291 N N . ASP B 1 96 ? -20.391 -6.527 8.555 1 97.81 96 ASP B N 1
ATOM 3292 C CA . ASP B 1 96 ? -21.266 -7.527 9.141 1 97.81 96 ASP B CA 1
ATOM 3293 C C . ASP B 1 96 ? -20.484 -8.727 9.656 1 97.81 96 ASP B C 1
ATOM 3295 O O . ASP B 1 96 ? -21.062 -9.734 10.055 1 97.81 96 ASP B O 1
ATOM 3299 N N . TRP B 1 97 ? -19.156 -8.641 9.617 1 97.75 97 TRP B N 1
ATOM 3300 C CA . TRP B 1 97 ? -18.328 -9.688 10.203 1 97.75 97 TRP B CA 1
ATOM 3301 C C . TRP B 1 97 ? -18.359 -9.625 11.727 1 97.75 97 TRP B C 1
ATOM 3303 O O . TRP B 1 97 ? -17.344 -9.344 12.367 1 97.75 97 TRP B O 1
ATOM 3313 N N . VAL B 1 98 ? -19.516 -9.859 12.258 1 95.19 98 VAL B N 1
ATOM 3314 C CA . VAL B 1 98 ? -19.781 -9.805 13.695 1 95.19 98 VAL B CA 1
ATOM 3315 C C . VAL B 1 98 ? -20.453 -11.102 14.148 1 95.19 98 VAL B C 1
ATOM 3317 O O . VAL B 1 98 ? -21.328 -11.625 13.461 1 95.19 98 VAL B O 1
ATOM 3320 N N . GLY B 1 99 ? -19.969 -11.562 15.297 1 94.5 99 GLY B N 1
ATOM 3321 C CA . GLY B 1 99 ? -20.562 -12.773 15.852 1 94.5 99 GLY B CA 1
ATOM 3322 C C . GLY B 1 99 ? -19.906 -14.047 15.344 1 94.5 99 GLY B C 1
ATOM 3323 O O . GLY B 1 99 ? -19 -13.992 14.516 1 94.5 99 GLY B O 1
ATOM 3324 N N . SER B 1 100 ? -20.406 -15.188 15.812 1 96 100 SER B N 1
ATOM 3325 C CA . SER B 1 100 ? -19.734 -16.469 15.57 1 96 100 SER B CA 1
ATOM 3326 C C . SER B 1 100 ? -20.234 -17.109 14.281 1 96 100 SER B C 1
ATOM 3328 O O . SER B 1 100 ? -19.641 -18.078 13.797 1 96 100 SER B O 1
ATOM 3330 N N . ASP B 1 101 ? -21.312 -16.578 13.664 1 97.81 101 ASP B N 1
ATOM 3331 C CA . ASP B 1 101 ? -21.844 -17.156 12.438 1 97.81 101 ASP B CA 1
ATOM 3332 C C . ASP B 1 101 ? -21.062 -16.672 11.219 1 97.81 101 ASP B C 1
ATOM 3334 O O . ASP B 1 101 ? -21.594 -15.898 10.414 1 97.81 101 ASP B O 1
ATOM 3338 N N . VAL B 1 102 ? -19.906 -17.172 10.984 1 98.44 102 VAL B N 1
ATOM 3339 C CA . VAL B 1 102 ? -19 -16.703 9.945 1 98.44 102 VAL B CA 1
ATOM 3340 C C . VAL B 1 102 ? -19.578 -17 8.57 1 98.44 102 VAL B C 1
ATOM 3342 O O . VAL B 1 102 ? -19.25 -16.344 7.586 1 98.44 102 VAL B O 1
ATOM 3345 N N . CYS B 1 103 ? -20.484 -17.969 8.477 1 98.62 103 CYS B N 1
ATOM 3346 C CA . CYS B 1 103 ? -21.062 -18.344 7.199 1 98.62 103 CYS B CA 1
ATOM 3347 C C . CYS B 1 103 ? -22.047 -17.281 6.707 1 98.62 103 CYS B C 1
ATOM 3349 O O . CYS B 1 103 ? -22.438 -17.297 5.543 1 98.62 103 CYS B O 1
ATOM 3351 N N . SER B 1 104 ? -22.359 -16.344 7.547 1 98.38 104 SER B N 1
ATOM 3352 C CA . SER B 1 104 ? -23.266 -15.266 7.172 1 98.38 104 SER B CA 1
ATOM 3353 C C . SER B 1 104 ? -22.5 -14 6.801 1 98.38 104 SER B C 1
ATOM 3355 O O . SER B 1 104 ? -23.094 -13.016 6.348 1 98.38 104 SER B O 1
ATOM 3357 N N . TYR B 1 105 ? -21.188 -14.062 6.973 1 98.75 105 TYR B N 1
ATOM 3358 C CA . TYR B 1 105 ? -20.375 -12.906 6.633 1 98.75 105 TYR B CA 1
ATOM 3359 C C . TYR B 1 105 ? -20.438 -12.617 5.137 1 98.75 105 TYR B C 1
ATOM 3361 O O . TYR B 1 105 ? -20.375 -13.539 4.316 1 98.75 105 TYR B O 1
ATOM 3369 N N . THR B 1 106 ? -20.516 -11.305 4.781 1 98.69 106 THR B N 1
ATOM 3370 C CA . THR B 1 106 ? -20.406 -10.898 3.385 1 98.69 106 THR B CA 1
ATOM 3371 C C . THR B 1 106 ? -19.094 -11.375 2.787 1 98.69 106 THR B C 1
ATOM 3373 O O . THR B 1 106 ? -18.031 -11.219 3.4 1 98.69 106 THR B O 1
ATOM 3376 N N . GLY B 1 107 ? -19.141 -12.055 1.633 1 98.81 107 GLY B N 1
ATOM 3377 C CA . GLY B 1 107 ? -17.953 -12.477 0.903 1 98.81 107 GLY B CA 1
ATOM 3378 C C . GLY B 1 107 ? -17.406 -13.812 1.372 1 98.81 107 GLY B C 1
ATOM 3379 O O . GLY B 1 107 ? -16.391 -14.289 0.856 1 98.81 107 GLY B O 1
ATOM 3380 N N . VAL B 1 108 ? -18.062 -14.469 2.408 1 98.88 108 VAL B N 1
ATOM 3381 C CA . VAL B 1 108 ? -17.625 -15.75 2.945 1 98.88 108 VAL B CA 1
ATOM 3382 C C . VAL B 1 108 ? -18.594 -16.844 2.525 1 98.88 108 VAL B C 1
ATOM 3384 O O . VAL B 1 108 ? -19.812 -16.688 2.66 1 98.88 108 VAL B O 1
ATOM 3387 N N . PHE B 1 109 ? -18.078 -17.953 1.971 1 98.88 109 PHE B N 1
ATOM 3388 C CA . PHE B 1 109 ? -18.891 -19.062 1.477 1 98.88 109 PHE B CA 1
ATOM 3389 C C . PHE B 1 109 ? -18.547 -20.359 2.201 1 98.88 109 PHE B C 1
ATOM 3391 O O . PHE B 1 109 ? -17.391 -20.766 2.223 1 98.88 109 PHE B O 1
ATOM 3398 N N . CYS B 1 110 ? -19.531 -20.984 2.816 1 98.75 110 CYS B N 1
ATOM 3399 C CA . CYS B 1 110 ? -19.344 -22.234 3.553 1 98.75 110 CYS B CA 1
ATOM 3400 C C . CYS B 1 110 ? -19.844 -23.422 2.752 1 98.75 110 CYS B C 1
ATOM 3402 O O . CYS B 1 110 ? -20.703 -23.266 1.881 1 98.75 110 CYS B O 1
ATOM 3404 N N . ALA B 1 111 ? -19.25 -24.531 2.969 1 98.5 111 ALA B N 1
ATOM 3405 C CA . ALA B 1 111 ? -19.609 -25.797 2.312 1 98.5 111 ALA B CA 1
ATOM 3406 C C . ALA B 1 111 ? -19.188 -26.984 3.164 1 98.5 111 ALA B C 1
ATOM 3408 O O . ALA B 1 111 ? -18.422 -26.844 4.117 1 98.5 111 ALA B O 1
ATOM 3409 N N . PRO B 1 112 ? -19.766 -28.141 2.871 1 97.69 112 PRO B N 1
ATOM 3410 C CA . PRO B 1 112 ? -19.281 -29.344 3.555 1 97.69 112 PRO B CA 1
ATOM 3411 C C . PRO B 1 112 ? -17.812 -29.656 3.244 1 97.69 112 PRO B C 1
ATOM 3413 O O . PRO B 1 112 ? -17.359 -29.453 2.113 1 97.69 112 PRO B O 1
ATOM 3416 N N . LEU B 1 113 ? -17.109 -30.047 4.285 1 96.69 113 LEU B N 1
ATOM 3417 C CA . LEU B 1 113 ? -15.727 -30.5 4.098 1 96.69 113 LEU B CA 1
ATOM 3418 C C . LEU B 1 113 ? -15.672 -31.75 3.225 1 96.69 113 LEU B C 1
ATOM 3420 O O . LEU B 1 113 ? -16.375 -32.719 3.479 1 96.69 113 LEU B O 1
ATOM 3424 N N . PRO B 1 114 ? -14.859 -31.75 2.197 1 93.81 114 PRO B N 1
ATOM 3425 C CA . PRO B 1 114 ? -14.82 -32.906 1.307 1 93.81 114 PRO B CA 1
ATOM 3426 C C . PRO B 1 114 ? -14.477 -34.219 2.041 1 93.81 114 PRO B C 1
ATOM 3428 O O . PRO B 1 114 ? -15.062 -35.25 1.755 1 93.81 114 PRO B O 1
ATOM 3431 N N . SER B 1 115 ? -13.602 -34.188 3.039 1 94.56 115 SER B N 1
ATOM 3432 C CA . SER B 1 115 ? -13.148 -35.375 3.75 1 94.56 115 SER B CA 1
ATOM 3433 C C . SER B 1 115 ? -14.148 -35.812 4.828 1 94.56 115 SER B C 1
ATOM 3435 O O . SER B 1 115 ? -14.086 -36.938 5.336 1 94.56 115 SER B O 1
ATOM 3437 N N . ASP B 1 116 ? -15.094 -34.875 5.285 1 95.12 116 ASP B N 1
ATOM 3438 C CA . ASP B 1 116 ? -16.141 -35.094 6.266 1 95.12 116 ASP B CA 1
ATOM 3439 C C . ASP B 1 116 ? -17.391 -34.281 5.961 1 95.12 116 ASP B C 1
ATOM 3441 O O . ASP B 1 116 ? -17.547 -33.156 6.5 1 95.12 116 ASP B O 1
ATOM 3445 N N . PRO B 1 117 ? -18.266 -34.812 5.23 1 93.31 117 PRO B N 1
ATOM 3446 C CA . PRO B 1 117 ? -19.406 -34.031 4.73 1 93.31 117 PRO B CA 1
ATOM 3447 C C . PRO B 1 117 ? -20.328 -33.562 5.848 1 93.31 117 PRO B C 1
ATOM 3449 O O . PRO B 1 117 ? -21.188 -32.688 5.613 1 93.31 117 PRO B O 1
ATOM 3452 N N . HIS B 1 118 ? -20.188 -34 7.043 1 94.62 118 HIS B N 1
ATOM 3453 C CA . HIS B 1 118 ? -21.031 -33.594 8.156 1 94.62 118 HIS B CA 1
ATOM 3454 C C . HIS B 1 118 ? -20.5 -32.281 8.773 1 94.62 118 HIS B C 1
ATOM 3456 O O . HIS B 1 118 ? -21.203 -31.656 9.578 1 94.62 118 HIS B O 1
ATOM 3462 N N . LEU B 1 119 ? -19.281 -31.922 8.336 1 96.5 119 LEU B N 1
ATOM 3463 C CA . LEU B 1 119 ? -18.688 -30.703 8.875 1 96.5 119 LEU B CA 1
ATOM 3464 C C . LEU B 1 119 ? -18.812 -29.562 7.875 1 96.5 119 LEU B C 1
ATOM 3466 O O . LEU B 1 119 ? -18.406 -29.688 6.719 1 96.5 119 LEU B O 1
ATOM 3470 N N . THR B 1 120 ? -19.438 -28.516 8.281 1 98.25 120 THR B N 1
ATOM 3471 C CA . THR B 1 120 ? -19.469 -27.281 7.504 1 98.25 120 THR B CA 1
ATOM 3472 C C . THR B 1 120 ? -18.234 -26.422 7.781 1 98.25 120 THR B C 1
ATOM 3474 O O . THR B 1 120 ? -17.844 -26.25 8.938 1 98.25 120 THR B O 1
ATOM 3477 N N . VAL B 1 121 ? -17.578 -25.922 6.73 1 98.69 121 VAL B N 1
ATOM 3478 C CA . VAL B 1 121 ? -16.375 -25.141 6.875 1 98.69 121 VAL B CA 1
ATOM 3479 C C . VAL B 1 121 ? -16.438 -23.922 5.961 1 98.69 121 VAL B C 1
ATOM 3481 O O . VAL B 1 121 ? -17.328 -23.812 5.113 1 98.69 121 VAL B O 1
ATOM 3484 N N . VAL B 1 122 ? -15.539 -22.938 6.145 1 98.81 122 VAL B N 1
ATOM 3485 C CA . VAL B 1 122 ? -15.359 -21.844 5.199 1 98.81 122 VAL B CA 1
ATOM 3486 C C . VAL B 1 122 ? -14.562 -22.328 3.994 1 98.81 122 VAL B C 1
ATOM 3488 O O . VAL B 1 122 ? -13.367 -22.625 4.109 1 98.81 122 VAL B O 1
ATOM 3491 N N . ALA B 1 123 ? -15.227 -22.359 2.877 1 98.75 123 ALA B N 1
ATOM 3492 C CA . ALA B 1 123 ? -14.617 -22.953 1.688 1 98.75 123 ALA B CA 1
ATOM 3493 C C . ALA B 1 123 ? -14.164 -21.875 0.706 1 98.75 123 ALA B C 1
ATOM 3495 O O . ALA B 1 123 ? -13.352 -22.141 -0.185 1 98.75 123 ALA B O 1
ATOM 3496 N N . GLY B 1 124 ? -14.703 -20.703 0.836 1 98.81 124 GLY B N 1
ATOM 3497 C CA . GLY B 1 124 ? -14.328 -19.656 -0.106 1 98.81 124 GLY B CA 1
ATOM 3498 C C . GLY B 1 124 ? -14.492 -18.25 0.459 1 98.81 124 GLY B C 1
ATOM 3499 O O . GLY B 1 124 ? -15.352 -18.016 1.309 1 98.81 124 GLY B O 1
ATOM 3500 N N . ILE B 1 125 ? -13.688 -17.359 0.04 1 98.94 125 ILE B N 1
ATOM 3501 C CA . ILE B 1 125 ? -13.781 -15.93 0.302 1 98.94 125 ILE B CA 1
ATOM 3502 C C . ILE B 1 125 ? -13.703 -15.156 -1.014 1 98.94 125 ILE B C 1
ATOM 3504 O O . ILE B 1 125 ? -12.828 -15.414 -1.843 1 98.94 125 ILE B O 1
ATOM 3508 N N . ASP B 1 126 ? -14.641 -14.312 -1.303 1 98.88 126 ASP B N 1
ATOM 3509 C CA . ASP B 1 126 ? -14.656 -13.445 -2.475 1 98.88 126 ASP B CA 1
ATOM 3510 C C . ASP B 1 126 ? -14.953 -12 -2.08 1 98.88 126 ASP B C 1
ATOM 3512 O O . ASP B 1 126 ? -16.094 -11.664 -1.744 1 98.88 126 ASP B O 1
ATOM 3516 N N . LEU B 1 127 ? -13.938 -11.195 -2.059 1 98.75 127 LEU B N 1
ATOM 3517 C CA . LEU B 1 127 ? -14.062 -9.766 -1.79 1 98.75 127 LEU B CA 1
ATOM 3518 C C . LEU B 1 127 ? -13.586 -8.945 -2.986 1 98.75 127 LEU B C 1
ATOM 3520 O O . LEU B 1 127 ? -13.062 -7.844 -2.818 1 98.75 127 LEU B O 1
ATOM 3524 N N . ASN B 1 128 ? -13.758 -9.484 -4.215 1 98.75 128 ASN B N 1
ATOM 3525 C CA . ASN B 1 128 ? -13.375 -8.758 -5.422 1 98.75 128 ASN B CA 1
ATOM 3526 C C . ASN B 1 128 ? -14.047 -7.391 -5.492 1 98.75 128 ASN B C 1
ATOM 3528 O O . ASN B 1 128 ? -15.195 -7.238 -5.086 1 98.75 128 ASN B O 1
ATOM 3532 N N . HIS B 1 129 ? -13.273 -6.406 -5.957 1 98.5 129 HIS B N 1
ATOM 3533 C CA . HIS B 1 129 ? -13.789 -5.07 -6.238 1 98.5 129 HIS B CA 1
ATOM 3534 C C . HIS B 1 129 ? -14.312 -4.406 -4.969 1 98.5 129 HIS B C 1
ATOM 3536 O O . HIS B 1 129 ? -15.359 -3.754 -4.996 1 98.5 129 HIS B O 1
ATOM 3542 N N . GLY B 1 130 ? -13.555 -4.648 -3.812 1 98.56 130 GLY B N 1
ATOM 3543 C CA . GLY B 1 130 ? -14.016 -4.117 -2.541 1 98.56 130 GLY B CA 1
ATOM 3544 C C . GLY B 1 130 ? -13.422 -2.76 -2.213 1 98.56 130 GLY B C 1
ATOM 3545 O O . GLY B 1 130 ? -13.906 -2.066 -1.314 1 98.56 130 GLY B O 1
ATOM 3546 N N . ASP B 1 131 ? -12.375 -2.406 -2.922 1 98.12 131 ASP B N 1
ATOM 3547 C CA . ASP B 1 131 ? -11.648 -1.165 -2.656 1 98.12 131 ASP B CA 1
ATOM 3548 C C . ASP B 1 131 ? -11.148 -1.119 -1.216 1 98.12 131 ASP B C 1
ATOM 3550 O O . ASP B 1 131 ? -11.117 -0.054 -0.597 1 98.12 131 ASP B O 1
ATOM 3554 N N . ILE B 1 132 ? -10.805 -2.27 -0.66 1 98.5 132 ILE B N 1
ATOM 3555 C CA . ILE B 1 132 ? -10.375 -2.406 0.729 1 98.5 132 ILE B CA 1
ATOM 3556 C C . ILE B 1 132 ? -8.867 -2.178 0.833 1 98.5 132 ILE B C 1
ATOM 3558 O O . ILE B 1 132 ? -8.102 -2.664 -0.002 1 98.5 132 ILE B O 1
ATOM 3562 N N . ALA B 1 133 ? -8.5 -1.355 1.811 1 97.38 133 ALA B N 1
ATOM 3563 C CA . ALA B 1 133 ? -7.082 -1.169 2.107 1 97.38 133 ALA B CA 1
ATOM 3564 C C . ALA B 1 133 ? -6.703 -1.848 3.422 1 97.38 133 ALA B C 1
ATOM 3566 O O . ALA B 1 133 ? -7.461 -1.799 4.395 1 97.38 133 ALA B O 1
ATOM 3567 N N . GLY B 1 134 ? -5.586 -2.471 3.441 1 94.75 134 GLY B N 1
ATOM 3568 C CA . GLY B 1 134 ? -5.074 -3.188 4.598 1 94.75 134 GLY B CA 1
ATOM 3569 C C . GLY B 1 134 ? -3.996 -4.195 4.25 1 94.75 134 GLY B C 1
ATOM 3570 O O . GLY B 1 134 ? -3.297 -4.039 3.244 1 94.75 134 GLY B O 1
ATOM 3571 N N . TYR B 1 135 ? -3.746 -5.113 5.156 1 92.25 135 TYR B N 1
ATOM 3572 C CA . TYR B 1 135 ? -2.77 -6.168 4.91 1 92.25 135 TYR B CA 1
ATOM 3573 C C . TYR B 1 135 ? -3.373 -7.543 5.18 1 92.25 135 TYR B C 1
ATOM 3575 O O . TYR B 1 135 ? -4.484 -7.648 5.703 1 92.25 135 TYR B O 1
ATOM 3583 N N . LEU B 1 136 ? -2.701 -8.531 4.738 1 95.19 136 LEU B N 1
ATOM 3584 C CA . LEU B 1 136 ? -3.104 -9.906 5.023 1 95.19 136 LEU B CA 1
ATOM 3585 C C . LEU B 1 136 ? -2.355 -10.453 6.234 1 95.19 136 LEU B C 1
ATOM 3587 O O . LEU B 1 136 ? -1.136 -10.633 6.188 1 95.19 136 LEU B O 1
ATOM 3591 N N . PRO B 1 137 ? -3.084 -10.703 7.285 1 91.69 137 PRO B N 1
ATOM 3592 C CA . PRO B 1 137 ? -2.414 -11.211 8.484 1 91.69 137 PRO B CA 1
ATOM 3593 C C . PRO B 1 137 ? -2.078 -12.695 8.398 1 91.69 137 PRO B C 1
ATOM 3595 O O . PRO B 1 137 ? -2.709 -13.43 7.633 1 91.69 137 PRO B O 1
ATOM 3598 N N . GLU B 1 138 ? -1.121 -13.164 9.188 1 89.94 138 GLU B N 1
ATOM 3599 C CA . GLU B 1 138 ? -0.687 -14.555 9.195 1 89.94 138 GLU B CA 1
ATOM 3600 C C . GLU B 1 138 ? -1.814 -15.484 9.633 1 89.94 138 GLU B C 1
ATOM 3602 O O . GLU B 1 138 ? -1.865 -16.641 9.227 1 89.94 138 GLU B O 1
ATOM 3607 N N . GLU B 1 139 ? -2.801 -14.953 10.398 1 92.38 139 GLU B N 1
ATOM 3608 C CA . GLU B 1 139 ? -3.912 -15.734 10.93 1 92.38 139 GLU B CA 1
ATOM 3609 C C . GLU B 1 139 ? -4.789 -16.281 9.805 1 92.38 139 GLU B C 1
ATOM 3611 O O . GLU B 1 139 ? -5.566 -17.219 10.023 1 92.38 139 GLU B O 1
ATOM 3616 N N . LEU B 1 140 ? -4.668 -15.711 8.648 1 96.25 140 LEU B N 1
ATOM 3617 C CA . LEU B 1 140 ? -5.434 -16.219 7.516 1 96.25 140 LEU B CA 1
ATOM 3618 C C . LEU B 1 140 ? -5.02 -17.656 7.184 1 96.25 140 LEU B C 1
ATOM 3620 O O . LEU B 1 140 ? -5.758 -18.375 6.52 1 96.25 140 LEU B O 1
ATOM 3624 N N . GLY B 1 141 ? -3.84 -18.047 7.695 1 96 141 GLY B N 1
ATOM 3625 C CA . GLY B 1 141 ? -3.389 -19.422 7.543 1 96 141 GLY B CA 1
ATOM 3626 C C . GLY B 1 141 ? -4.266 -20.422 8.266 1 96 141 GLY B C 1
ATOM 3627 O O . GLY B 1 141 ? -4.184 -21.625 8.016 1 96 141 GLY B O 1
ATOM 3628 N N . LEU B 1 142 ? -5.117 -19.922 9.172 1 96.38 142 LEU B N 1
ATOM 3629 C CA . LEU B 1 142 ? -6.02 -20.781 9.93 1 96.38 142 LEU B CA 1
ATOM 3630 C C . LEU B 1 142 ? -7.176 -21.266 9.055 1 96.38 142 LEU B C 1
ATOM 3632 O O . LEU B 1 142 ? -7.906 -22.188 9.43 1 96.38 142 LEU B O 1
ATOM 3636 N N . LEU B 1 143 ? -7.336 -20.656 7.859 1 98.19 143 LEU B N 1
ATOM 3637 C CA . LEU B 1 143 ? -8.391 -21.047 6.938 1 98.19 143 LEU B CA 1
ATOM 3638 C C . LEU B 1 143 ? -7.961 -22.25 6.102 1 98.19 143 LEU B C 1
ATOM 3640 O O . LEU B 1 143 ? -7.984 -22.188 4.867 1 98.19 143 LEU B O 1
ATOM 3644 N N . THR B 1 144 ? -7.719 -23.375 6.77 1 98 144 THR B N 1
ATOM 3645 C CA . THR B 1 144 ? -7.078 -24.516 6.145 1 98 144 THR B CA 1
ATOM 3646 C C . THR B 1 144 ? -8.031 -25.219 5.176 1 98 144 THR B C 1
ATOM 3648 O O . THR B 1 144 ? -7.602 -26.031 4.352 1 98 144 THR B O 1
ATOM 3651 N N . ASP B 1 145 ? -9.336 -24.906 5.215 1 98.06 145 ASP B N 1
ATOM 3652 C CA . ASP B 1 145 ? -10.328 -25.562 4.379 1 98.06 145 ASP B CA 1
ATOM 3653 C C . ASP B 1 145 ? -10.648 -24.734 3.141 1 98.06 145 ASP B C 1
ATOM 3655 O O . ASP B 1 145 ? -11.523 -25.094 2.35 1 98.06 145 ASP B O 1
ATOM 3659 N N . LEU B 1 146 ? -9.906 -23.656 2.979 1 98.56 146 LEU B N 1
ATOM 3660 C CA . LEU B 1 146 ? -10.203 -22.688 1.925 1 98.56 146 LEU B CA 1
ATOM 3661 C C . LEU B 1 146 ? -9.836 -23.25 0.555 1 98.56 146 LEU B C 1
ATOM 3663 O O . LEU B 1 146 ? -8.727 -23.75 0.361 1 98.56 146 LEU B O 1
ATOM 3667 N N . ALA B 1 147 ? -10.766 -23.188 -0.359 1 98.56 147 ALA B N 1
ATOM 3668 C CA . ALA B 1 147 ? -10.531 -23.609 -1.736 1 98.56 147 ALA B CA 1
ATOM 3669 C C . ALA B 1 147 ? -10.375 -22.406 -2.664 1 98.56 147 ALA B C 1
ATOM 3671 O O . ALA B 1 147 ? -9.68 -22.484 -3.678 1 98.56 147 ALA B O 1
ATOM 3672 N N . LEU B 1 148 ? -11.047 -21.328 -2.307 1 98.5 148 LEU B N 1
ATOM 3673 C CA . LEU B 1 148 ? -11.055 -20.125 -3.129 1 98.5 148 LEU B CA 1
ATOM 3674 C C . LEU B 1 148 ? -10.789 -18.891 -2.281 1 98.5 148 LEU B C 1
ATOM 3676 O O . LEU B 1 148 ? -11.438 -18.688 -1.251 1 98.5 148 LEU B O 1
ATOM 3680 N N . PHE B 1 149 ? -9.844 -18.062 -2.674 1 98.81 149 PHE B N 1
ATOM 3681 C CA . PHE B 1 149 ? -9.547 -16.766 -2.061 1 98.81 149 PHE B CA 1
ATOM 3682 C C . PHE B 1 149 ? -9.391 -15.688 -3.121 1 98.81 149 PHE B C 1
ATOM 3684 O O . PHE B 1 149 ? -8.367 -15.625 -3.809 1 98.81 149 PHE B O 1
ATOM 3691 N N . HIS B 1 150 ? -10.414 -14.773 -3.322 1 98.94 150 HIS B N 1
ATOM 3692 C CA . HIS B 1 150 ? -10.453 -13.766 -4.379 1 98.94 150 HIS B CA 1
ATOM 3693 C C . HIS B 1 150 ? -10.562 -12.359 -3.795 1 98.94 150 HIS B C 1
ATOM 3695 O O . HIS B 1 150 ? -11.562 -12.023 -3.158 1 98.94 150 HIS B O 1
ATOM 3701 N N . ILE B 1 151 ? -9.469 -11.586 -4.012 1 98.81 151 ILE B N 1
ATOM 3702 C CA . ILE B 1 151 ? -9.492 -10.211 -3.543 1 98.81 151 ILE B CA 1
ATOM 3703 C C . ILE B 1 151 ? -8.984 -9.281 -4.645 1 98.81 151 ILE B C 1
ATOM 3705 O O . ILE B 1 151 ? -8.266 -8.32 -4.375 1 98.81 151 ILE B O 1
ATOM 3709 N N . ASN B 1 152 ? -9.375 -9.602 -5.875 1 98.5 152 ASN B N 1
ATOM 3710 C CA . ASN B 1 152 ? -9 -8.75 -7 1 98.5 152 ASN B CA 1
ATOM 3711 C C . ASN B 1 152 ? -9.57 -7.348 -6.855 1 98.5 152 ASN B C 1
ATOM 3713 O O . ASN B 1 152 ? -10.711 -7.176 -6.414 1 98.5 152 ASN B O 1
ATOM 3717 N N . SER B 1 153 ? -8.75 -6.328 -7.324 1 98.5 153 SER B N 1
ATOM 3718 C CA . SER B 1 153 ? -9.18 -4.938 -7.406 1 98.5 153 SER B CA 1
ATOM 3719 C C . SER B 1 153 ? -9.508 -4.379 -6.027 1 98.5 153 SER B C 1
ATOM 3721 O O . SER B 1 153 ? -10.648 -3.971 -5.77 1 98.5 153 SER B O 1
ATOM 3723 N N . ASN B 1 154 ? -8.539 -4.391 -5.121 1 98.69 154 ASN B N 1
ATOM 3724 C CA . ASN B 1 154 ? -8.492 -3.746 -3.814 1 98.69 154 ASN B CA 1
ATOM 3725 C C . ASN B 1 154 ? -7.215 -2.932 -3.633 1 98.69 154 ASN B C 1
ATOM 3727 O O . ASN B 1 154 ? -6.602 -2.504 -4.613 1 98.69 154 ASN B O 1
ATOM 3731 N N . ARG B 1 155 ? -6.887 -2.539 -2.445 1 97.81 155 ARG B N 1
ATOM 3732 C CA . ARG B 1 155 ? -5.695 -1.753 -2.146 1 97.81 155 ARG B CA 1
ATOM 3733 C C . ARG B 1 155 ? -4.855 -2.422 -1.062 1 97.81 155 ARG B C 1
ATOM 3735 O O . ARG B 1 155 ? -4.309 -1.748 -0.188 1 97.81 155 ARG B O 1
ATOM 3742 N N . PHE B 1 156 ? -4.906 -3.783 -1.058 1 97.56 156 PHE B N 1
ATOM 3743 C CA . PHE B 1 156 ? -4.098 -4.508 -0.085 1 97.56 156 PHE B CA 1
ATOM 3744 C C . PHE B 1 156 ? -2.611 -4.324 -0.374 1 97.56 156 PHE B C 1
ATOM 3746 O O . PHE B 1 156 ? -2.197 -4.301 -1.535 1 97.56 156 PHE B O 1
ATOM 3753 N N . CYS B 1 157 ? -1.879 -4.168 0.683 1 94.81 157 CYS B N 1
ATOM 3754 C CA . CYS B 1 157 ? -0.436 -3.977 0.583 1 94.81 157 CYS B CA 1
ATOM 3755 C C . CYS B 1 157 ? 0.313 -5.055 1.36 1 94.81 157 CYS B C 1
ATOM 3757 O O . CYS B 1 157 ? -0.304 -5.938 1.956 1 94.81 157 CYS B O 1
ATOM 3759 N N . GLY B 1 158 ? 1.655 -4.945 1.286 1 92.44 158 GLY B N 1
ATOM 3760 C CA . GLY B 1 158 ? 2.486 -5.898 2.004 1 92.44 158 GLY B CA 1
ATOM 3761 C C . GLY B 1 158 ? 2.791 -7.148 1.198 1 92.44 158 GLY B C 1
ATOM 3762 O O . GLY B 1 158 ? 2.941 -7.086 -0.024 1 92.44 158 GLY B O 1
ATOM 3763 N N . THR B 1 159 ? 2.996 -8.211 1.975 1 91.81 159 THR B N 1
ATOM 3764 C CA . THR B 1 159 ? 3.354 -9.484 1.368 1 91.81 159 THR B CA 1
ATOM 3765 C C . THR B 1 159 ? 2.264 -10.523 1.614 1 91.81 159 THR B C 1
ATOM 3767 O O . THR B 1 159 ? 1.335 -10.289 2.389 1 91.81 159 THR B O 1
ATOM 3770 N N . ILE B 1 160 ? 2.387 -11.578 0.89 1 94.31 160 ILE B N 1
ATOM 3771 C CA . ILE B 1 160 ? 1.501 -12.711 1.133 1 94.31 160 ILE B CA 1
ATOM 3772 C C . ILE B 1 160 ? 1.974 -13.477 2.365 1 94.31 160 ILE B C 1
ATOM 3774 O O . ILE B 1 160 ? 3.164 -13.766 2.506 1 94.31 160 ILE B O 1
ATOM 3778 N N . PRO B 1 161 ? 1.021 -13.828 3.242 1 91.12 161 PRO B N 1
ATOM 3779 C CA . PRO B 1 161 ? 1.413 -14.5 4.484 1 91.12 161 PRO B CA 1
ATOM 3780 C C . PRO B 1 161 ? 2.119 -15.828 4.242 1 91.12 161 PRO B C 1
ATOM 3782 O O . PRO B 1 161 ? 1.732 -16.578 3.348 1 91.12 161 PRO B O 1
ATOM 3785 N N . HIS B 1 162 ? 3.125 -16.125 5.059 1 89.81 162 HIS B N 1
ATOM 3786 C CA . HIS B 1 162 ? 3.834 -17.391 4.961 1 89.81 162 HIS B CA 1
ATOM 3787 C C . HIS B 1 162 ? 2.926 -18.562 5.332 1 89.81 162 HIS B C 1
ATOM 3789 O O . HIS B 1 162 ? 3.039 -19.656 4.758 1 89.81 162 HIS B O 1
ATOM 3795 N N . LYS B 1 163 ? 1.981 -18.312 6.172 1 91.06 163 LYS B N 1
ATOM 3796 C CA . LYS B 1 163 ? 1.107 -19.359 6.68 1 91.06 163 LYS B CA 1
ATOM 3797 C C . LYS B 1 163 ? 0.085 -19.781 5.629 1 91.06 163 LYS B C 1
ATOM 3799 O O . LYS B 1 163 ? -0.641 -20.766 5.816 1 91.06 163 LYS B O 1
ATOM 3804 N N . PHE B 1 164 ? 0.094 -19.141 4.531 1 95.31 164 PHE B N 1
ATOM 3805 C CA . PHE B 1 164 ? -0.715 -19.609 3.42 1 95.31 164 PHE B CA 1
ATOM 3806 C C . PHE B 1 164 ? -0.279 -21.016 3.002 1 95.31 164 PHE B C 1
ATOM 3808 O O . PHE B 1 164 ? -1.023 -21.734 2.324 1 95.31 164 PHE B O 1
ATOM 3815 N N . ASP B 1 165 ? 0.927 -21.391 3.424 1 94.31 165 ASP B N 1
ATOM 3816 C CA . ASP B 1 165 ? 1.404 -22.734 3.105 1 94.31 165 ASP B CA 1
ATOM 3817 C C . ASP B 1 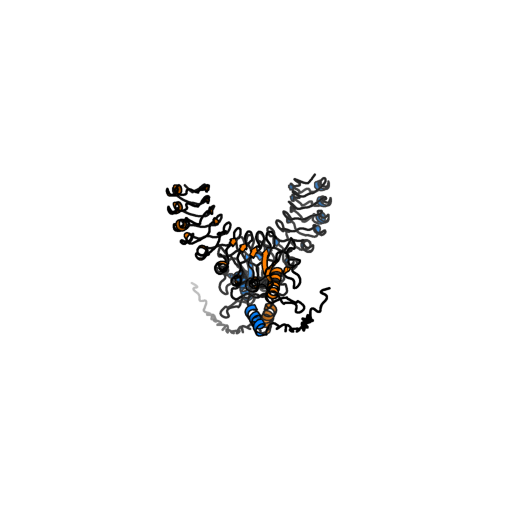165 ? 0.533 -23.797 3.768 1 94.31 165 ASP B C 1
ATOM 3819 O O . ASP B 1 165 ? 0.596 -24.984 3.402 1 94.31 165 ASP B O 1
ATOM 3823 N N . CYS B 1 166 ? -0.312 -23.406 4.727 1 95.44 166 CYS B N 1
ATOM 3824 C CA . CYS B 1 166 ? -1.217 -24.328 5.418 1 95.44 166 CYS B CA 1
ATOM 3825 C C . CYS B 1 166 ? -2.49 -24.547 4.609 1 95.44 166 CYS B C 1
ATOM 3827 O O . CYS B 1 166 ? -3.283 -25.438 4.922 1 95.44 166 CYS B O 1
ATOM 3829 N N . LEU B 1 167 ? -2.656 -23.781 3.572 1 98 167 LEU B N 1
ATOM 3830 C CA . LEU B 1 167 ? -3.895 -23.844 2.803 1 98 167 LEU B CA 1
ATOM 3831 C C . LEU B 1 167 ? -3.797 -24.906 1.715 1 98 167 LEU B C 1
ATOM 3833 O O . LEU B 1 167 ? -3.869 -24.594 0.524 1 98 167 LEU B O 1
ATOM 3837 N N . HIS B 1 168 ? -3.844 -26.156 2.104 1 97.38 168 HIS B N 1
ATOM 3838 C CA . HIS B 1 168 ? -3.553 -27.281 1.217 1 97.38 168 HIS B CA 1
ATOM 3839 C C . HIS B 1 168 ? -4.684 -27.484 0.216 1 97.38 168 HIS B C 1
ATOM 3841 O O . HIS B 1 168 ? -4.473 -28.094 -0.842 1 97.38 168 HIS B O 1
ATOM 3847 N N . LEU B 1 169 ? -5.887 -26.953 0.516 1 98 169 LEU B N 1
ATOM 3848 C CA . LEU B 1 169 ? -7.035 -27.188 -0.36 1 98 169 LEU B CA 1
ATOM 3849 C C . LEU B 1 169 ? -7.227 -26 -1.308 1 98 169 LEU B C 1
ATOM 3851 O O . LEU B 1 169 ? -8.102 -26.031 -2.182 1 98 169 LEU B O 1
ATOM 3855 N N . LEU B 1 170 ? -6.402 -24.938 -1.15 1 98.62 170 LEU B N 1
ATOM 3856 C CA . LEU B 1 170 ? -6.582 -23.734 -1.96 1 98.62 170 LEU B CA 1
ATOM 3857 C C . LEU B 1 170 ? -6.395 -24.047 -3.441 1 98.62 170 LEU B C 1
ATOM 3859 O O . LEU B 1 170 ? -5.324 -24.5 -3.855 1 98.62 170 LEU B O 1
ATOM 3863 N N . PHE B 1 171 ? -7.449 -23.781 -4.121 1 98.62 171 PHE B N 1
ATOM 3864 C CA . PHE B 1 171 ? -7.5 -24.125 -5.535 1 98.62 171 PHE B CA 1
ATOM 3865 C C . PHE B 1 171 ? -7.348 -22.891 -6.402 1 98.62 171 PHE B C 1
ATOM 3867 O O . PHE B 1 171 ? -6.68 -22.922 -7.438 1 98.62 171 PHE B O 1
ATOM 3874 N N . GLU B 1 172 ? -7.992 -21.797 -6.023 1 98.69 172 GLU B N 1
ATOM 3875 C CA . GLU B 1 172 ? -7.914 -20.531 -6.738 1 98.69 172 GLU B CA 1
ATOM 3876 C C . GLU B 1 172 ? -7.477 -19.391 -5.809 1 98.69 172 GLU B C 1
ATOM 3878 O O . GLU B 1 172 ? -8.086 -19.172 -4.762 1 98.69 172 GLU B O 1
ATOM 3883 N N . LEU B 1 173 ? -6.43 -18.703 -6.195 1 98.69 173 LEU B N 1
ATOM 3884 C CA . LEU B 1 173 ? -5.918 -17.531 -5.496 1 98.69 173 LEU B CA 1
ATOM 3885 C C . LEU B 1 173 ? -5.824 -16.328 -6.434 1 98.69 173 LEU B C 1
ATOM 3887 O O . LEU B 1 173 ? -4.961 -16.297 -7.316 1 98.69 173 LEU B O 1
ATOM 3891 N N . ASP B 1 174 ? -6.738 -15.367 -6.32 1 98.75 174 ASP B N 1
ATOM 3892 C CA . ASP B 1 174 ? -6.742 -14.156 -7.137 1 98.75 174 ASP B CA 1
ATOM 3893 C C . ASP B 1 174 ? -6.418 -12.93 -6.297 1 98.75 174 ASP B C 1
ATOM 3895 O O . ASP B 1 174 ? -7.27 -12.43 -5.559 1 98.75 174 ASP B O 1
ATOM 3899 N N . LEU B 1 175 ? -5.199 -12.461 -6.41 1 98.75 175 LEU B N 1
ATOM 3900 C CA . LEU B 1 175 ? -4.707 -11.289 -5.688 1 98.75 175 LEU B CA 1
ATOM 3901 C C . LEU B 1 175 ? -4.465 -10.125 -6.641 1 98.75 175 LEU B C 1
ATOM 3903 O O . LEU B 1 175 ? -3.746 -9.18 -6.301 1 98.75 175 LEU B O 1
ATOM 3907 N N . SER B 1 176 ? -5.043 -10.172 -7.848 1 98.81 176 SER B N 1
ATOM 3908 C CA . SER B 1 176 ? -4.711 -9.211 -8.898 1 98.81 176 SER B CA 1
ATOM 3909 C C . SER B 1 176 ? -5.234 -7.82 -8.555 1 98.81 176 SER B C 1
ATOM 3911 O O . SER B 1 176 ? -6.211 -7.684 -7.82 1 98.81 176 SER B O 1
ATOM 3913 N N . ASN B 1 177 ? -4.551 -6.836 -9.062 1 98.62 177 ASN B N 1
ATOM 3914 C CA . ASN B 1 177 ? -4.953 -5.438 -8.977 1 98.62 177 ASN B CA 1
ATOM 3915 C C . ASN B 1 177 ? -5.051 -4.969 -7.527 1 98.62 177 ASN B C 1
ATOM 3917 O O . ASN B 1 177 ? -6.102 -4.496 -7.09 1 98.62 177 ASN B O 1
ATOM 3921 N N . ASN B 1 178 ? -3.906 -5.16 -6.805 1 98.62 178 ASN B N 1
ATOM 3922 C CA . ASN B 1 178 ? -3.65 -4.648 -5.465 1 98.62 178 ASN B CA 1
ATOM 3923 C C . ASN B 1 178 ? -2.334 -3.877 -5.402 1 98.62 178 ASN B C 1
ATOM 3925 O O . ASN B 1 178 ? -1.957 -3.203 -6.359 1 98.62 178 ASN B O 1
ATOM 3929 N N . ARG B 1 179 ? -1.724 -3.846 -4.215 1 97.25 179 ARG B N 1
ATOM 3930 C CA . ARG B 1 179 ? -0.476 -3.107 -4.051 1 97.25 179 ARG B CA 1
ATOM 3931 C C . ARG B 1 179 ? 0.576 -3.959 -3.348 1 97.25 179 ARG B C 1
ATOM 3933 O O . ARG B 1 179 ? 1.385 -3.443 -2.574 1 97.25 179 ARG B O 1
ATOM 3940 N N . PHE B 1 180 ? 0.479 -5.234 -3.561 1 96.94 180 PHE B N 1
ATOM 3941 C CA . PHE B 1 180 ? 1.475 -6.113 -2.961 1 96.94 180 PHE B CA 1
ATOM 3942 C C . PHE B 1 180 ? 2.865 -5.809 -3.506 1 96.94 180 PHE B C 1
ATOM 3944 O O . PHE B 1 180 ? 3.016 -5.461 -4.68 1 96.94 180 PHE B O 1
ATOM 3951 N N . ALA B 1 181 ? 3.785 -5.871 -2.639 1 95.19 181 ALA B N 1
ATOM 3952 C CA . ALA B 1 181 ? 5.164 -5.551 -3.006 1 95.19 181 ALA B CA 1
ATOM 3953 C C . ALA B 1 181 ? 6.129 -6.617 -2.498 1 95.19 181 ALA B C 1
ATOM 3955 O O . ALA B 1 181 ? 5.715 -7.57 -1.833 1 95.19 181 ALA B O 1
ATOM 3956 N N . GLY B 1 182 ? 7.422 -6.445 -2.875 1 93.38 182 GLY B N 1
ATOM 3957 C CA . GLY B 1 182 ? 8.438 -7.41 -2.484 1 93.38 182 GLY B CA 1
ATOM 3958 C C . GLY B 1 182 ? 8.727 -8.445 -3.561 1 93.38 182 GLY B C 1
ATOM 3959 O O . GLY B 1 182 ? 8.32 -8.273 -4.715 1 93.38 182 GLY B O 1
ATOM 3960 N N . LYS B 1 183 ? 9.461 -9.445 -3.135 1 94.5 183 LYS B N 1
ATOM 3961 C CA . LYS B 1 183 ? 9.836 -10.5 -4.07 1 94.5 183 LYS B CA 1
ATOM 3962 C C . LYS B 1 183 ? 8.648 -11.398 -4.398 1 94.5 183 LYS B C 1
ATOM 3964 O O . LYS B 1 183 ? 7.582 -11.273 -3.789 1 94.5 183 LYS B O 1
ATOM 3969 N N . PHE B 1 184 ? 8.797 -12.258 -5.402 1 96.62 184 PHE B N 1
ATOM 3970 C CA . PHE B 1 184 ? 7.793 -13.25 -5.742 1 96.62 184 PHE B CA 1
ATOM 3971 C C . PHE B 1 184 ? 7.352 -14.023 -4.504 1 96.62 184 PHE B C 1
ATOM 3973 O O . PHE B 1 184 ? 8.18 -14.438 -3.695 1 96.62 184 PHE B O 1
ATOM 3980 N N . PRO B 1 185 ? 6.039 -14.133 -4.262 1 96.06 185 PRO B N 1
ATOM 3981 C CA . PRO B 1 185 ? 5.562 -14.859 -3.086 1 96.06 185 PRO B CA 1
ATOM 3982 C C . PRO B 1 185 ? 5.762 -16.375 -3.203 1 96.06 185 PRO B C 1
ATOM 3984 O O . PRO B 1 185 ? 4.871 -17.078 -3.68 1 96.06 185 PRO B O 1
ATOM 3987 N N . ASP B 1 186 ? 6.789 -16.906 -2.68 1 95.19 186 ASP B N 1
ATOM 3988 C CA . ASP B 1 186 ? 7.211 -18.297 -2.854 1 95.19 186 ASP B CA 1
ATOM 3989 C C . ASP B 1 186 ? 6.227 -19.25 -2.189 1 95.19 186 ASP B C 1
ATOM 3991 O O . ASP B 1 186 ? 6.176 -20.438 -2.535 1 95.19 186 ASP B O 1
ATOM 3995 N N . VAL B 1 187 ? 5.48 -18.734 -1.259 1 94.25 187 VAL B N 1
ATOM 3996 C CA . VAL B 1 187 ? 4.559 -19.578 -0.505 1 94.25 187 VAL B CA 1
ATOM 3997 C C . VAL B 1 187 ? 3.566 -20.234 -1.459 1 94.25 187 VAL B C 1
ATOM 3999 O O . VAL B 1 187 ? 3.127 -21.359 -1.221 1 94.25 187 VAL B O 1
ATOM 4002 N N . VAL B 1 188 ? 3.275 -19.656 -2.592 1 96.81 188 VAL B N 1
ATOM 4003 C CA . VAL B 1 188 ? 2.264 -20.172 -3.508 1 96.81 188 VAL B CA 1
ATOM 4004 C C . VAL B 1 188 ? 2.787 -21.422 -4.207 1 96.81 188 VAL B C 1
ATOM 4006 O O . VAL B 1 188 ? 2.006 -22.203 -4.738 1 96.81 188 VAL B O 1
ATOM 4009 N N . LEU B 1 189 ? 4.098 -21.578 -4.238 1 96.94 189 LEU B N 1
ATOM 4010 C CA . LEU B 1 189 ? 4.727 -22.719 -4.902 1 96.94 189 LEU B CA 1
ATOM 4011 C C . LEU B 1 189 ? 4.523 -24 -4.094 1 96.94 189 LEU B C 1
ATOM 4013 O O . LEU B 1 189 ? 4.66 -25.094 -4.625 1 96.94 189 LEU B O 1
ATOM 4017 N N . HIS B 1 190 ? 4.094 -23.844 -2.803 1 94.56 190 HIS B N 1
ATOM 4018 C CA . HIS B 1 190 ? 3.963 -25 -1.907 1 94.56 190 HIS B CA 1
ATOM 4019 C C . HIS B 1 190 ? 2.504 -25.406 -1.751 1 94.56 190 HIS B C 1
ATOM 4021 O O . HIS B 1 190 ? 2.191 -26.328 -0.994 1 94.56 190 HIS B O 1
ATOM 4027 N N . LEU B 1 191 ? 1.682 -24.781 -2.42 1 97.69 191 LEU B N 1
ATOM 4028 C CA . LEU B 1 191 ? 0.265 -25.109 -2.346 1 97.69 191 LEU B CA 1
ATOM 4029 C C . LEU B 1 191 ? -0.077 -26.25 -3.312 1 97.69 191 LEU B C 1
ATOM 4031 O O . LEU B 1 191 ? -0.125 -26.031 -4.527 1 97.69 191 LEU B O 1
ATOM 4035 N N . PRO B 1 192 ? -0.365 -27.438 -2.816 1 97.12 192 PRO B N 1
ATOM 4036 C CA . PRO B 1 192 ? -0.452 -28.609 -3.678 1 97.12 192 PRO B CA 1
ATOM 4037 C C . PRO B 1 192 ? -1.678 -28.594 -4.59 1 97.12 192 PRO B C 1
ATOM 4039 O O . PRO B 1 192 ? -1.646 -29.141 -5.688 1 97.12 192 PRO B O 1
ATOM 4042 N N . SER B 1 193 ? -2.756 -27.922 -4.207 1 97.69 193 SER B N 1
ATOM 4043 C CA . SER B 1 193 ? -4.004 -28 -4.957 1 97.69 193 SER B CA 1
ATOM 4044 C C . SER B 1 193 ? -4.195 -26.781 -5.848 1 97.69 193 SER B C 1
ATOM 4046 O O . SER B 1 193 ? -5.164 -26.703 -6.605 1 97.69 193 SER B O 1
ATOM 4048 N N . LEU B 1 194 ? -3.252 -25.828 -5.777 1 98.31 194 LEU B N 1
ATOM 4049 C CA . LEU B 1 194 ? -3.422 -24.547 -6.473 1 98.31 194 LEU B CA 1
ATOM 4050 C C . LEU B 1 194 ? -3.387 -24.75 -7.984 1 98.31 194 LEU B C 1
ATOM 4052 O O . LEU B 1 194 ? -2.434 -25.328 -8.516 1 98.31 194 LEU B O 1
ATOM 4056 N N . LYS B 1 195 ? -4.453 -24.266 -8.672 1 98.12 195 LYS B N 1
ATOM 4057 C CA . LYS B 1 195 ? -4.555 -24.391 -10.117 1 98.12 195 LYS B CA 1
ATOM 4058 C C . LYS B 1 195 ? -4.641 -23.031 -10.789 1 98.12 195 LYS B C 1
ATOM 4060 O O . LYS B 1 195 ? -4.191 -22.859 -11.922 1 98.12 195 LYS B O 1
ATOM 4065 N N . TYR B 1 196 ? -5.25 -22.141 -10.109 1 97.88 196 TYR B N 1
ATOM 4066 C CA . TYR B 1 196 ? -5.41 -20.781 -10.609 1 97.88 196 TYR B CA 1
ATOM 4067 C C . TYR B 1 196 ? -4.688 -19.781 -9.711 1 97.88 196 TYR B C 1
ATOM 4069 O O . TYR B 1 196 ? -5.035 -19.625 -8.539 1 97.88 196 TYR B O 1
ATOM 4077 N N . LEU B 1 197 ? -3.684 -19.141 -10.234 1 98.12 197 LEU B N 1
ATOM 4078 C CA . LEU B 1 197 ? -2.912 -18.109 -9.562 1 98.12 197 LEU B CA 1
ATOM 4079 C C . LEU B 1 197 ? -2.891 -16.828 -10.383 1 98.12 197 LEU B C 1
ATOM 4081 O O . LEU B 1 197 ? -2.465 -16.828 -11.539 1 98.12 197 LEU B O 1
ATOM 4085 N N . ASP B 1 198 ? -3.381 -15.711 -9.852 1 98.5 198 ASP B N 1
ATOM 4086 C CA . ASP B 1 198 ? -3.363 -14.414 -10.523 1 98.5 198 ASP B CA 1
ATOM 4087 C C . ASP B 1 198 ? -2.758 -13.344 -9.617 1 98.5 198 ASP B C 1
ATOM 4089 O O . ASP B 1 198 ? -3.375 -12.93 -8.633 1 98.5 198 ASP B O 1
ATOM 4093 N N . ILE B 1 199 ? -1.527 -12.875 -9.898 1 98.5 199 ILE B N 1
ATOM 4094 C CA . ILE B 1 199 ? -0.878 -11.844 -9.094 1 98.5 199 ILE B CA 1
ATOM 4095 C C . ILE B 1 199 ? -0.549 -10.641 -9.969 1 98.5 199 ILE B C 1
ATOM 4097 O O . ILE B 1 199 ? 0.335 -9.852 -9.641 1 98.5 199 ILE B O 1
ATOM 4101 N N . ARG B 1 200 ? -1.277 -10.547 -11.133 1 98.62 200 ARG B N 1
ATOM 4102 C CA . ARG B 1 200 ? -1.007 -9.445 -12.039 1 98.62 200 ARG B CA 1
ATOM 4103 C C . ARG B 1 200 ? -1.424 -8.109 -11.422 1 98.62 200 ARG B C 1
ATOM 4105 O O . ARG B 1 200 ? -2.234 -8.078 -10.492 1 98.62 200 ARG B O 1
ATOM 4112 N N . PHE B 1 201 ? -0.881 -6.98 -11.945 1 98.38 201 PHE B N 1
ATOM 4113 C CA . PHE B 1 201 ? -1.216 -5.621 -11.539 1 98.38 201 PHE B CA 1
ATOM 4114 C C . PHE B 1 201 ? -0.938 -5.414 -10.055 1 98.38 201 PHE B C 1
ATOM 4116 O O . PHE B 1 201 ? -1.824 -5 -9.305 1 98.38 201 PHE B O 1
ATOM 4123 N N . ASN B 1 202 ? 0.308 -5.723 -9.609 1 98.44 202 ASN B N 1
ATOM 4124 C CA . ASN B 1 202 ? 0.893 -5.438 -8.305 1 98.44 202 ASN B CA 1
ATOM 4125 C C . ASN B 1 202 ? 2.289 -4.836 -8.438 1 98.44 202 ASN B C 1
ATOM 4127 O O . ASN B 1 202 ? 2.588 -4.16 -9.422 1 98.44 202 ASN B O 1
ATOM 4131 N N . GLU B 1 203 ? 3.064 -4.926 -7.359 1 97.44 203 GLU B N 1
ATOM 4132 C CA . GLU B 1 203 ? 4.398 -4.332 -7.375 1 97.44 203 GLU B CA 1
ATOM 4133 C C . GLU B 1 203 ? 5.465 -5.363 -7.02 1 97.44 203 GLU B C 1
ATOM 4135 O O . GLU B 1 203 ? 6.508 -5.016 -6.461 1 97.44 203 GLU B O 1
ATOM 4140 N N . PHE B 1 204 ? 5.18 -6.617 -7.324 1 97.44 204 PHE B N 1
ATOM 4141 C CA . PHE B 1 204 ? 6.184 -7.641 -7.059 1 97.44 204 PHE B CA 1
ATOM 4142 C C . PHE B 1 204 ? 7.441 -7.398 -7.887 1 97.44 204 PHE B C 1
ATOM 4144 O O . PHE B 1 204 ? 7.359 -6.922 -9.023 1 97.44 204 PHE B O 1
ATOM 4151 N N . GLU B 1 205 ? 8.562 -7.746 -7.328 1 97.06 205 GLU B N 1
ATOM 4152 C CA . GLU B 1 205 ? 9.836 -7.414 -7.965 1 97.06 205 GLU B CA 1
ATOM 4153 C C . GLU B 1 205 ? 10.805 -8.586 -7.895 1 97.06 205 GLU B C 1
ATOM 4155 O O . GLU B 1 205 ? 10.484 -9.641 -7.34 1 97.06 205 GLU B O 1
ATOM 4160 N N . GLY B 1 206 ? 11.977 -8.391 -8.492 1 95.5 206 GLY B N 1
ATOM 4161 C CA . GLY B 1 206 ? 12.984 -9.43 -8.492 1 95.5 206 GLY B CA 1
ATOM 4162 C C . GLY B 1 206 ? 12.75 -10.492 -9.539 1 95.5 206 GLY B C 1
ATOM 4163 O O . GLY B 1 206 ? 12.219 -10.211 -10.617 1 95.5 206 GLY B O 1
ATOM 4164 N N . GLY B 1 207 ? 13.297 -11.695 -9.273 1 95.25 207 GLY B N 1
ATOM 4165 C CA . GLY B 1 207 ? 13.172 -12.797 -10.219 1 95.25 207 GLY B CA 1
ATOM 4166 C C . GLY B 1 207 ? 11.93 -13.641 -9.977 1 95.25 207 GLY B C 1
ATOM 4167 O O . GLY B 1 207 ? 11.266 -13.5 -8.953 1 95.25 207 GLY B O 1
ATOM 4168 N N . VAL B 1 208 ? 11.617 -14.414 -10.961 1 95.5 208 VAL B N 1
ATOM 4169 C CA . VAL B 1 208 ? 10.57 -15.422 -10.844 1 95.5 208 VAL B CA 1
ATOM 4170 C C . VAL B 1 208 ? 11.203 -16.797 -10.656 1 95.5 208 VAL B C 1
ATOM 4172 O O . VAL B 1 208 ? 12.047 -17.219 -11.445 1 95.5 208 VAL B O 1
ATOM 4175 N N . PRO B 1 209 ? 10.836 -17.484 -9.617 1 96.19 209 PRO B N 1
ATOM 4176 C CA . PRO B 1 209 ? 11.453 -18.797 -9.359 1 96.19 209 PRO B CA 1
ATOM 4177 C C . PRO B 1 209 ? 11.156 -19.812 -10.461 1 96.19 209 PRO B C 1
ATOM 4179 O O . PRO B 1 209 ? 10.039 -19.859 -10.977 1 96.19 209 PRO B O 1
ATOM 4182 N N . LYS B 1 210 ? 12.156 -20.688 -10.695 1 96.25 210 LYS B N 1
ATOM 4183 C CA . LYS B 1 210 ? 12.016 -21.75 -11.703 1 96.25 210 LYS B CA 1
ATOM 4184 C C . LYS B 1 210 ? 10.867 -22.688 -11.359 1 96.25 210 LYS B C 1
ATOM 4186 O O . LYS B 1 210 ? 10.203 -23.219 -12.25 1 96.25 210 LYS B O 1
ATOM 4191 N N . ALA B 1 211 ? 10.664 -22.797 -10.078 1 97.06 211 ALA B N 1
ATOM 4192 C CA . ALA B 1 211 ? 9.648 -23.734 -9.586 1 97.06 211 ALA B CA 1
ATOM 4193 C C . ALA B 1 211 ? 8.258 -23.344 -10.078 1 97.06 211 ALA B C 1
ATOM 4195 O O . ALA B 1 211 ? 7.352 -24.188 -10.117 1 97.06 211 ALA B O 1
ATOM 4196 N N . LEU B 1 212 ? 8.078 -22.062 -10.406 1 97.25 212 LEU B N 1
ATOM 4197 C CA . LEU B 1 212 ? 6.789 -21.609 -10.922 1 97.25 212 LEU B CA 1
ATOM 4198 C C . LEU B 1 212 ? 6.41 -22.375 -12.188 1 97.25 212 LEU B C 1
ATOM 4200 O O . LEU B 1 212 ? 5.242 -22.719 -12.383 1 97.25 212 LEU B O 1
ATOM 4204 N N . PHE B 1 213 ? 7.348 -22.75 -13.008 1 97.06 213 PHE B N 1
ATOM 4205 C CA . PHE B 1 213 ? 7.098 -23.328 -14.32 1 97.06 213 PHE B CA 1
ATOM 4206 C C . PHE B 1 213 ? 6.914 -24.844 -14.219 1 97.06 213 PHE B C 1
ATOM 4208 O O . PHE B 1 213 ? 6.523 -25.484 -15.195 1 97.06 213 PHE B O 1
ATOM 4215 N N . ASP B 1 214 ? 7.188 -25.359 -13.055 1 96.69 214 ASP B N 1
ATOM 4216 C CA . ASP B 1 214 ? 6.941 -26.781 -12.812 1 96.69 214 ASP B CA 1
ATOM 4217 C C . ASP B 1 214 ? 5.602 -26.984 -12.109 1 96.69 214 ASP B C 1
ATOM 4219 O O . ASP B 1 214 ? 5.148 -28.125 -11.953 1 96.69 214 ASP B O 1
ATOM 4223 N N . LYS B 1 215 ? 5.008 -25.891 -11.68 1 96.88 215 LYS B N 1
ATOM 4224 C CA . LYS B 1 215 ? 3.736 -25.984 -10.969 1 96.88 215 LYS B CA 1
ATOM 4225 C C . LYS B 1 215 ? 2.594 -26.312 -11.922 1 96.88 215 LYS B C 1
ATOM 4227 O O . LYS B 1 215 ? 2.549 -25.812 -13.047 1 96.88 215 LYS B O 1
ATOM 4232 N N . ASP B 1 216 ? 1.647 -27.172 -11.43 1 96.81 216 ASP B N 1
ATOM 4233 C CA . ASP B 1 216 ? 0.507 -27.609 -12.234 1 96.81 216 ASP B CA 1
ATOM 4234 C C . ASP B 1 216 ? -0.597 -26.562 -12.227 1 96.81 216 ASP B C 1
ATOM 4236 O O . ASP B 1 216 ? -1.672 -26.781 -11.672 1 96.81 216 ASP B O 1
ATOM 4240 N N . LEU B 1 217 ? -0.351 -25.406 -12.906 1 97.75 217 LEU B N 1
ATOM 4241 C CA . LEU B 1 217 ? -1.304 -24.297 -13.031 1 97.75 217 LEU B CA 1
ATOM 4242 C C . LEU B 1 217 ? -2.012 -24.344 -14.383 1 97.75 217 LEU B C 1
ATOM 4244 O O . LEU B 1 217 ? -1.53 -24.984 -15.32 1 97.75 217 LEU B O 1
ATOM 4248 N N . ASP B 1 218 ? -3.139 -23.672 -14.414 1 96.88 218 ASP B N 1
ATOM 4249 C CA . ASP B 1 218 ? -3.875 -23.562 -15.672 1 96.88 218 ASP B CA 1
ATOM 4250 C C . ASP B 1 218 ? -3.316 -22.438 -16.547 1 96.88 218 ASP B C 1
ATOM 4252 O O . ASP B 1 218 ? -3.354 -22.516 -17.766 1 96.88 218 ASP B O 1
ATOM 4256 N N . ALA B 1 219 ? -2.854 -21.422 -15.938 1 97.06 219 ALA B N 1
ATOM 4257 C CA . ALA B 1 219 ? -2.285 -20.234 -16.578 1 97.06 219 ALA B CA 1
ATOM 4258 C C . ALA B 1 219 ? -1.3 -19.531 -15.656 1 97.06 219 ALA B C 1
ATOM 4260 O O . ALA B 1 219 ? -1.304 -19.75 -14.445 1 97.06 219 ALA B O 1
ATOM 4261 N N . ILE B 1 220 ? -0.46 -18.734 -16.219 1 95.31 220 ILE B N 1
ATOM 4262 C CA . ILE B 1 220 ? 0.441 -17.875 -15.453 1 95.31 220 ILE B CA 1
ATOM 4263 C C . ILE B 1 220 ? 0.133 -16.406 -15.742 1 95.31 220 ILE B C 1
ATOM 4265 O O . ILE B 1 220 ? 0.323 -15.938 -16.875 1 95.31 220 ILE B O 1
ATOM 4269 N N . PHE B 1 221 ? -0.395 -15.703 -14.781 1 97.56 221 PHE B N 1
ATOM 4270 C CA . PHE B 1 221 ? -0.72 -14.281 -14.859 1 97.56 221 PHE B CA 1
ATOM 4271 C C . PHE B 1 221 ? 0.149 -13.477 -13.898 1 97.56 221 PHE B C 1
ATOM 4273 O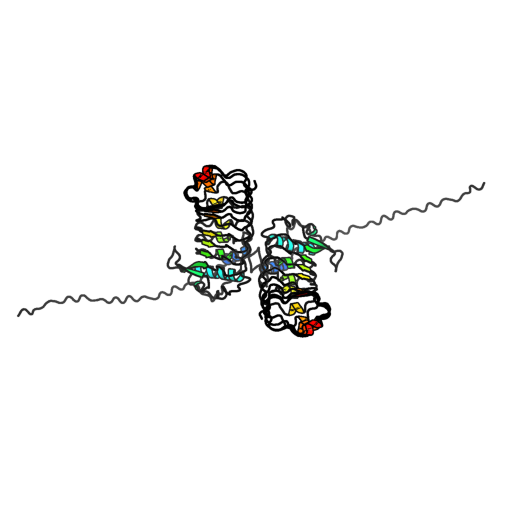 O . PHE B 1 221 ? -0.182 -13.336 -12.719 1 97.56 221 PHE B O 1
ATOM 4280 N N . ILE B 1 222 ? 1.271 -12.938 -14.414 1 97.69 222 ILE B N 1
ATOM 4281 C CA . ILE B 1 222 ? 2.146 -12.18 -13.523 1 97.69 222 ILE B CA 1
ATOM 4282 C C . ILE B 1 222 ? 2.484 -10.828 -14.156 1 97.69 222 ILE B C 1
ATOM 4284 O O . ILE B 1 222 ? 3.461 -10.18 -13.773 1 97.69 222 ILE B O 1
ATOM 4288 N N . ASN B 1 223 ? 1.707 -10.414 -15.188 1 98.31 223 ASN B N 1
ATOM 4289 C CA . ASN B 1 223 ? 1.956 -9.172 -15.914 1 98.31 223 ASN B CA 1
ATOM 4290 C C . ASN B 1 223 ? 1.727 -7.953 -15.031 1 98.31 223 ASN B C 1
ATOM 4292 O O . ASN B 1 223 ? 1.074 -8.047 -13.984 1 98.31 223 ASN B O 1
ATOM 4296 N N . HIS B 1 224 ? 2.26 -6.789 -15.477 1 98.38 224 HIS B N 1
ATOM 4297 C CA . HIS B 1 224 ? 2.096 -5.504 -14.805 1 98.38 224 HIS B CA 1
ATOM 4298 C C . HIS B 1 224 ? 2.568 -5.57 -13.359 1 98.38 224 HIS B C 1
ATOM 4300 O O . HIS B 1 224 ? 1.821 -5.23 -12.438 1 98.38 224 HIS B O 1
ATOM 4306 N N . ASN B 1 225 ? 3.793 -6.082 -13.172 1 98.38 225 ASN B N 1
ATOM 4307 C CA . ASN B 1 225 ? 4.59 -6.027 -11.953 1 98.38 225 ASN B CA 1
ATOM 4308 C C . ASN B 1 225 ? 5.957 -5.402 -12.203 1 98.38 225 ASN B C 1
ATOM 4310 O O . ASN B 1 225 ? 6.109 -4.57 -13.102 1 98.38 225 ASN B O 1
ATOM 4314 N N . ARG B 1 226 ? 6.879 -5.684 -11.305 1 97.5 226 ARG B N 1
ATOM 4315 C CA . ARG B 1 226 ? 8.219 -5.121 -11.445 1 97.5 226 ARG B CA 1
ATOM 4316 C C . ARG B 1 226 ? 9.266 -6.227 -11.562 1 97.5 226 ARG B C 1
ATOM 4318 O O . ARG B 1 226 ? 10.414 -6.047 -11.156 1 97.5 226 ARG B O 1
ATOM 4325 N N . PHE B 1 227 ? 8.891 -7.371 -12.039 1 97.38 227 PHE B N 1
ATOM 4326 C CA . PHE B 1 227 ? 9.828 -8.477 -12.172 1 97.38 227 PHE B CA 1
ATOM 4327 C C . PHE B 1 227 ? 10.938 -8.125 -13.156 1 97.38 227 PHE B C 1
ATOM 4329 O O . PHE B 1 227 ? 10.68 -7.535 -14.211 1 97.38 227 PHE B O 1
ATOM 4336 N N . ALA B 1 228 ? 12.109 -8.391 -12.75 1 95 228 ALA B N 1
ATOM 4337 C CA . ALA B 1 228 ? 13.297 -8.125 -13.562 1 95 228 ALA B CA 1
ATOM 4338 C C . ALA B 1 228 ? 14.281 -9.281 -13.484 1 95 228 ALA B C 1
ATOM 4340 O O . ALA B 1 228 ? 15.023 -9.414 -12.508 1 95 228 ALA B O 1
ATOM 4341 N N . PHE B 1 229 ? 14.258 -10.086 -14.414 1 91.31 229 PHE B N 1
ATOM 4342 C CA . PHE B 1 229 ? 15.117 -11.258 -14.438 1 91.31 229 PHE B CA 1
ATOM 4343 C C . PHE B 1 229 ? 15.133 -11.898 -15.82 1 91.31 229 PHE B C 1
ATOM 4345 O O . PHE B 1 229 ? 14.297 -11.578 -16.672 1 91.31 229 PHE B O 1
ATOM 4352 N N . ASP B 1 230 ? 16.156 -12.781 -16.047 1 92.44 230 ASP B N 1
ATOM 4353 C CA . ASP B 1 230 ? 16.156 -13.609 -17.25 1 92.44 230 ASP B CA 1
ATOM 4354 C C . ASP B 1 230 ? 15.133 -14.742 -17.125 1 92.44 230 ASP B C 1
ATOM 4356 O O . ASP B 1 230 ? 15.062 -15.406 -16.094 1 92.44 230 ASP B O 1
ATOM 4360 N N . ILE B 1 231 ? 14.359 -14.883 -18.156 1 92.56 231 ILE B N 1
ATOM 4361 C CA . ILE B 1 231 ? 13.375 -15.961 -18.109 1 92.56 231 ILE B CA 1
ATOM 4362 C C . ILE B 1 231 ? 14.086 -17.297 -17.906 1 92.56 231 ILE B C 1
ATOM 4364 O O . ILE B 1 231 ? 15.016 -17.641 -18.641 1 92.56 231 ILE B O 1
ATOM 4368 N N . PRO B 1 232 ? 13.625 -18 -16.953 1 92.12 232 PRO B N 1
ATOM 4369 C CA . PRO B 1 232 ? 14.289 -19.266 -16.656 1 92.12 232 PRO B CA 1
ATOM 4370 C C . PRO B 1 232 ? 14.203 -20.266 -17.812 1 92.12 232 PRO B C 1
ATOM 4372 O O . PRO B 1 232 ? 13.188 -20.312 -18.516 1 92.12 232 PRO B O 1
ATOM 4375 N N . ASP B 1 233 ? 15.195 -21.188 -17.906 1 93.81 233 ASP B N 1
ATOM 4376 C CA . ASP B 1 233 ? 15.336 -22.094 -19.031 1 93.81 233 ASP B CA 1
ATOM 4377 C C . ASP B 1 233 ? 14.25 -23.172 -19 1 93.81 233 ASP B C 1
ATOM 4379 O O . ASP B 1 233 ? 13.945 -23.781 -20.031 1 93.81 233 ASP B O 1
ATOM 4383 N N . ASN B 1 234 ? 13.688 -23.344 -17.859 1 96.25 234 ASN B N 1
ATOM 4384 C CA . ASN B 1 234 ? 12.719 -24.422 -17.766 1 96.25 234 ASN B CA 1
ATOM 4385 C C . ASN B 1 234 ? 11.297 -23.938 -18.031 1 96.25 234 ASN B C 1
ATOM 4387 O O . ASN B 1 234 ? 10.328 -24.578 -17.641 1 96.25 234 ASN B O 1
ATOM 4391 N N . LEU B 1 235 ? 11.125 -22.734 -18.609 1 95.25 235 LEU B N 1
ATOM 4392 C CA . LEU B 1 235 ? 9.82 -22.203 -18.984 1 95.25 235 LEU B CA 1
ATOM 4393 C C . LEU B 1 235 ? 8.969 -23.266 -19.672 1 95.25 235 LEU B C 1
ATOM 4395 O O . LEU B 1 235 ? 7.777 -23.391 -19.406 1 95.25 235 LEU B O 1
ATOM 4399 N N . GLY B 1 236 ? 9.539 -24.094 -20.5 1 96.31 236 GLY B N 1
ATOM 4400 C CA . GLY B 1 236 ? 8.852 -25.062 -21.328 1 96.31 236 GLY B CA 1
ATOM 4401 C C . GLY B 1 236 ? 8.336 -26.25 -20.547 1 96.31 236 GLY B C 1
ATOM 4402 O O . GLY B 1 236 ? 7.613 -27.094 -21.078 1 96.31 236 GLY B O 1
ATOM 4403 N N . ASN B 1 237 ? 8.711 -26.359 -19.203 1 96.25 237 ASN B N 1
ATOM 4404 C CA . ASN B 1 237 ? 8.18 -27.406 -18.344 1 96.25 237 ASN B CA 1
ATOM 4405 C C . ASN B 1 237 ? 6.73 -27.109 -17.938 1 96.25 237 ASN B C 1
ATOM 4407 O O . ASN B 1 237 ? 6.027 -28 -17.453 1 96.25 237 ASN B O 1
ATOM 4411 N N . SER B 1 238 ? 6.312 -25.875 -18.156 1 96.44 238 SER B N 1
ATOM 4412 C CA . SER B 1 238 ? 5.02 -25.438 -17.641 1 96.44 238 SER B CA 1
ATOM 4413 C C . SER B 1 238 ? 3.871 -26.094 -18.406 1 96.44 238 SER B C 1
ATOM 4415 O O . SER B 1 238 ? 3.877 -26.125 -19.641 1 96.44 238 SER B O 1
ATOM 4417 N N . PRO B 1 239 ? 2.914 -26.609 -17.688 1 96.12 239 PRO B N 1
ATOM 4418 C CA . PRO B 1 239 ? 1.762 -27.219 -18.359 1 96.12 239 PRO B CA 1
ATOM 4419 C C . PRO B 1 239 ? 0.696 -26.203 -18.75 1 96.12 239 PRO B C 1
ATOM 4421 O O . PRO B 1 239 ? -0.367 -26.578 -19.25 1 96.12 239 PRO B O 1
ATOM 4424 N N . VAL B 1 240 ? 0.917 -24.938 -18.562 1 96.88 240 VAL B N 1
ATOM 4425 C CA . VAL B 1 240 ? -0.121 -23.922 -18.656 1 96.88 240 VAL B CA 1
ATOM 4426 C C . VAL B 1 240 ? -0.495 -23.703 -20.125 1 96.88 240 VAL B C 1
ATOM 4428 O O . VAL B 1 240 ? 0.303 -23.984 -21.016 1 96.88 240 VAL B O 1
ATOM 4431 N N . SER B 1 241 ? -1.712 -23.188 -20.328 1 97.06 241 SER B N 1
ATOM 4432 C CA . SER B 1 241 ? -2.176 -22.891 -21.688 1 97.06 241 SER B CA 1
ATOM 4433 C C . SER B 1 241 ? -1.977 -21.422 -22.016 1 97.06 241 SER B C 1
ATOM 4435 O O . SER B 1 241 ? -2.043 -21.031 -23.188 1 97.06 241 SER B O 1
ATOM 4437 N N . VAL B 1 242 ? -1.798 -20.625 -21.016 1 97.44 242 VAL B N 1
ATOM 4438 C CA . VAL B 1 242 ? -1.658 -19.188 -21.203 1 97.44 242 VAL B CA 1
ATOM 4439 C C . VAL B 1 242 ? -0.524 -18.656 -20.328 1 97.44 242 VAL B C 1
ATOM 4441 O O . VAL B 1 242 ? -0.425 -19 -19.156 1 97.44 242 VAL B O 1
ATOM 4444 N N . ILE B 1 243 ? 0.321 -17.828 -20.969 1 97.12 243 ILE B N 1
ATOM 4445 C CA . ILE B 1 243 ? 1.381 -17.125 -20.25 1 97.12 243 ILE B CA 1
ATOM 4446 C C . ILE B 1 243 ? 1.28 -15.617 -20.531 1 97.12 243 ILE B C 1
ATOM 4448 O O . ILE B 1 243 ? 1.379 -15.188 -21.688 1 97.12 243 ILE B O 1
ATOM 4452 N N . VAL B 1 244 ? 1.073 -14.828 -19.5 1 97.69 244 VAL B N 1
ATOM 4453 C CA . VAL B 1 244 ? 1.038 -13.375 -19.656 1 97.69 244 VAL B CA 1
ATOM 4454 C C . VAL B 1 244 ? 2.113 -12.742 -18.766 1 97.69 244 VAL B C 1
ATOM 4456 O O . VAL B 1 244 ? 1.931 -12.594 -17.562 1 97.69 244 VAL B O 1
ATOM 4459 N N . PHE B 1 245 ? 3.227 -12.312 -19.391 1 97.25 245 PHE B N 1
ATOM 4460 C CA . PHE B 1 245 ? 4.375 -11.711 -18.719 1 97.25 245 PHE B CA 1
ATOM 4461 C C . PHE B 1 245 ? 4.48 -10.227 -19.062 1 97.25 245 PHE B C 1
ATOM 4463 O O . PHE B 1 245 ? 5.477 -9.578 -18.734 1 97.25 245 PHE B O 1
ATOM 4470 N N . ALA B 1 246 ? 3.434 -9.711 -19.672 1 97.38 246 ALA B N 1
ATOM 4471 C CA . ALA B 1 246 ? 3.473 -8.359 -20.219 1 97.38 246 ALA B CA 1
ATOM 4472 C C . ALA B 1 246 ? 3.76 -7.324 -19.141 1 97.38 246 ALA B C 1
ATOM 4474 O O . ALA B 1 246 ? 3.346 -7.484 -18 1 97.38 246 ALA B O 1
ATOM 4475 N N . ASN B 1 247 ? 4.473 -6.219 -19.531 1 97.75 247 ASN B N 1
ATOM 4476 C CA . ASN B 1 247 ? 4.664 -5.031 -18.703 1 97.75 247 ASN B CA 1
ATOM 4477 C C . ASN B 1 247 ? 5.422 -5.355 -17.422 1 97.75 247 ASN B C 1
ATOM 4479 O O . ASN B 1 247 ? 4.961 -5.043 -16.328 1 97.75 247 ASN B O 1
ATOM 4483 N N . ASN B 1 248 ? 6.535 -6.051 -17.594 1 97.94 248 ASN B N 1
ATOM 4484 C CA . ASN B 1 248 ? 7.578 -6.273 -16.594 1 97.94 248 ASN B CA 1
ATOM 4485 C C . ASN B 1 248 ? 8.945 -5.816 -17.109 1 97.94 248 ASN B C 1
ATOM 4487 O O . ASN B 1 248 ? 9.031 -4.887 -17.906 1 97.94 248 ASN B O 1
ATOM 4491 N N . ARG B 1 249 ? 10.023 -6.297 -16.562 1 96.25 249 ARG B N 1
ATOM 4492 C CA . ARG B 1 249 ? 11.367 -5.961 -17.016 1 96.25 249 ARG B CA 1
ATOM 4493 C C . ARG B 1 249 ? 12.188 -7.219 -17.281 1 96.25 249 ARG B C 1
ATOM 4495 O O . ARG B 1 249 ? 13.352 -7.301 -16.875 1 96.25 249 ARG B O 1
ATOM 4502 N N . PHE B 1 250 ? 11.547 -8.148 -17.844 1 93.56 250 PHE B N 1
ATOM 4503 C CA . PHE B 1 250 ? 12.266 -9.367 -18.203 1 93.56 250 PHE B CA 1
ATOM 4504 C C . PHE B 1 250 ? 13.359 -9.07 -19.219 1 93.56 250 PHE B C 1
ATOM 4506 O O . PHE B 1 250 ? 13.188 -8.203 -20.094 1 93.56 250 PHE B O 1
ATOM 4513 N N . ARG B 1 251 ? 14.406 -9.789 -19.109 1 91.62 251 ARG B N 1
ATOM 4514 C CA . ARG B 1 251 ? 15.555 -9.586 -19.984 1 91.62 251 ARG B CA 1
ATOM 4515 C C . ARG B 1 251 ? 16 -10.898 -20.625 1 91.62 251 ARG B C 1
ATOM 4517 O O . ARG B 1 251 ? 15.383 -11.945 -20.406 1 91.62 251 ARG B O 1
ATOM 4524 N N . GLY B 1 252 ? 17.016 -10.742 -21.469 1 87.88 252 GLY B N 1
ATOM 4525 C CA . GLY B 1 252 ? 17.578 -11.922 -22.125 1 87.88 252 GLY B CA 1
ATOM 4526 C C . GLY B 1 252 ? 16.766 -12.391 -23.312 1 87.88 252 GLY B C 1
ATOM 4527 O O . GLY B 1 252 ? 16.188 -11.578 -24.031 1 87.88 252 GLY B O 1
ATOM 4528 N N . CYS B 1 253 ? 16.859 -13.82 -23.484 1 87.44 253 CYS B N 1
ATOM 4529 C CA . CYS B 1 253 ? 16.203 -14.445 -24.625 1 87.44 253 CYS B CA 1
ATOM 4530 C C . CYS B 1 253 ? 15.031 -15.305 -24.156 1 87.44 253 CYS B C 1
ATOM 4532 O O . CYS B 1 253 ? 15 -15.758 -23 1 87.44 253 CYS B O 1
ATOM 4534 N N . VAL B 1 254 ? 14.109 -15.445 -25.109 1 91.5 254 VAL B N 1
ATOM 4535 C CA . VAL B 1 254 ? 13.102 -16.469 -24.859 1 91.5 254 VAL B CA 1
ATOM 4536 C C . VAL B 1 254 ? 13.75 -17.859 -24.922 1 91.5 254 VAL B C 1
ATOM 4538 O O . VAL B 1 254 ? 14.453 -18.188 -25.875 1 91.5 254 VAL B O 1
ATOM 4541 N N . PRO B 1 255 ? 13.516 -18.641 -23.906 1 93.19 255 PRO B N 1
ATOM 4542 C CA . PRO B 1 255 ? 14.18 -19.938 -23.891 1 93.19 255 PRO B CA 1
ATOM 4543 C C . PRO B 1 255 ? 13.672 -20.875 -24.984 1 93.19 255 PRO B C 1
ATOM 4545 O O . PRO B 1 255 ? 12.477 -20.875 -25.297 1 93.19 255 PRO B O 1
ATOM 4548 N N . ALA B 1 256 ? 14.57 -21.781 -25.422 1 94.12 256 ALA B N 1
ATOM 4549 C CA . ALA B 1 256 ? 14.234 -22.766 -26.453 1 94.12 256 ALA B CA 1
ATOM 4550 C C . ALA B 1 256 ? 13.227 -23.781 -25.938 1 94.12 256 ALA B C 1
ATOM 4552 O O . ALA B 1 256 ? 12.453 -24.359 -26.703 1 94.12 256 ALA B O 1
ATOM 4553 N N . SER B 1 257 ? 13.203 -23.891 -24.625 1 96.12 257 SER B N 1
ATOM 4554 C CA . SER B 1 257 ? 12.328 -24.875 -24.016 1 96.12 257 SER B CA 1
ATOM 4555 C C . SER B 1 257 ? 10.859 -24.531 -24.25 1 96.12 257 SER B C 1
ATOM 4557 O O . SER B 1 257 ? 9.977 -25.375 -24.062 1 96.12 257 SER B O 1
ATOM 4559 N N . LEU B 1 258 ? 10.586 -23.281 -24.641 1 95.31 258 LEU B N 1
ATOM 4560 C CA . LEU B 1 258 ? 9.219 -22.875 -24.969 1 95.31 258 LEU B CA 1
ATOM 4561 C C . LEU B 1 258 ? 8.617 -23.844 -25.984 1 95.31 258 LEU B C 1
ATOM 4563 O O . LEU B 1 258 ? 7.414 -24.125 -25.953 1 95.31 258 LEU B O 1
ATOM 4567 N N . GLY B 1 259 ? 9.398 -24.406 -26.844 1 95 259 GLY B N 1
ATOM 4568 C CA . GLY B 1 259 ? 8.953 -25.344 -27.859 1 95 259 GLY B CA 1
ATOM 4569 C C . GLY B 1 259 ? 8.352 -26.609 -27.281 1 95 259 GLY B C 1
ATOM 4570 O O . GLY B 1 259 ? 7.586 -27.297 -27.969 1 95 259 GLY B O 1
ATOM 4571 N N . ASN B 1 260 ? 8.727 -26.891 -26.047 1 96.25 260 ASN B N 1
ATOM 4572 C CA . ASN B 1 260 ? 8.234 -28.109 -25.391 1 96.25 260 ASN B CA 1
ATOM 4573 C C . ASN B 1 260 ? 6.75 -27.984 -25.062 1 96.25 260 ASN B C 1
ATOM 4575 O O . ASN B 1 260 ? 6.105 -28.984 -24.719 1 96.25 260 ASN B O 1
ATOM 4579 N N . MET B 1 261 ? 6.223 -26.797 -25.25 1 96.25 261 MET B N 1
ATOM 4580 C CA . MET B 1 261 ? 4.828 -26.578 -24.875 1 96.25 261 MET B CA 1
ATOM 4581 C C . MET B 1 261 ? 3.914 -26.672 -26.094 1 96.25 261 MET B C 1
ATOM 4583 O O . MET B 1 261 ? 2.836 -26.078 -26.125 1 96.25 261 MET B O 1
ATOM 4587 N N . SER B 1 262 ? 4.223 -27.484 -27.047 1 93.44 262 SER B N 1
ATOM 4588 C CA . SER B 1 262 ? 3.584 -27.594 -28.359 1 93.44 262 SER B CA 1
ATOM 4589 C C . SER B 1 262 ? 2.152 -28.109 -28.234 1 93.44 262 SER B C 1
ATOM 4591 O O . SER B 1 262 ? 1.287 -27.75 -29.031 1 93.44 262 SER B O 1
ATOM 4593 N N . LYS B 1 263 ? 1.86 -28.781 -27.203 1 92.06 263 LYS B N 1
ATOM 4594 C CA . LYS B 1 263 ? 0.543 -29.406 -27.109 1 92.06 263 LYS B CA 1
ATOM 4595 C C . LYS B 1 263 ? -0.339 -28.672 -26.094 1 92.06 263 LYS B C 1
ATOM 4597 O O . LYS B 1 263 ? -1.518 -29 -25.938 1 92.06 263 LYS B O 1
ATOM 4602 N N . THR B 1 264 ? 0.249 -27.656 -25.406 1 93.75 264 THR B N 1
ATOM 4603 C CA . THR B 1 264 ? -0.512 -27.078 -24.312 1 93.75 264 THR B CA 1
ATOM 4604 C C . THR B 1 264 ? -0.682 -25.578 -24.484 1 93.75 264 THR B C 1
ATOM 4606 O O . THR B 1 264 ? -1.763 -25.031 -24.234 1 93.75 264 THR B O 1
ATOM 4609 N N . LEU B 1 265 ? 0.298 -24.844 -25.031 1 96.44 265 LEU B N 1
ATOM 4610 C CA . LEU B 1 265 ? 0.328 -23.391 -25 1 96.44 265 LEU B CA 1
ATOM 4611 C C . LEU B 1 265 ? -0.535 -22.797 -26.125 1 96.44 265 LEU B C 1
ATOM 4613 O O . LEU B 1 265 ? -0.324 -23.094 -27.297 1 96.44 265 LEU B O 1
ATOM 4617 N N . ASN B 1 266 ? -1.446 -21.984 -25.703 1 96.25 266 ASN B N 1
ATOM 4618 C CA . ASN B 1 266 ? -2.365 -21.359 -26.656 1 96.25 266 ASN B CA 1
ATOM 4619 C C . ASN B 1 266 ? -2.066 -19.875 -26.812 1 96.25 266 ASN B C 1
ATOM 4621 O O . ASN B 1 266 ? -2.326 -19.297 -27.875 1 96.25 266 ASN B O 1
ATOM 4625 N N . GLU B 1 267 ? -1.62 -19.312 -25.734 1 96.81 267 GLU B N 1
ATOM 4626 C CA . GLU B 1 267 ? -1.373 -17.875 -25.75 1 96.81 267 GLU B CA 1
ATOM 4627 C C . GLU B 1 267 ? -0.146 -17.516 -24.906 1 96.81 267 GLU B C 1
ATOM 4629 O O . GLU B 1 267 ? 0.023 -18.031 -23.797 1 96.81 267 GLU B O 1
ATOM 4634 N N . ILE B 1 268 ? 0.708 -16.625 -25.531 1 96.19 268 ILE B N 1
ATOM 4635 C CA . ILE B 1 268 ? 1.835 -16.078 -24.766 1 96.19 268 ILE B CA 1
ATOM 4636 C C . ILE B 1 268 ? 2.004 -14.602 -25.078 1 96.19 268 ILE B C 1
ATOM 4638 O O . ILE B 1 268 ? 2.078 -14.203 -26.25 1 96.19 268 ILE B O 1
ATOM 4642 N N . ILE B 1 269 ? 1.954 -13.75 -24.047 1 96.25 269 ILE B N 1
ATOM 4643 C CA . ILE B 1 269 ? 2.076 -12.305 -24.188 1 96.25 269 ILE B CA 1
ATOM 4644 C C . ILE B 1 269 ? 3.303 -11.812 -23.422 1 96.25 269 ILE B C 1
ATOM 4646 O O . ILE B 1 269 ? 3.307 -11.805 -22.188 1 96.25 269 ILE B O 1
ATOM 4650 N N . LEU B 1 270 ? 4.348 -11.414 -24.156 1 94.88 270 LEU B N 1
ATOM 4651 C CA . LEU B 1 270 ? 5.602 -10.93 -23.594 1 94.88 270 LEU B CA 1
ATOM 4652 C C . LEU B 1 270 ? 5.785 -9.438 -23.891 1 94.88 270 LEU B C 1
ATOM 4654 O O . LEU B 1 270 ? 6.906 -8.93 -23.859 1 94.88 270 LEU B O 1
ATOM 4658 N N . LEU B 1 271 ? 4.711 -8.797 -24.094 1 94.25 271 LEU B N 1
ATOM 4659 C CA . LEU B 1 271 ? 4.66 -7.398 -24.484 1 94.25 271 LEU B CA 1
ATOM 4660 C C . LEU B 1 271 ? 5.375 -6.516 -23.469 1 94.25 271 LEU B C 1
ATOM 4662 O O . LEU B 1 271 ? 5.195 -6.684 -22.266 1 94.25 271 LEU B O 1
ATOM 4666 N N . ASN B 1 272 ? 6.199 -5.59 -23.891 1 94.75 272 ASN B N 1
ATOM 4667 C CA . ASN B 1 272 ? 6.777 -4.504 -23.109 1 94.75 272 ASN B CA 1
ATOM 4668 C C . ASN B 1 272 ? 7.645 -5.027 -21.969 1 94.75 272 ASN B C 1
ATOM 4670 O O . ASN B 1 272 ? 7.348 -4.785 -20.797 1 94.75 272 ASN B O 1
ATOM 4674 N N . ASN B 1 273 ? 8.68 -5.711 -22.375 1 95.12 273 ASN B N 1
ATOM 4675 C CA . ASN B 1 273 ? 9.766 -6.148 -21.5 1 95.12 273 ASN B CA 1
ATOM 4676 C C . ASN B 1 273 ? 11.125 -5.688 -22.016 1 95.12 273 ASN B C 1
ATOM 4678 O O . ASN B 1 273 ? 11.211 -4.715 -22.781 1 95.12 273 ASN B O 1
ATOM 4682 N N . GLY B 1 274 ? 12.211 -6.141 -21.5 1 92.44 274 GLY B N 1
ATOM 4683 C CA . GLY B 1 274 ? 13.547 -5.812 -21.969 1 92.44 274 GLY B CA 1
ATOM 4684 C C . GLY B 1 274 ? 14.227 -6.961 -22.703 1 92.44 274 GLY B C 1
ATOM 4685 O O . GLY B 1 274 ? 15.438 -7.137 -22.594 1 92.44 274 GLY B O 1
ATOM 4686 N N . LEU B 1 275 ? 13.477 -7.777 -23.281 1 90.88 275 LEU B N 1
ATOM 4687 C CA . LEU B 1 275 ? 14.047 -8.906 -24.016 1 90.88 275 LEU B CA 1
ATOM 4688 C C . LEU B 1 275 ? 14.945 -8.43 -25.141 1 90.88 275 LEU B C 1
ATOM 4690 O O . LEU B 1 275 ? 14.617 -7.465 -25.844 1 90.88 275 LEU B O 1
ATOM 4694 N N . ARG B 1 276 ? 16.109 -9.016 -25.016 1 81.62 276 ARG B N 1
ATOM 4695 C CA . ARG B 1 276 ? 17.109 -8.633 -26 1 81.62 276 ARG B CA 1
ATOM 4696 C C . ARG B 1 276 ? 17.469 -9.812 -26.906 1 81.62 276 ARG B C 1
ATOM 4698 O O . ARG B 1 276 ? 17.531 -10.953 -26.453 1 81.62 276 ARG B O 1
ATOM 4705 N N . SER B 1 277 ? 17.516 -9.648 -28.125 1 66.31 277 SER B N 1
ATOM 4706 C CA . SER B 1 277 ? 18.125 -10.492 -29.141 1 66.31 277 SER B CA 1
ATOM 4707 C C . SER B 1 277 ? 17.094 -11.469 -29.734 1 66.31 277 SER B C 1
ATOM 4709 O O . SER B 1 277 ? 16.094 -11.047 -30.312 1 66.31 277 SER B O 1
ATOM 4711 N N . CYS B 1 278 ? 17.156 -12.875 -29.078 1 71.56 278 CYS B N 1
ATOM 4712 C CA . CYS B 1 278 ? 16.875 -13.992 -29.984 1 71.56 278 CYS B CA 1
ATOM 4713 C C . CYS B 1 278 ? 15.555 -14.664 -29.641 1 71.56 278 CYS B C 1
ATOM 4715 O O . CYS B 1 278 ? 15.188 -14.75 -28.469 1 71.56 278 CYS B O 1
ATOM 4717 N N . LEU B 1 279 ? 14.711 -14.781 -30.531 1 86.25 279 LEU B N 1
ATOM 4718 C CA . LEU B 1 279 ? 13.664 -15.789 -30.516 1 86.25 279 LEU B CA 1
ATOM 4719 C C . LEU B 1 279 ? 14.195 -17.125 -31.031 1 86.25 279 LEU B C 1
ATOM 4721 O O . LEU B 1 279 ? 14.781 -17.203 -32.125 1 86.25 279 LEU B O 1
ATOM 4725 N N . PRO B 1 280 ? 13.969 -18.109 -30.219 1 89.19 280 PRO B N 1
ATOM 4726 C CA . PRO B 1 280 ? 14.492 -19.406 -30.656 1 89.19 280 PRO B CA 1
ATOM 4727 C C . PRO B 1 280 ? 13.672 -20.031 -31.781 1 89.19 280 PRO B C 1
ATOM 4729 O O . PRO B 1 280 ? 12.445 -19.859 -31.812 1 89.19 280 PRO B O 1
ATOM 4732 N N . PRO B 1 281 ? 14.375 -20.859 -32.625 1 91.06 281 PRO B N 1
ATOM 4733 C CA . PRO B 1 281 ? 13.633 -21.516 -33.719 1 91.06 281 PRO B CA 1
ATOM 4734 C C . PRO B 1 281 ? 12.578 -22.484 -33.219 1 91.06 281 PRO B C 1
ATOM 4736 O O . PRO B 1 281 ? 11.609 -22.781 -33.906 1 91.06 281 PRO B O 1
ATOM 4739 N N . GLU B 1 282 ? 12.68 -22.875 -32 1 94.12 282 GLU B N 1
ATOM 4740 C CA . GLU B 1 282 ? 11.773 -23.859 -31.406 1 94.12 282 GLU B CA 1
ATOM 4741 C C . GLU B 1 282 ? 10.367 -23.297 -31.266 1 94.12 282 GLU B C 1
ATOM 4743 O O . GLU B 1 282 ? 9.414 -24.047 -31.047 1 94.12 282 GLU B O 1
ATOM 4748 N N . ILE B 1 283 ? 10.203 -21.953 -31.391 1 91.44 283 ILE B N 1
ATOM 4749 C CA . ILE B 1 283 ? 8.875 -21.375 -31.281 1 91.44 283 ILE B CA 1
ATOM 4750 C C . ILE B 1 283 ? 7.973 -21.906 -32.375 1 91.44 283 ILE B C 1
ATOM 4752 O O . ILE B 1 283 ? 6.75 -21.938 -32.25 1 91.44 283 ILE B O 1
ATOM 4756 N N . GLY B 1 284 ? 8.555 -22.391 -33.438 1 92.38 284 GLY B N 1
ATOM 4757 C CA . GLY B 1 284 ? 7.805 -22.953 -34.562 1 92.38 284 GLY B CA 1
ATOM 4758 C C . GLY B 1 284 ? 7.074 -24.234 -34.219 1 92.38 284 GLY B C 1
ATOM 4759 O O . GLY B 1 284 ? 6.18 -24.672 -34.938 1 92.38 284 GLY B O 1
ATOM 4760 N N . LEU B 1 285 ? 7.469 -24.844 -33.156 1 94.06 285 LEU B N 1
ATOM 4761 C CA . LEU B 1 285 ? 6.867 -26.094 -32.719 1 94.06 285 LEU B CA 1
ATOM 4762 C C . LEU B 1 285 ? 5.52 -25.844 -32.062 1 94.06 285 LEU B C 1
ATOM 4764 O O . LEU B 1 285 ? 4.746 -26.781 -31.844 1 94.06 285 LEU B O 1
ATOM 4768 N N . LEU B 1 286 ? 5.203 -24.578 -31.75 1 94.56 286 LEU B N 1
ATOM 4769 C CA . LEU B 1 286 ? 3.979 -24.234 -31.047 1 94.56 286 LEU B CA 1
ATOM 4770 C C . LEU B 1 286 ? 2.783 -24.219 -32 1 94.56 286 LEU B C 1
ATOM 4772 O O . LEU B 1 286 ? 2.232 -23.156 -32.281 1 94.56 286 LEU B O 1
ATOM 4776 N N . LYS B 1 287 ? 2.316 -25.391 -32.312 1 91 287 LYS B N 1
ATOM 4777 C CA . LYS B 1 287 ? 1.31 -25.562 -33.344 1 91 287 LYS B CA 1
ATOM 4778 C C . LYS B 1 287 ? -0.065 -25.109 -32.875 1 91 287 LYS B C 1
ATOM 4780 O O . LYS B 1 287 ? -0.928 -24.75 -33.656 1 91 287 LYS B O 1
ATOM 4785 N N . GLU B 1 288 ? -0.278 -25.078 -31.5 1 93 288 GLU B N 1
ATOM 4786 C CA . GLU B 1 288 ? -1.589 -24.734 -30.953 1 93 288 GLU B CA 1
ATOM 4787 C C . GLU B 1 288 ? -1.646 -23.266 -30.562 1 93 288 GLU B C 1
ATOM 4789 O O . GLU B 1 288 ? -2.689 -22.766 -30.125 1 93 288 GLU B O 1
ATOM 4794 N N . LEU B 1 289 ? -0.559 -22.562 -30.719 1 94.25 289 LEU B N 1
ATOM 4795 C CA . LEU B 1 289 ? -0.468 -21.172 -30.266 1 94.25 289 LEU B CA 1
ATOM 4796 C C . LEU B 1 289 ? -1.317 -20.266 -31.156 1 94.25 289 LEU B C 1
ATOM 4798 O O . LEU B 1 289 ? -1.177 -20.281 -32.375 1 94.25 289 LEU B O 1
ATOM 4802 N N . THR B 1 290 ? -2.131 -19.438 -30.516 1 94.25 290 THR B N 1
ATOM 4803 C CA . THR B 1 290 ? -3.012 -18.547 -31.266 1 94.25 290 THR B CA 1
ATOM 4804 C C . THR B 1 290 ? -2.557 -17.094 -31.141 1 94.25 290 THR B C 1
ATOM 4806 O O . THR B 1 290 ? -2.781 -16.297 -32.062 1 94.25 290 THR B O 1
ATOM 4809 N N . VAL B 1 291 ? -1.953 -16.781 -30.016 1 94.38 291 VAL B N 1
ATOM 4810 C CA . VAL B 1 291 ? -1.477 -15.422 -29.766 1 94.38 291 VAL B CA 1
ATOM 4811 C C . VAL B 1 291 ? -0.016 -15.461 -29.328 1 94.38 291 VAL B C 1
ATOM 4813 O O . VAL B 1 291 ? 0.326 -16.125 -28.344 1 94.38 291 VAL B O 1
ATOM 4816 N N . PHE B 1 292 ? 0.768 -14.82 -30.062 1 93.31 292 PHE B N 1
ATOM 4817 C CA . PHE B 1 292 ? 2.18 -14.625 -29.75 1 93.31 292 PHE B CA 1
ATOM 4818 C C . PHE B 1 292 ? 2.557 -13.156 -29.844 1 93.31 292 PHE B C 1
ATOM 4820 O O . PHE B 1 292 ? 2.662 -12.594 -30.938 1 93.31 292 PHE B O 1
ATOM 4827 N N . ASP B 1 293 ? 2.68 -12.484 -28.656 1 92.38 293 ASP B N 1
ATOM 4828 C CA . ASP B 1 293 ? 2.941 -11.047 -28.625 1 92.38 293 ASP B CA 1
ATOM 4829 C C . ASP B 1 293 ? 4.289 -10.742 -27.984 1 92.38 293 ASP B C 1
ATOM 4831 O O . ASP B 1 293 ? 4.457 -10.914 -26.781 1 92.38 293 ASP B O 1
ATOM 4835 N N . VAL B 1 294 ? 5.273 -10.312 -28.75 1 91.62 294 VAL B N 1
ATOM 4836 C CA . VAL B 1 294 ? 6.594 -9.945 -28.25 1 91.62 294 VAL B CA 1
ATOM 4837 C C . VAL B 1 294 ? 6.875 -8.477 -28.547 1 91.62 294 VAL B C 1
ATOM 4839 O O . VAL B 1 294 ? 8.031 -8.062 -28.641 1 91.62 294 VAL B O 1
ATOM 4842 N N . SER B 1 295 ? 5.785 -7.715 -28.703 1 89.75 295 SER B N 1
ATOM 4843 C CA . SER B 1 295 ? 5.938 -6.316 -29.094 1 89.75 295 SER B CA 1
ATOM 4844 C C . SER B 1 295 ? 6.57 -5.5 -27.969 1 89.75 295 SER B C 1
ATOM 4846 O O . SER B 1 295 ? 6.516 -5.898 -26.797 1 89.75 295 SER B O 1
ATOM 4848 N N . PHE B 1 296 ? 7.234 -4.355 -28.266 1 90.62 296 PHE B N 1
ATOM 4849 C CA . PHE B 1 296 ? 7.855 -3.398 -27.359 1 90.62 296 PHE B CA 1
ATOM 4850 C C . PHE B 1 296 ? 8.945 -4.066 -26.531 1 90.62 296 PHE B C 1
ATOM 4852 O O . PHE B 1 296 ? 8.961 -3.959 -25.297 1 90.62 296 PHE B O 1
ATOM 4859 N N . ASN B 1 297 ? 9.75 -4.848 -27.219 1 91.62 297 ASN B N 1
ATOM 4860 C CA . ASN B 1 297 ? 11 -5.406 -26.734 1 91.62 297 ASN B CA 1
ATOM 4861 C C . ASN B 1 297 ? 12.188 -4.965 -27.594 1 91.62 297 ASN B C 1
ATOM 4863 O O . ASN B 1 297 ? 12.055 -4.066 -28.422 1 91.62 297 ASN B O 1
ATOM 4867 N N . GLU B 1 298 ? 13.391 -5.332 -27.281 1 86.19 298 GLU B N 1
ATOM 4868 C CA . GLU B 1 298 ? 14.586 -4.98 -28.047 1 86.19 298 GLU B CA 1
ATOM 4869 C C . GLU B 1 298 ? 15.094 -6.172 -28.844 1 86.19 298 GLU B C 1
ATOM 4871 O O . GLU B 1 298 ? 16.281 -6.484 -28.812 1 86.19 298 GLU B O 1
ATOM 4876 N N . LEU B 1 299 ? 14.156 -6.82 -29.375 1 82.06 299 LEU B N 1
ATOM 4877 C CA . LEU B 1 299 ? 14.523 -8.016 -30.125 1 82.06 299 LEU B CA 1
ATOM 4878 C C . LEU B 1 299 ? 15.188 -7.637 -31.453 1 82.06 299 LEU B C 1
ATOM 4880 O O . LEU B 1 299 ? 14.695 -6.762 -32.156 1 82.06 299 LEU B O 1
ATOM 4884 N N . LEU B 1 300 ? 16.359 -8.195 -31.578 1 73.12 300 LEU B N 1
ATOM 4885 C CA . LEU B 1 300 ? 17.141 -7.906 -32.781 1 73.12 300 LEU B CA 1
ATOM 4886 C C . LEU B 1 300 ? 17.016 -9.031 -33.781 1 73.12 300 LEU B C 1
ATOM 4888 O O . LEU B 1 300 ? 16.734 -10.18 -33.438 1 73.12 300 LEU B O 1
ATOM 4892 N N . GLY B 1 301 ? 17.094 -8.68 -35.156 1 70.94 301 GLY B N 1
ATOM 4893 C CA . GLY B 1 301 ? 17.125 -9.672 -36.219 1 70.94 301 GLY B CA 1
ATOM 4894 C C . GLY B 1 301 ? 15.758 -10.133 -36.656 1 70.94 301 GLY B C 1
ATOM 4895 O O . GLY B 1 301 ? 14.75 -9.758 -36.062 1 70.94 301 GLY B O 1
ATOM 4896 N N . PRO B 1 302 ? 15.711 -10.828 -37.688 1 73.25 302 PRO B N 1
ATOM 4897 C CA . PRO B 1 302 ? 14.438 -11.344 -38.219 1 73.25 302 PRO B CA 1
ATOM 4898 C C . PRO B 1 302 ? 13.852 -12.453 -37.344 1 73.25 302 PRO B C 1
ATOM 4900 O O . PRO B 1 302 ? 14.578 -13.07 -36.562 1 73.25 302 PRO B O 1
ATOM 4903 N N . LEU B 1 303 ? 12.555 -12.609 -37.406 1 81.19 303 LEU B N 1
ATOM 4904 C CA . LEU B 1 303 ? 11.914 -13.781 -36.812 1 81.19 303 LEU B CA 1
ATOM 4905 C C . LEU B 1 303 ? 12.461 -15.07 -37.406 1 81.19 303 LEU B C 1
ATOM 4907 O O . LEU B 1 303 ? 12.797 -15.117 -38.594 1 81.19 303 LEU B O 1
ATOM 4911 N N . PRO B 1 304 ? 12.539 -16.094 -36.562 1 84.88 304 PRO B N 1
ATOM 4912 C CA . PRO B 1 304 ? 12.93 -17.375 -37.125 1 84.88 304 PRO B CA 1
ATOM 4913 C C . PRO B 1 304 ? 11.961 -17.859 -38.219 1 84.88 304 PRO B C 1
ATOM 4915 O O . PRO B 1 304 ? 10.75 -17.641 -38.094 1 84.88 304 PRO B O 1
ATOM 4918 N N . ASP B 1 305 ? 12.5 -18.625 -39.188 1 86.12 305 ASP B N 1
ATOM 4919 C CA . ASP B 1 305 ? 11.703 -19.141 -40.281 1 86.12 305 ASP B CA 1
ATOM 4920 C C . ASP B 1 305 ? 10.641 -20.109 -39.781 1 86.12 305 ASP B C 1
ATOM 4922 O O . ASP B 1 305 ? 9.578 -20.25 -40.406 1 86.12 305 ASP B O 1
ATOM 4926 N N . SER B 1 306 ? 10.891 -20.625 -38.719 1 88.75 306 SER B N 1
ATOM 4927 C CA . SER B 1 306 ? 10.016 -21.656 -38.156 1 88.75 306 SER B CA 1
ATOM 4928 C C . SER B 1 306 ? 8.664 -21.078 -37.75 1 88.75 306 SER B C 1
ATOM 4930 O O . SER B 1 306 ? 7.719 -21.828 -37.5 1 88.75 306 SER B O 1
ATOM 4932 N N . ILE B 1 307 ? 8.516 -19.781 -37.656 1 86.44 307 ILE B N 1
ATOM 4933 C CA . ILE B 1 307 ? 7.254 -19.156 -37.281 1 86.44 307 ILE B CA 1
ATOM 4934 C C . ILE B 1 307 ? 6.16 -19.562 -38.25 1 86.44 307 ILE B C 1
ATOM 4936 O O . ILE B 1 307 ? 4.988 -19.672 -37.875 1 86.44 307 ILE B O 1
ATOM 4940 N N . GLY B 1 308 ? 6.551 -19.844 -39.438 1 83.81 308 GLY B N 1
ATOM 4941 C CA . GLY B 1 308 ? 5.629 -20.281 -40.469 1 83.81 308 GLY B CA 1
ATOM 4942 C C . GLY B 1 308 ? 4.965 -21.609 -40.156 1 83.81 308 GLY B C 1
ATOM 4943 O O . GLY B 1 308 ? 3.943 -21.953 -40.75 1 83.81 308 GLY B O 1
ATOM 4944 N N . TRP B 1 309 ? 5.578 -22.359 -39.25 1 85.31 309 TRP B N 1
ATOM 4945 C CA . TRP B 1 309 ? 5.043 -23.672 -38.906 1 85.31 309 TRP B CA 1
ATOM 4946 C C . TRP B 1 309 ? 3.92 -23.547 -37.906 1 85.31 309 TRP B C 1
ATOM 4948 O O . TRP B 1 309 ? 3.217 -24.531 -37.625 1 85.31 309 TRP B O 1
ATOM 4958 N N . MET B 1 310 ? 3.734 -22.297 -37.375 1 88.44 310 MET B N 1
ATOM 4959 C CA . MET B 1 310 ? 2.701 -22.078 -36.375 1 88.44 310 MET B CA 1
ATOM 4960 C C . MET B 1 310 ? 1.332 -21.922 -37 1 88.44 310 MET B C 1
ATOM 4962 O O . MET B 1 310 ? 0.833 -20.797 -37.156 1 88.44 310 MET B O 1
ATOM 4966 N N . ARG B 1 311 ? 0.651 -22.969 -37.219 1 83.88 311 ARG B N 1
ATOM 4967 C CA . ARG B 1 311 ? -0.523 -23.031 -38.062 1 83.88 311 ARG B CA 1
ATOM 4968 C C . ARG B 1 311 ? -1.723 -22.359 -37.406 1 83.88 311 ARG B C 1
ATOM 4970 O O . ARG B 1 311 ? -2.633 -21.891 -38.094 1 83.88 311 ARG B O 1
ATOM 4977 N N . SER B 1 312 ? -1.699 -22.266 -36.125 1 85.5 312 SER B N 1
ATOM 4978 C CA . SER B 1 312 ? -2.877 -21.75 -35.438 1 85.5 312 SER B CA 1
ATOM 4979 C C . SER B 1 312 ? -2.697 -20.281 -35.094 1 85.5 312 SER B C 1
ATOM 4981 O O . SER B 1 312 ? -3.584 -19.672 -34.5 1 85.5 312 SER B O 1
ATOM 4983 N N . LEU B 1 313 ? -1.626 -19.719 -35.406 1 84.06 313 LEU B N 1
ATOM 4984 C CA . LEU B 1 313 ? -1.293 -18.359 -35 1 84.06 313 LEU B CA 1
ATOM 4985 C C . LEU B 1 313 ? -2.258 -17.359 -35.625 1 84.06 313 LEU B C 1
ATOM 4987 O O . LEU B 1 313 ? -2.414 -17.312 -36.844 1 84.06 313 LEU B O 1
ATOM 4991 N N . GLU B 1 314 ? -2.855 -16.625 -34.781 1 79.62 314 GLU B N 1
ATOM 4992 C CA . GLU B 1 314 ? -3.818 -15.625 -35.25 1 79.62 314 GLU B CA 1
ATOM 4993 C C . GLU B 1 314 ? -3.279 -14.211 -35.062 1 79.62 314 GLU B C 1
ATOM 4995 O O . GLU B 1 314 ? -3.592 -13.312 -35.844 1 79.62 314 GLU B O 1
ATOM 5000 N N . GLN B 1 315 ? -2.551 -14.031 -34 1 77 315 GLN B N 1
ATOM 5001 C CA . GLN B 1 315 ? -2.012 -12.711 -33.688 1 77 315 GLN B CA 1
ATOM 5002 C C . GLN B 1 315 ? -0.519 -12.781 -33.375 1 77 315 GLN B C 1
ATOM 5004 O O . GLN B 1 315 ? -0.102 -13.469 -32.438 1 77 315 GLN B O 1
ATOM 5009 N N . LEU B 1 316 ? 0.168 -12.203 -34.281 1 77.5 316 LEU B N 1
ATOM 5010 C CA . LEU B 1 316 ? 1.6 -11.992 -34.094 1 77.5 316 LEU B CA 1
ATOM 5011 C C . LEU B 1 316 ? 1.927 -10.508 -33.969 1 77.5 316 LEU B C 1
ATOM 5013 O O . LEU B 1 316 ? 1.679 -9.742 -34.906 1 77.5 316 LEU B O 1
ATOM 5017 N N . ASP B 1 317 ? 2.303 -10.016 -32.781 1 76.81 317 ASP B N 1
ATOM 5018 C CA . ASP B 1 317 ? 2.666 -8.609 -32.594 1 76.81 317 ASP B CA 1
ATOM 5019 C C . ASP B 1 317 ? 4.152 -8.469 -32.281 1 76.81 317 ASP B C 1
ATOM 5021 O O . ASP B 1 317 ? 4.629 -8.961 -31.266 1 76.81 317 ASP B O 1
ATOM 5025 N N . GLU B 1 318 ? 4.961 -7.902 -33.188 1 72.56 318 GLU B N 1
ATOM 5026 C CA . GLU B 1 318 ? 6.398 -7.691 -33.062 1 72.56 318 GLU B CA 1
ATOM 5027 C C . GLU B 1 318 ? 6.754 -6.215 -33.219 1 72.56 318 GLU B C 1
ATOM 5029 O O . GLU B 1 318 ? 7.902 -5.875 -33.5 1 72.56 318 GLU B O 1
ATOM 5034 N N . SER B 1 319 ? 5.77 -5.328 -33.156 1 65.31 319 SER B N 1
ATOM 5035 C CA . SER B 1 319 ? 6 -3.916 -33.438 1 65.31 319 SER B CA 1
ATOM 5036 C C . SER B 1 319 ? 7.023 -3.32 -32.469 1 65.31 319 SER B C 1
ATOM 5038 O O . SER B 1 319 ? 7.113 -3.738 -31.297 1 65.31 319 SER B O 1
ATOM 5040 N N . ARG B 1 320 ? 7.969 -2.357 -33 1 59.88 320 ARG B N 1
ATOM 5041 C CA . ARG B 1 320 ? 8.961 -1.534 -32.312 1 59.88 320 ARG B CA 1
ATOM 5042 C C . ARG B 1 320 ? 10.078 -2.395 -31.75 1 59.88 320 ARG B C 1
ATOM 5044 O O . ARG B 1 320 ? 10.43 -2.254 -30.578 1 59.88 320 ARG B O 1
ATOM 5051 N N . ARG B 1 321 ? 10.492 -3.373 -32.594 1 55.84 321 ARG B N 1
ATOM 5052 C CA . ARG B 1 321 ? 11.742 -4.086 -32.344 1 55.84 321 ARG B CA 1
ATOM 5053 C C . ARG B 1 321 ? 12.945 -3.201 -32.656 1 55.84 321 ARG B C 1
ATOM 5055 O O . ARG B 1 321 ? 12.859 -2.281 -33.469 1 55.84 321 ARG B O 1
ATOM 5062 N N . CYS B 1 322 ? 13.695 -2.801 -31.781 1 43.78 322 CYS B N 1
ATOM 5063 C CA . CYS B 1 322 ? 14.883 -2.049 -32.188 1 43.78 322 CYS B CA 1
ATOM 5064 C C . CYS B 1 322 ? 15.539 -2.682 -33.406 1 43.78 322 CYS B C 1
ATOM 5066 O O . CYS B 1 322 ? 15.734 -3.898 -33.438 1 43.78 322 CYS B O 1
ATOM 5068 N N . ALA B 1 323 ? 15.352 -1.992 -34.656 1 37.97 323 ALA B N 1
ATOM 5069 C CA . ALA B 1 323 ? 16.25 -2.312 -35.75 1 37.97 323 ALA B CA 1
ATOM 5070 C C . ALA B 1 323 ? 17.719 -2.223 -35.312 1 37.97 323 ALA B C 1
ATOM 5072 O O . ALA B 1 323 ? 18.094 -1.309 -34.562 1 37.97 323 ALA B O 1
#

Foldseek 3Di:
DPDDDPDDDPPDPPPPPPDPPPPPPPPPPPDDPPVNVVVVVVVQPAWDQDPVRFTWGRDDDDPPADDPDVQLVLVLRQLVRVVVQWPDQPVCQQVPSDGSPNCPRRQWHWAAQPVGRVDIHGAEGACAQRQIEGERHLSNLSRQNYQYYHHAQYAYEEADHLSVLSNQNHAEDHPHQYAYEEADRCSQLNRQNYAHDAHDNYAHEEADDPSVQQHNYQEAHHANYAYEEEDDQCNLNHQYQEYEHAHYAYEEEDHLSVLNNQPRHAYYAHHAYAYEEDDDLSVLSNQNYAYDHNDNYQYDDDHHPSVVSNNNHNYYHHYPHND/DPPDDDDDDPPDPPPPPPPPPPPPPPPPPPDDPPVNVVVVVVVQPAWDQDPVRFTWGRDDDDPPADDPDVQLVLVLRQLVRVVVQWPDQPVCQQVPSDGSPNCPRRQWHWAAQPVGRVDIHGAEGACAQRQIEGERHLSNLSRQNYQYYHHAQYAYEEADHLSVLSNQNHAEDHPHQYAYEEADRCSLLNRQNYAHDAHDNYAHEEADDPSVQQHNYQEAHHANYAYEEEDDQCNLNHQYQEYEHAHYAYEEEDHLSVLNNQPRHAEYAHHAYAYEEDDDLSVLSNQNYAYDHNDNYQYDDDHHPSVVSNNNHNYYHHHPHND

Organism: Cocos nucifera (NCBI:txid13894)

Sequence (646 aa):
MKKSGRSQHLHLLILFLLSFAGLAFGFSSHGLTDAEAGFIRQRQLLYYRDEFGDRGESVTVDPSLNFPNSHLRDAYIALQAWKLAIISDPLNLTADWVGSDVCSYTGVFCAPLPSDPHLTVVAGIDLNHGDIAGYLPEELGLLTDLALFHINSNRFCGTIPHKFDCLHLLFELDLSNNRFAGKFPDVVLHLPSLKYLDIRFNEFEGGVPKALFDKDLDAIFINHNRFAFDIPDNLGNSPVSVIVFANNRFRGCVPASLGNMSKTLNEIILLNNGLRSCLPPEIGLLKELTVFDVSFNELLGPLPDSIGWMRSLEQLDESRRCAMKKSGRSQHLHLLILFLLSFAGLAFGFSSHGLTDAEAGFIRQRQLLYYRDEFGDRGESVTVDPSLNFPNSHLRDAYIALQAWKLAIISDPLNLTADWVGSDVCSYTGVFCAPLPSDPHLTVVAGIDLNHGDIAGYLPEELGLLTDLALFHINSNRFCGTIPHKFDCLHLLFELDLSNNRFAGKFPDVVLHLPSLKYLDIRFNEFEGGVPKALFDKDLDAIFINHNRFAFDIPDNLGNSPVSVIVFANNRFRGCVPASLGNMSKTLNEIILLNNGLRSCLPPEIGLLKELTVFDVSFNELLGPLPDSIGWMRSLEQLDESRRCA

Nearest PDB structures (foldseek):
  6qxp-assembly5_E  TM=9.800E-01  e=3.151E-34  Arabidopsis
  6qxp-assembly6_F  TM=9.784E-01  e=3.281E-33  Arabidopsis
  6qxp-assembly3_C  TM=9.820E-01  e=6.533E-32  Arabidopsis
  6qxp-assembly7_G  TM=9.719E-01  e=2.293E-32  Arabidopsis
  6qxp-assembly4_D  TM=9.759E-01  e=3.592E-32  Arabidopsis

Solvent-accessible surface area (backbone atoms only — not comparable to full-atom values): 32930 Å² total; per-residue (Å²): 133,89,73,78,80,84,82,74,89,73,83,78,79,76,77,78,77,77,80,82,78,79,77,78,76,75,77,74,77,78,63,85,52,70,64,63,52,43,53,54,50,66,48,20,64,41,18,23,19,48,100,81,67,40,59,31,42,63,60,83,79,62,82,87,57,68,58,99,45,70,59,39,45,36,36,44,45,15,52,52,15,34,56,69,38,44,58,32,50,84,71,49,58,66,69,59,68,60,77,63,60,53,63,71,18,65,47,36,38,58,40,58,33,88,94,43,69,89,41,68,29,55,30,30,37,48,48,55,68,42,57,31,26,32,43,56,31,33,39,52,26,50,38,40,61,21,28,34,43,32,42,28,41,28,46,34,31,52,55,77,38,66,37,48,46,50,21,49,47,25,27,36,42,32,53,21,36,31,45,33,39,23,59,60,68,63,44,65,77,60,26,80,45,38,31,41,52,31,55,21,40,30,44,30,24,46,53,76,64,68,66,63,24,67,40,75,30,56,38,46,39,55,20,39,30,46,34,45,35,63,60,51,65,55,54,20,61,27,63,27,31,35,40,35,51,24,41,31,41,32,27,47,43,58,44,54,34,50,25,68,24,25,88,45,29,31,34,39,33,45,30,36,30,47,30,37,42,51,67,44,58,37,55,18,49,24,41,52,21,29,35,45,28,52,20,44,22,42,35,41,80,78,79,45,78,35,53,76,54,24,74,42,53,73,42,80,41,61,56,67,37,47,127,130,90,78,74,72,86,83,79,90,75,85,79,84,77,77,81,76,78,80,80,79,78,77,76,78,76,77,75,78,79,64,83,53,69,64,63,53,44,56,53,51,63,49,20,64,43,16,23,16,48,101,81,67,41,58,32,44,64,60,82,79,63,82,88,59,69,58,100,45,70,59,40,45,35,36,45,43,15,51,52,16,33,56,70,37,44,59,33,52,83,72,49,57,66,70,60,68,60,78,62,59,53,63,73,18,65,46,36,39,58,39,57,35,90,95,42,68,88,40,67,31,53,31,29,38,50,49,55,68,42,58,31,26,31,44,54,30,33,40,52,26,48,39,40,60,20,29,34,43,33,42,28,41,29,45,34,32,52,55,77,36,66,37,49,45,50,21,50,48,25,28,35,42,31,52,20,36,31,46,33,37,22,59,59,68,64,44,65,75,62,25,80,45,38,29,41,52,31,54,20,39,29,44,32,23,46,54,77,65,68,65,62,24,68,40,74,30,55,38,45,38,55,19,39,30,46,34,44,34,63,58,50,65,55,54,20,62,27,64,27,31,34,39,34,52,24,42,30,41,34,28,46,44,58,43,56,33,50,24,66,24,26,88,46,28,30,33,40,33,46,29,37,29,46,31,38,42,51,66,42,58,35,55,18,49,23,41,52,21,30,35,46,30,51,21,43,21,43,34,42,80,77,79,46,77,34,53,77,55,23,74,43,52,74,41,77,40,60,56,67,38,48,127

pLDDT: mean 82.53, std 24.72, range [15.67, 98.94]

Radius of gyration: 34.48 Å; Cα contacts (8 Å, |Δi|>4): 1548; chains: 2; bounding box: 158×127×77 Å

Secondary structure (DSSP, 8-state):
---------------------------------HHHHHHHHHHTTSS-B-TTS-B----PPPTT---SSHHHHHHHHHHHHHHHHEEE-TT-TTTT--SS-GGGSTTEEEEEETTEEEEEEEEEEE-TT---EE---GGGGG-TT-SEEE--SSEEEE---GGGGG-TT--EEE--SSEEEEE--GGGGG-TT--EEE--SSEEEEPPPGGGGGS--SEEE--SSEE-SBPPGGGGG---SEEE--SS--EE---GGGGGGTTT--EEE--SSEEEE---GGGGG-TT--EEE--SSEE-SPPPGGGGG-TT--EEE--S---/---------------------------------HHHHHHHHHHTTSS-B-TT--B----PPPTT---SSHHHHHHHHHHHHHHHHEEE-TT-TTTT--SS-GGGSTTEEEEEETTEEEEEEEEEEE-TT---EE---GGGGG-TT-SEEE--SSEEEE---GGGGG-TT--EEE--SSEEEEE--GGGGG-TT--EEE--SSEEEEPPPGGGGGS--SEEE--SSEE-SBPPGGGGG---SEEE--SS--EE---GGGGGGTTT--EEE--SSEEEE---GGGGG-TT--EEE--SSEE-SPPPGGGGG-TT--EEE--S---